Protein AF-A0A5B8JHA6-F1 (afdb_monomer_lite)

Sequence (720 aa):
MKKRKIAIYPLLFTSVALGITVISLHNKIEVKIDKDKQDKISKYDEILKEKDDFVNSLTDENSSNIKSEIKDKFNNLPSKEELKDKTNEEIKNSISEAEKILNEYKDKVQNNSSDLSNDETKSSRSQELKDKIYQIKKDITENSNNNNDPSKKEIIKELEDFITEIEGKEEQLSDEEIDNKIKELDTIVHNTKEKLEQFDQDKQDKINKYDEILKEKDDFVNGLTDENSSNIKSEIEDKFNNLPSKEELKDKTNEEIENSINEAEKILNDYKDKVQNNSSDLSNDETKSSRSQELKDKIYQIKKDITENSNNNNDPTKKEIIKELEDFITEIEGKEEQLSDEEIDNKIKELDTIVHNIKEKLEQFEKEKFNMKKLEFNEYILNIEKEDVFTHELFKDLRLIFLENLEFYKKLSFNTSEQIDSFLNNINSWYEMIKSERNSIVIEDIKKISYERIVPKAYEIRSFMNNLAFAGKIFDIQNEIEQKYNTDLGNLNLLFDYRNVFLRIDENCSTFIEIVKPVINDVLFPSNHYIVTSWFSDTSKQLNSLEWQLYISDFLDKWRSEMDYTQENDVFKNNLIKKLSELNNYINQLIIAEYQRYLEIIPSTYYWKNKIENPTEDEKRIIIEVEEMWNDKPIEVNNSNLNNVTEFLVNLNSKISSIYENRITSLIKEIEEENIDPNKYPKLFEYVNTFNTRNKFIDFDELRLLEFYINKEYSKILKN

Organism: NCBI:txid519450

Secondary structure (DSSP, 8-state):
---------SSSSHHHHHHHHHHHHHHHHHHHHHHHHHHHHHHHHHHHHHHHHHHHH--STTHHHHHHHHHHHHHTSPPHHHHTTS-HHHHHHHHHHHHHHHHHHHHHHHHHTS-S-S---HHHHHHHHHHHHHHHHHHHHHTGGG---HHHHHHHHHHHHHHHHHTT-TTTS-HHHHHHHHHHHHHHHHHHHHHHHHHHHHHHHHHHHHHHHHHHHHHHHHH--SGGGHHHHHHHHHHHTTSPPHHHHTTS-HHHHHHHHHHHHHHHHHHHHHHHHHT--S--S-HHHHHHHHHHHHHHHHHHHHHHTTTT--SHHHHHHHHHHHHHHHHHTT-TTTS-HHHHHHHHHHHHHHHHHHHHHHHHHHHHHHHHHHHHHHHHHHHHHH--SS-SGGGHHHHHHHHHHHHHHHT---SSHHHHHHHHHHHHHHHHHHHHHHHHHHHHHHHHIIIIIIHHHHHHHHHHHT-HHHHHHHHHHHHHHHHHHHH-TT-HHHHHHHHHHHHHHHHHHHHHHHHHHHHHHHHH--HHHHHHHTT---TTSSTT-HHHHHHHHHHHHHHHHH--TTS-HHHHHHHHHHHHHHHHHHHHHHHHHHHHHHHHH--TTHHHHHHS-S--HHHHHHHHHHHHHHHT--SS--TTTHHHHHHHHHHHHHHHHHHHHHHHHHHHHHHHHTT--TTT-HHHHHHHHHHHTS-TT--HHHHHHHHHHHHHHHHHHTT-

Structure (mmCIF, N/CA/C/O backbone):
data_AF-A0A5B8JHA6-F1
#
_entry.id   AF-A0A5B8JHA6-F1
#
loop_
_atom_site.group_PDB
_atom_site.id
_atom_site.type_symbol
_atom_site.label_atom_id
_atom_site.label_alt_id
_atom_site.label_comp_id
_atom_site.label_asym_id
_atom_site.label_entity_id
_atom_site.label_seq_id
_atom_site.pdbx_PDB_ins_code
_atom_site.Cartn_x
_atom_site.Cartn_y
_atom_site.Cartn_z
_atom_site.occupancy
_atom_site.B_iso_or_equiv
_atom_site.auth_seq_id
_atom_site.auth_comp_id
_atom_site.auth_asym_id
_atom_site.auth_atom_id
_atom_site.pdbx_PDB_model_num
ATOM 1 N N . MET A 1 1 ? -54.971 -68.096 37.426 1.00 34.97 1 MET A N 1
ATOM 2 C CA . MET A 1 1 ? -53.807 -67.180 37.505 1.00 34.97 1 MET A CA 1
ATOM 3 C C . MET A 1 1 ? -54.289 -65.737 37.390 1.00 34.97 1 MET A C 1
ATOM 5 O O . MET A 1 1 ? -55.212 -65.475 36.634 1.00 34.97 1 MET A O 1
ATOM 9 N N . LYS A 1 2 ? -53.720 -64.832 38.197 1.00 38.09 2 LYS A N 1
ATOM 10 C CA . LYS A 1 2 ? -54.053 -63.397 38.306 1.00 38.09 2 LYS A CA 1
ATOM 11 C C . LYS A 1 2 ? -53.437 -62.583 37.147 1.00 38.09 2 LYS A C 1
ATOM 13 O O . LYS A 1 2 ? -52.253 -62.781 36.902 1.00 38.09 2 LYS A O 1
ATOM 18 N N . LYS A 1 3 ? -54.156 -61.593 36.586 1.00 26.52 3 LYS A N 1
ATOM 19 C CA . LYS A 1 3 ? -53.848 -60.130 36.618 1.00 26.52 3 LYS A CA 1
ATOM 20 C C . LYS A 1 3 ? -54.455 -59.323 35.440 1.00 26.52 3 LYS A C 1
ATOM 22 O O . LYS A 1 3 ? -54.128 -59.555 34.290 1.00 26.52 3 LYS A O 1
ATOM 27 N N . ARG A 1 4 ? -55.213 -58.290 35.849 1.00 27.33 4 ARG A N 1
ATOM 28 C CA . ARG A 1 4 ? -55.306 -56.888 35.365 1.00 27.33 4 ARG A CA 1
ATOM 29 C C . ARG A 1 4 ? -55.894 -56.564 33.976 1.00 27.33 4 ARG A C 1
ATOM 31 O O . ARG A 1 4 ? -55.239 -56.689 32.954 1.00 27.33 4 ARG A O 1
ATOM 38 N N . LYS A 1 5 ? -57.087 -55.947 34.017 1.00 36.88 5 LYS A N 1
ATOM 39 C CA . LYS A 1 5 ? -57.542 -54.905 33.078 1.00 36.88 5 LYS A CA 1
ATOM 40 C C . LYS A 1 5 ? -56.638 -53.668 33.220 1.00 36.88 5 LYS A C 1
ATOM 42 O O . LYS A 1 5 ? -56.436 -53.218 34.346 1.00 36.88 5 LYS A O 1
ATOM 47 N N . ILE A 1 6 ? -56.168 -53.099 32.111 1.00 27.97 6 ILE A N 1
ATOM 48 C CA . ILE A 1 6 ? -55.738 -51.695 32.019 1.00 27.97 6 ILE A CA 1
ATOM 49 C C . ILE A 1 6 ? -56.441 -51.105 30.797 1.00 27.97 6 ILE A C 1
ATOM 51 O O . ILE A 1 6 ? -56.386 -51.669 29.707 1.00 27.97 6 ILE A O 1
ATOM 55 N N . ALA A 1 7 ? -57.166 -50.015 31.028 1.00 30.52 7 ALA A N 1
ATOM 56 C CA . ALA A 1 7 ? -57.858 -49.237 30.017 1.00 30.52 7 ALA A CA 1
ATOM 57 C C . ALA A 1 7 ? -56.843 -48.449 29.175 1.00 30.52 7 ALA A C 1
ATOM 59 O O . ALA A 1 7 ? -56.014 -47.730 29.727 1.00 30.52 7 ALA A O 1
ATOM 60 N N . ILE A 1 8 ? -56.930 -48.557 27.849 1.00 28.05 8 ILE A N 1
ATOM 61 C CA . ILE A 1 8 ? -56.247 -47.660 26.911 1.00 28.05 8 ILE A CA 1
ATOM 62 C C . ILE A 1 8 ? -57.275 -46.604 26.490 1.00 28.05 8 ILE A C 1
ATOM 64 O O . ILE A 1 8 ? -57.966 -46.746 25.490 1.00 28.05 8 ILE A O 1
ATOM 68 N N . TYR A 1 9 ? -57.414 -45.577 27.322 1.00 33.84 9 TYR A N 1
ATOM 69 C CA . TYR A 1 9 ? -58.073 -44.304 27.012 1.00 33.84 9 TYR A CA 1
ATOM 70 C C . TYR A 1 9 ? -57.209 -43.199 27.644 1.00 33.84 9 TYR A C 1
ATOM 72 O O . TYR A 1 9 ? -57.473 -42.794 28.774 1.00 33.84 9 TYR A O 1
ATOM 80 N N . PRO A 1 10 ? -56.049 -42.870 27.033 1.00 31.94 10 PRO A N 1
ATOM 81 C CA . PRO A 1 10 ? -55.719 -41.446 26.849 1.00 31.94 10 PRO A CA 1
ATOM 82 C C . PRO A 1 10 ? -54.833 -41.113 25.621 1.00 31.94 10 PRO A C 1
ATOM 84 O O . PRO A 1 10 ? -54.269 -40.027 25.562 1.00 31.94 10 PRO A O 1
ATOM 87 N N . LEU A 1 11 ? -54.697 -41.988 24.617 1.00 26.53 11 LEU A N 1
ATOM 88 C CA . LEU A 1 11 ? -53.819 -41.725 23.452 1.00 26.53 11 LEU A CA 1
ATOM 89 C C . LEU A 1 11 ? -54.451 -40.872 22.333 1.00 26.53 11 LEU A C 1
ATOM 91 O O . LEU A 1 11 ? -53.756 -40.475 21.406 1.00 26.53 11 LEU A O 1
ATOM 95 N N . LEU A 1 12 ? -55.748 -40.557 22.423 1.00 28.67 12 LEU A N 1
ATOM 96 C CA . LEU A 1 12 ? -56.465 -39.727 21.439 1.00 28.67 12 LEU A CA 1
ATOM 97 C C . LEU A 1 12 ? -56.713 -38.280 21.900 1.00 28.67 12 LEU A C 1
ATOM 99 O O . LEU A 1 12 ? -57.145 -37.461 21.098 1.00 28.67 12 LEU A O 1
ATOM 103 N N . PHE A 1 13 ? -56.414 -37.938 23.159 1.00 29.16 13 PHE A N 1
ATOM 104 C CA . PHE A 1 13 ? -56.590 -36.571 23.681 1.00 29.16 13 PHE A CA 1
ATOM 105 C C . PHE A 1 13 ? -55.322 -35.708 23.606 1.00 29.16 13 PHE A C 1
ATOM 107 O O . PHE A 1 13 ? -55.404 -34.487 23.711 1.00 29.16 13 PHE A O 1
ATOM 114 N N . THR A 1 14 ? -54.152 -36.304 23.368 1.00 33.03 14 THR A N 1
ATOM 115 C CA . THR A 1 14 ? -52.886 -35.565 23.256 1.00 33.03 14 THR A CA 1
ATOM 116 C C . THR A 1 14 ? -52.651 -34.977 21.863 1.00 33.03 14 THR A C 1
ATOM 118 O O . THR A 1 14 ? -52.023 -33.927 21.760 1.00 33.03 14 THR A O 1
ATOM 121 N N . SER A 1 15 ? -53.199 -35.563 20.792 1.00 30.69 15 SER A N 1
ATOM 122 C CA . SER A 1 15 ? -53.017 -35.050 19.422 1.00 30.69 15 SER A CA 1
ATOM 123 C C . SER A 1 15 ? -53.885 -33.826 19.102 1.00 30.69 15 SER A C 1
ATOM 125 O O . SER A 1 15 ? -53.440 -32.938 18.380 1.00 30.69 15 SER A O 1
ATOM 127 N N . VAL A 1 16 ? -55.087 -33.723 19.681 1.00 29.75 16 VAL A N 1
ATOM 128 C CA . VAL A 1 16 ? -55.963 -32.547 19.508 1.00 29.75 16 VAL A CA 1
ATOM 129 C C . VAL A 1 16 ? -55.483 -31.370 20.365 1.00 29.75 16 VAL A C 1
ATOM 131 O O . VAL A 1 16 ? -55.500 -30.233 19.899 1.00 29.75 16 VAL A O 1
ATOM 134 N N . ALA A 1 17 ? -54.972 -31.631 21.576 1.00 30.23 17 ALA A N 1
ATOM 135 C CA . ALA A 1 17 ? -54.378 -30.598 22.424 1.00 30.23 17 ALA A CA 1
ATOM 136 C C . ALA A 1 17 ? -53.105 -30.009 21.794 1.00 30.23 17 ALA A C 1
ATOM 138 O O . ALA A 1 17 ? -52.988 -28.794 21.716 1.00 30.23 17 ALA A O 1
ATOM 139 N N . LEU A 1 18 ? -52.202 -30.834 21.245 1.00 31.19 18 LEU A N 1
ATOM 140 C CA . LEU A 1 18 ? -51.024 -30.346 20.510 1.00 31.19 18 LEU A CA 1
ATOM 141 C C . LEU A 1 18 ? -51.399 -29.559 19.242 1.00 31.19 18 LEU A C 1
ATOM 143 O O . LEU A 1 18 ? -50.772 -28.542 18.960 1.00 31.19 18 LEU A O 1
ATOM 147 N N . GLY A 1 19 ? -52.449 -29.964 18.519 1.00 27.44 19 GLY A N 1
ATOM 148 C CA . GLY A 1 19 ? -52.938 -29.235 17.343 1.00 27.44 19 GLY A CA 1
ATOM 149 C C . GLY A 1 19 ? -53.482 -27.837 17.667 1.00 27.44 19 GLY A C 1
ATOM 150 O O . GLY A 1 19 ? -53.183 -26.883 16.953 1.00 27.44 19 GLY A O 1
ATOM 151 N N . ILE A 1 20 ? -54.220 -27.681 18.772 1.00 32.84 20 ILE A N 1
ATOM 152 C CA . ILE A 1 20 ? -54.772 -26.381 19.195 1.00 32.84 20 ILE A CA 1
ATOM 153 C C . ILE A 1 20 ? -53.670 -25.463 19.753 1.00 32.84 20 ILE A C 1
ATOM 155 O O . ILE A 1 20 ? -53.686 -24.260 19.487 1.00 32.84 20 ILE A O 1
ATOM 159 N N . THR A 1 21 ? -52.672 -26.002 20.465 1.00 34.19 21 THR A N 1
ATOM 160 C CA . THR A 1 21 ? -51.550 -25.200 20.989 1.00 34.19 21 THR A CA 1
ATOM 161 C C . THR A 1 21 ? -50.602 -24.736 19.883 1.00 34.19 21 THR A C 1
ATOM 163 O O . THR A 1 21 ? -50.125 -23.607 19.943 1.00 34.19 21 THR A O 1
ATOM 166 N N . VAL A 1 22 ? -50.372 -25.552 18.846 1.00 34.34 22 VAL A N 1
ATOM 167 C CA . VAL A 1 22 ? -49.546 -25.162 17.689 1.00 34.34 22 VAL A CA 1
ATOM 168 C C . VAL A 1 22 ? -50.247 -24.095 16.846 1.00 34.34 22 VAL A C 1
ATOM 170 O O . VAL A 1 22 ? -49.601 -23.119 16.491 1.00 34.34 22 VAL A O 1
ATOM 173 N N . ILE A 1 23 ? -51.563 -24.190 16.616 1.00 33.09 23 ILE A N 1
ATOM 174 C CA . ILE A 1 23 ? -52.328 -23.147 15.900 1.00 33.09 23 ILE A CA 1
ATOM 175 C C . ILE A 1 23 ? -52.407 -21.843 16.723 1.00 33.09 23 ILE A C 1
ATOM 177 O O . ILE A 1 23 ? -52.299 -20.754 16.169 1.00 33.09 23 ILE A O 1
ATOM 181 N N . SER A 1 24 ? -52.521 -21.930 18.054 1.00 32.31 24 SER A N 1
ATOM 182 C CA . SER A 1 24 ? -52.508 -20.767 18.962 1.00 32.31 24 SER A CA 1
ATOM 183 C C . SER A 1 24 ? -51.139 -20.073 19.037 1.00 32.31 24 SER A C 1
ATOM 185 O O . SER A 1 24 ? -51.078 -18.842 19.043 1.00 32.31 24 SER A O 1
ATOM 187 N N . LEU A 1 25 ? -50.032 -20.833 19.050 1.00 36.44 25 LEU A N 1
ATOM 188 C CA . LEU A 1 25 ? -48.682 -20.266 18.962 1.00 36.44 25 LEU A CA 1
ATOM 189 C C . LEU A 1 25 ? -48.396 -19.689 17.576 1.00 36.44 25 LEU A C 1
ATOM 191 O O . LEU A 1 25 ? -47.795 -18.623 17.506 1.00 36.44 25 LEU A O 1
ATOM 195 N N . HIS A 1 26 ? -48.839 -20.348 16.501 1.00 32.03 26 HIS A N 1
ATOM 196 C CA . HIS A 1 26 ? -48.667 -19.836 15.142 1.00 32.03 26 HIS A CA 1
ATOM 197 C C . HIS A 1 26 ? -49.403 -18.502 14.982 1.00 32.03 26 HIS A C 1
ATOM 199 O O . HIS A 1 26 ? -48.756 -17.511 14.679 1.00 32.03 26 HIS A O 1
ATOM 205 N N . ASN A 1 27 ? -50.677 -18.419 15.385 1.00 31.52 27 ASN A N 1
ATOM 206 C CA . ASN A 1 27 ? -51.439 -17.166 15.352 1.00 31.52 27 ASN A CA 1
ATOM 207 C C . ASN A 1 27 ? -50.852 -16.076 16.272 1.00 31.52 27 ASN A C 1
ATOM 209 O O . ASN A 1 27 ? -50.907 -14.899 15.935 1.00 31.52 27 ASN A O 1
ATOM 213 N N . LYS A 1 28 ? -50.280 -16.419 17.439 1.00 38.78 28 LYS A N 1
ATOM 214 C CA . LYS A 1 28 ? -49.625 -15.430 18.322 1.00 38.78 28 LYS A CA 1
ATOM 215 C C . LYS A 1 28 ? -48.290 -14.929 17.778 1.00 38.78 28 LYS A C 1
ATOM 217 O O . LYS A 1 28 ? -47.954 -13.776 18.022 1.00 38.78 28 LYS A O 1
ATOM 222 N N . ILE A 1 29 ? -47.524 -15.781 17.099 1.00 40.16 29 ILE A N 1
ATOM 223 C CA . ILE A 1 29 ? -46.256 -15.408 16.461 1.00 40.16 29 ILE A CA 1
ATOM 224 C C . ILE A 1 29 ? -46.541 -14.584 15.201 1.00 40.16 29 ILE A C 1
ATOM 226 O O . ILE A 1 29 ? -45.924 -13.542 15.023 1.00 40.16 29 ILE A O 1
ATOM 230 N N . GLU A 1 30 ? -47.533 -14.979 14.406 1.00 35.56 30 GLU A N 1
ATOM 231 C CA . GLU A 1 30 ? -47.974 -14.286 13.190 1.00 35.56 30 GLU A CA 1
ATOM 232 C C . GLU A 1 30 ? -48.522 -12.883 13.514 1.00 35.56 30 GLU A C 1
ATOM 234 O O . GLU A 1 30 ? -48.037 -11.905 12.961 1.00 35.56 30 GLU A O 1
ATOM 239 N N . VAL A 1 31 ? -49.367 -12.732 14.547 1.00 45.16 31 VAL A N 1
ATOM 240 C CA . VAL A 1 31 ? -49.840 -11.410 15.025 1.00 45.16 31 VAL A CA 1
ATOM 241 C C . VAL A 1 31 ? -48.703 -10.528 15.570 1.00 45.16 31 VAL A C 1
ATOM 243 O O . VAL A 1 31 ? -48.763 -9.303 15.464 1.00 45.16 31 VAL A O 1
ATOM 246 N N . LYS A 1 32 ? -47.657 -11.115 16.170 1.00 49.44 32 LYS A N 1
ATOM 247 C CA . LYS A 1 32 ? -46.513 -10.357 16.713 1.00 49.44 32 LYS A CA 1
ATOM 248 C C . LYS A 1 32 ? -45.541 -9.922 15.609 1.00 49.44 32 LYS A C 1
ATOM 250 O O . LYS A 1 32 ? -44.984 -8.833 15.705 1.00 49.44 32 LYS A O 1
ATOM 255 N N . ILE A 1 33 ? -45.381 -10.744 14.571 1.00 49.88 33 ILE A N 1
ATOM 256 C CA . ILE A 1 33 ? -44.620 -10.422 13.356 1.00 49.88 33 ILE A CA 1
ATOM 257 C C . ILE A 1 33 ? -45.352 -9.347 12.542 1.00 49.88 33 ILE A C 1
ATOM 259 O O . ILE A 1 33 ? -44.715 -8.386 12.118 1.00 49.88 33 ILE A O 1
ATOM 263 N N . ASP A 1 34 ? -46.678 -9.448 12.403 1.00 58.94 34 ASP A N 1
ATOM 264 C CA . ASP A 1 34 ? -47.497 -8.445 11.714 1.00 58.94 34 ASP A CA 1
ATOM 265 C C . ASP A 1 34 ? -47.483 -7.096 12.438 1.00 58.94 34 ASP A C 1
ATOM 267 O O . ASP A 1 34 ? -47.380 -6.056 11.791 1.00 58.94 34 ASP A O 1
ATOM 271 N N . LYS A 1 35 ? -47.503 -7.092 13.779 1.00 69.31 35 LYS A N 1
ATOM 272 C CA . LYS A 1 35 ? -47.407 -5.855 14.565 1.00 69.31 35 LYS A CA 1
ATOM 273 C C . LYS A 1 35 ? -46.042 -5.174 14.428 1.00 69.31 35 LYS A C 1
ATOM 275 O O . LYS A 1 35 ? -46.001 -3.985 14.149 1.00 69.31 35 LYS A O 1
ATOM 280 N N . ASP A 1 36 ? -44.940 -5.917 14.552 1.00 70.81 36 ASP A N 1
ATOM 281 C CA . ASP A 1 36 ? -43.580 -5.375 14.366 1.00 70.81 36 ASP A CA 1
ATOM 282 C C . ASP A 1 36 ? -43.374 -4.827 12.942 1.00 70.81 36 ASP A C 1
ATOM 284 O O . ASP A 1 36 ? -42.784 -3.764 12.739 1.00 70.81 36 ASP A O 1
ATOM 288 N N . LYS A 1 37 ? -43.932 -5.516 11.942 1.00 76.25 37 LYS A N 1
ATOM 289 C CA . LYS A 1 37 ? -43.933 -5.051 10.553 1.00 76.25 37 LYS A CA 1
ATOM 290 C C . LYS A 1 37 ? -44.753 -3.769 10.384 1.00 76.25 37 LYS A C 1
ATOM 292 O O . LYS A 1 37 ? -44.313 -2.838 9.713 1.00 76.25 37 LYS A O 1
ATOM 297 N N . GLN A 1 38 ? -45.920 -3.691 11.018 1.00 76.19 38 GLN A N 1
ATOM 298 C CA . GLN A 1 38 ? -46.800 -2.526 10.961 1.00 76.19 38 GLN A CA 1
ATOM 299 C C . GLN A 1 38 ? -46.229 -1.312 11.713 1.00 76.19 38 GLN A C 1
ATOM 301 O O . GLN A 1 38 ? -46.366 -0.187 11.227 1.00 76.19 38 GLN A O 1
ATOM 306 N N . ASP A 1 39 ? -45.526 -1.524 12.827 1.00 76.81 39 ASP A N 1
ATOM 307 C CA . ASP A 1 39 ? -44.812 -0.479 13.571 1.00 76.81 39 ASP A CA 1
ATOM 308 C C . ASP A 1 39 ? -43.651 0.091 12.728 1.00 76.81 39 ASP A C 1
ATOM 310 O O . ASP A 1 39 ? -43.490 1.307 12.622 1.00 76.81 39 ASP A O 1
ATOM 314 N N . LYS A 1 40 ? -42.902 -0.762 12.014 1.00 80.69 40 LYS A N 1
ATOM 315 C CA . LYS A 1 40 ? -41.843 -0.326 11.081 1.00 80.69 40 LYS A CA 1
ATOM 316 C C . LYS A 1 40 ? -42.391 0.432 9.874 1.00 80.69 40 LYS A C 1
ATOM 318 O O . LYS A 1 40 ? -41.843 1.466 9.504 1.00 80.69 40 LYS A O 1
ATOM 323 N N . ILE A 1 41 ? -43.492 -0.035 9.284 1.00 82.19 41 ILE A N 1
ATOM 324 C CA . ILE A 1 41 ? -44.177 0.695 8.204 1.00 82.19 41 ILE A CA 1
ATOM 325 C C . ILE A 1 41 ? -44.689 2.053 8.713 1.00 82.19 41 ILE A C 1
ATOM 327 O O . ILE A 1 41 ? -44.635 3.035 7.979 1.00 82.19 41 ILE A O 1
ATOM 331 N N . SER A 1 42 ? -45.131 2.139 9.972 1.00 82.88 42 SER A N 1
ATOM 332 C CA . SER A 1 42 ? -45.543 3.409 10.588 1.00 82.88 42 SER A CA 1
ATOM 333 C C . SER A 1 42 ? -44.362 4.367 10.773 1.00 82.88 42 SER A C 1
ATOM 335 O O . SER A 1 42 ? -44.492 5.545 10.457 1.00 82.88 42 SER A O 1
ATOM 337 N N . LYS A 1 43 ? -43.187 3.862 11.174 1.00 83.94 43 LYS A N 1
ATOM 338 C CA . LYS A 1 43 ? -41.953 4.661 11.234 1.00 83.94 43 LYS A CA 1
ATOM 339 C C . LYS A 1 43 ? -41.526 5.173 9.850 1.00 83.94 43 LYS A C 1
ATOM 341 O O . LYS A 1 43 ? -41.125 6.323 9.710 1.00 83.94 43 LYS A O 1
ATOM 346 N N . TYR A 1 44 ? -41.644 4.343 8.812 1.00 85.50 44 TYR A N 1
ATOM 347 C CA . TYR A 1 44 ? -41.375 4.766 7.433 1.00 85.50 44 TYR A CA 1
ATOM 348 C C . TYR A 1 44 ? -42.311 5.904 6.985 1.00 85.50 44 TYR A C 1
ATOM 350 O O . TYR A 1 44 ? -41.874 6.870 6.364 1.00 85.50 44 TYR A O 1
ATOM 358 N N . ASP A 1 45 ? -43.587 5.830 7.363 1.00 82.06 45 ASP A N 1
ATOM 359 C CA . ASP A 1 45 ? -44.574 6.885 7.116 1.00 82.06 45 ASP A CA 1
ATOM 360 C C . ASP A 1 45 ? -44.254 8.204 7.831 1.00 82.06 45 ASP A C 1
ATOM 362 O O . ASP A 1 45 ? -44.510 9.277 7.282 1.00 82.06 45 ASP A O 1
ATOM 366 N N . GLU A 1 46 ? -43.716 8.145 9.050 1.00 86.25 46 GLU A N 1
ATOM 367 C CA . GLU A 1 46 ? -43.274 9.335 9.784 1.00 86.25 46 GLU A CA 1
ATOM 368 C C . GLU A 1 46 ? -42.128 10.042 9.057 1.00 86.25 46 GLU A C 1
ATOM 370 O O . GLU A 1 46 ? -42.183 11.258 8.896 1.00 86.25 46 GLU A O 1
ATOM 375 N N . ILE A 1 47 ? -41.169 9.292 8.508 1.00 81.56 47 ILE A N 1
ATOM 376 C CA . ILE A 1 47 ? -40.062 9.850 7.715 1.00 81.56 47 ILE A CA 1
ATOM 377 C C . ILE A 1 47 ? -40.575 10.487 6.419 1.00 81.56 47 ILE A C 1
ATOM 379 O O . ILE A 1 47 ? -40.098 11.547 6.016 1.00 81.56 47 ILE A O 1
ATOM 383 N N . LEU A 1 48 ? -41.572 9.881 5.762 1.00 83.38 48 LEU A N 1
ATOM 384 C CA . LEU A 1 48 ? -42.195 10.476 4.574 1.00 83.38 48 LEU A CA 1
ATOM 385 C C . LEU A 1 48 ? -42.902 11.798 4.900 1.00 83.38 48 LEU A C 1
ATOM 387 O O . LEU A 1 48 ? -42.774 12.755 4.135 1.00 83.38 48 LEU A O 1
ATOM 391 N N . LYS A 1 49 ? -43.603 11.870 6.040 1.00 85.56 49 LYS A N 1
ATOM 392 C CA . LYS A 1 49 ? -44.207 13.120 6.525 1.00 85.56 49 LYS A CA 1
ATOM 393 C C . LYS A 1 49 ? -43.153 14.163 6.866 1.00 85.56 49 LYS A C 1
ATOM 395 O O . LYS A 1 49 ? -43.275 15.295 6.421 1.00 85.56 49 LYS A O 1
ATOM 400 N N . GLU A 1 50 ? -42.103 13.778 7.583 1.00 83.44 50 GLU A N 1
ATOM 401 C CA . GLU A 1 50 ? -41.003 14.673 7.944 1.00 83.44 50 GLU A CA 1
ATOM 402 C C . GLU A 1 50 ? -40.297 15.227 6.700 1.00 83.44 50 GLU A C 1
ATOM 404 O O . GLU A 1 50 ? -39.972 16.412 6.627 1.00 83.44 50 GLU A O 1
ATOM 409 N N . LYS A 1 51 ? -40.128 14.390 5.672 1.00 84.81 51 LYS A N 1
ATOM 410 C CA . LYS A 1 51 ? -39.646 14.807 4.357 1.00 84.81 51 LYS A CA 1
ATOM 411 C C . LYS A 1 51 ? -40.592 15.810 3.696 1.00 84.81 51 LYS A C 1
ATOM 413 O O . LYS A 1 51 ? -40.116 16.789 3.125 1.00 84.81 51 LYS A O 1
ATOM 418 N N . ASP A 1 52 ? -41.904 15.590 3.733 1.00 82.44 52 ASP A N 1
ATOM 419 C CA . ASP A 1 52 ? -42.869 16.527 3.147 1.00 82.44 52 ASP A CA 1
ATOM 420 C C . ASP A 1 52 ? -42.886 17.861 3.906 1.00 82.44 52 ASP A C 1
ATOM 422 O O . ASP A 1 52 ? -42.883 18.917 3.272 1.00 82.44 52 ASP A O 1
ATOM 426 N N . ASP A 1 53 ? -42.810 17.830 5.236 1.00 80.69 53 ASP A N 1
ATOM 427 C CA . ASP A 1 53 ? -42.721 19.018 6.088 1.00 80.69 53 ASP A CA 1
ATOM 428 C C . ASP A 1 53 ? -41.433 19.809 5.813 1.00 80.69 53 ASP A C 1
ATOM 430 O O . ASP A 1 53 ? -41.491 21.021 5.597 1.00 80.69 53 ASP A O 1
ATOM 434 N N . PHE A 1 54 ? -40.288 19.126 5.704 1.00 79.94 54 PHE A N 1
ATOM 435 C CA . PHE A 1 54 ? -39.007 19.735 5.337 1.00 79.94 54 PHE A CA 1
ATOM 436 C C . PHE A 1 54 ? -39.034 20.348 3.928 1.00 79.94 54 PHE A C 1
ATOM 438 O O . PHE A 1 54 ? -38.621 21.486 3.718 1.00 79.94 54 PHE A O 1
ATOM 445 N N . VAL A 1 55 ? -39.577 19.638 2.935 1.00 80.00 55 VAL A N 1
ATOM 446 C CA . VAL A 1 55 ? -39.720 20.160 1.564 1.00 80.00 55 VAL A CA 1
ATOM 447 C C . VAL A 1 55 ? -40.660 21.371 1.518 1.00 80.00 55 VAL A C 1
ATOM 449 O O . VAL A 1 55 ? -40.440 22.300 0.733 1.00 80.00 55 VAL A O 1
ATOM 452 N N . ASN A 1 56 ? -41.701 21.391 2.352 1.00 78.69 56 ASN A N 1
ATOM 453 C CA . ASN A 1 56 ? -42.635 22.509 2.453 1.00 78.69 56 ASN A CA 1
ATOM 454 C C . ASN A 1 56 ? -42.041 23.715 3.197 1.00 78.69 56 ASN A C 1
ATOM 456 O O . ASN A 1 56 ? -42.387 24.842 2.846 1.00 78.69 56 ASN A O 1
ATOM 460 N N . SER A 1 57 ? -41.123 23.510 4.152 1.00 73.44 57 SER A N 1
ATOM 461 C CA . SER A 1 57 ? -40.458 24.600 4.881 1.00 73.44 57 SER A CA 1
ATOM 462 C C . SER A 1 57 ? -39.427 25.370 4.051 1.00 73.44 57 SER A C 1
ATOM 464 O O . SER A 1 57 ? -39.063 26.484 4.414 1.00 73.44 57 SER A O 1
ATOM 466 N N . LEU A 1 58 ? -38.960 24.821 2.926 1.00 76.69 58 LEU A N 1
ATOM 467 C CA . LEU A 1 58 ? -38.045 25.519 2.019 1.00 76.69 58 LEU A CA 1
ATOM 468 C C . LEU A 1 58 ? -38.824 26.538 1.154 1.00 76.69 58 LEU A C 1
ATOM 470 O O . LEU A 1 58 ? -39.559 26.141 0.252 1.00 76.69 58 LEU A O 1
ATOM 474 N N . THR A 1 59 ? -38.712 27.845 1.408 1.00 60.56 59 THR A N 1
ATOM 475 C CA . THR A 1 59 ? -39.544 28.880 0.742 1.00 60.56 59 THR A CA 1
ATOM 476 C C . THR A 1 59 ? -38.847 29.709 -0.343 1.00 60.56 59 THR A C 1
ATOM 478 O O . THR A 1 59 ? -39.530 30.428 -1.070 1.00 60.56 59 THR A O 1
ATOM 481 N N . ASP A 1 60 ? -37.527 29.597 -0.501 1.00 57.47 60 ASP A N 1
ATOM 482 C CA . ASP A 1 60 ? -36.746 30.498 -1.366 1.00 57.47 60 ASP A CA 1
ATOM 483 C C . ASP A 1 60 ? -36.618 30.001 -2.817 1.00 57.47 60 ASP A C 1
ATOM 485 O O . ASP A 1 60 ? -36.629 28.800 -3.081 1.00 57.47 60 ASP A O 1
ATOM 489 N N . GLU A 1 61 ? -36.451 30.911 -3.782 1.00 49.22 61 GLU A N 1
ATOM 490 C CA . GLU A 1 61 ? -36.452 30.630 -5.236 1.00 49.22 61 GLU A CA 1
ATOM 491 C C . GLU A 1 61 ? -35.351 29.622 -5.667 1.00 49.22 61 GLU A C 1
ATOM 493 O O . GLU A 1 61 ? -35.572 28.786 -6.551 1.00 49.22 61 GLU A O 1
ATOM 498 N N . ASN A 1 62 ? -34.216 29.599 -4.950 1.00 53.06 62 ASN A N 1
ATOM 499 C CA . ASN A 1 62 ? -33.114 28.632 -5.110 1.00 53.06 62 ASN A CA 1
ATOM 500 C C . ASN A 1 62 ? -33.408 27.230 -4.540 1.00 53.06 62 ASN A C 1
ATOM 502 O O . ASN A 1 62 ? -32.718 26.269 -4.878 1.00 53.06 62 ASN A O 1
ATOM 506 N N . SER A 1 63 ? -34.439 27.073 -3.704 1.00 60.56 63 SER A N 1
ATOM 507 C 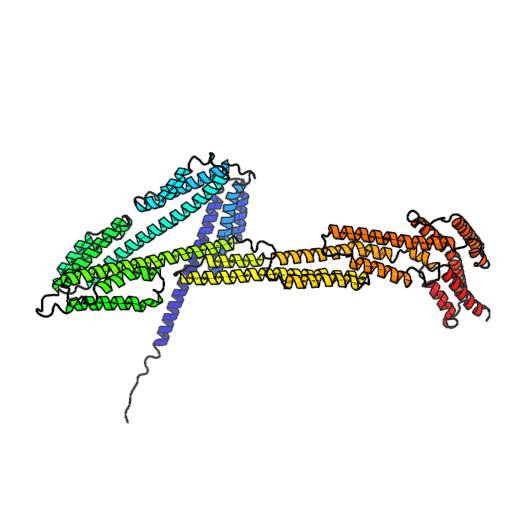CA . SER A 1 63 ? -34.807 25.771 -3.128 1.00 60.56 63 SER A CA 1
ATOM 508 C C . SER A 1 63 ? -35.541 24.855 -4.112 1.00 60.56 63 SER A C 1
ATOM 510 O O . SER A 1 63 ? -35.688 23.663 -3.853 1.00 60.56 63 SER A O 1
ATOM 512 N N . SER A 1 64 ? -35.968 25.378 -5.266 1.00 62.22 64 SER A N 1
ATOM 513 C CA . SER A 1 64 ? -36.698 24.624 -6.293 1.00 62.22 64 SER A CA 1
ATOM 514 C C . SER A 1 64 ? -35.922 23.404 -6.815 1.00 62.22 64 SER A C 1
ATOM 516 O O . SER A 1 64 ? -36.512 22.330 -6.958 1.00 62.22 64 SER A O 1
ATOM 518 N N . ASN A 1 65 ? -34.601 23.525 -6.995 1.00 69.88 65 ASN A N 1
ATOM 519 C CA . ASN A 1 65 ? -33.735 22.412 -7.400 1.00 69.88 65 ASN A CA 1
ATOM 520 C C . ASN A 1 65 ? -33.626 21.341 -6.303 1.00 69.88 65 ASN A C 1
ATOM 522 O O . ASN A 1 65 ? -33.855 20.166 -6.579 1.00 69.88 65 ASN A O 1
ATOM 526 N N . ILE A 1 66 ? -33.397 21.738 -5.047 1.00 74.62 66 ILE A N 1
ATOM 527 C CA . ILE A 1 66 ? -33.305 20.807 -3.907 1.00 74.62 66 ILE A CA 1
ATOM 528 C C . ILE A 1 66 ? -34.630 20.060 -3.701 1.00 74.62 66 ILE A C 1
ATOM 530 O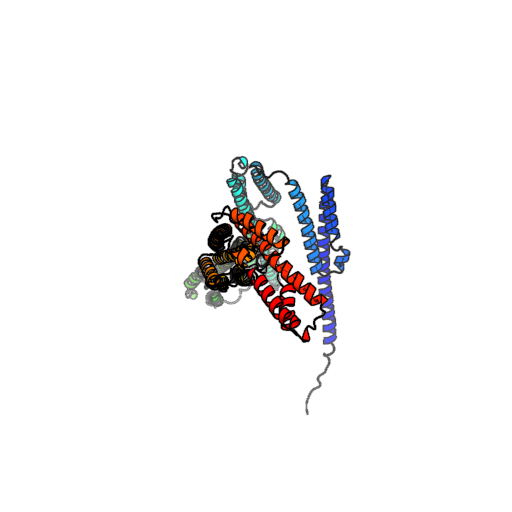 O . ILE A 1 66 ? -34.638 18.844 -3.518 1.00 74.62 66 ILE A O 1
ATOM 534 N N . LYS A 1 67 ? -35.772 20.755 -3.815 1.00 80.19 67 LYS A N 1
ATOM 535 C CA . LYS A 1 67 ? -37.096 20.115 -3.765 1.00 80.19 67 LYS A CA 1
ATOM 536 C C . LYS A 1 67 ? -37.268 19.062 -4.857 1.00 80.19 67 LYS A C 1
ATOM 538 O O . LYS A 1 67 ? -37.853 18.011 -4.593 1.00 80.19 67 LYS A O 1
ATOM 543 N N . SER A 1 68 ? -36.790 19.341 -6.072 1.00 78.56 68 SER A N 1
ATOM 544 C CA . SER A 1 68 ? -36.867 18.390 -7.185 1.00 78.56 68 SER A CA 1
ATOM 545 C C . SER A 1 68 ? -35.981 17.162 -6.955 1.00 78.56 68 SER A C 1
ATOM 547 O O . SER A 1 68 ? -36.454 16.041 -7.116 1.00 78.56 68 SER A O 1
ATOM 549 N N . GLU A 1 69 ? -34.760 17.350 -6.450 1.00 82.00 69 GLU A N 1
ATOM 550 C CA . GLU A 1 69 ? -33.828 16.255 -6.171 1.00 82.00 69 GLU A CA 1
ATOM 551 C C . GLU A 1 69 ? -34.305 15.342 -5.037 1.00 82.00 69 GLU A C 1
ATOM 553 O O . GLU A 1 69 ? -34.266 14.119 -5.179 1.00 82.00 69 GLU A O 1
ATOM 558 N N . ILE A 1 70 ? -34.811 15.914 -3.936 1.00 83.00 70 ILE A N 1
ATOM 559 C CA . ILE A 1 70 ? -35.399 15.133 -2.836 1.00 83.00 70 ILE A CA 1
ATOM 560 C C . ILE A 1 70 ? -36.569 14.302 -3.369 1.00 83.00 70 ILE A C 1
ATOM 562 O O . ILE A 1 70 ? -36.687 13.117 -3.055 1.00 83.00 70 ILE A O 1
ATOM 566 N N . LYS A 1 71 ? -37.431 14.900 -4.202 1.00 82.88 71 LYS A N 1
ATOM 567 C CA . LYS A 1 71 ? -38.573 14.198 -4.794 1.00 82.88 71 LYS A CA 1
ATOM 568 C C . LYS A 1 71 ? -38.124 13.032 -5.679 1.00 82.88 71 LYS A C 1
ATOM 570 O O . LYS A 1 71 ? -38.676 11.945 -5.547 1.00 82.88 71 LYS A O 1
ATOM 575 N N . ASP A 1 72 ? -37.114 13.224 -6.521 1.00 83.56 72 ASP A N 1
ATOM 576 C CA . ASP A 1 72 ? -36.603 12.176 -7.409 1.00 83.56 72 ASP A CA 1
ATOM 577 C C . ASP A 1 72 ? -35.902 11.045 -6.649 1.00 83.56 72 ASP A C 1
ATOM 579 O O . ASP A 1 72 ? -36.076 9.872 -6.982 1.00 83.56 72 ASP A O 1
ATOM 583 N N . LYS A 1 73 ? -35.155 11.363 -5.586 1.00 84.56 73 LYS A N 1
ATOM 584 C CA . LYS A 1 73 ? -34.505 10.358 -4.735 1.00 84.56 73 LYS A CA 1
ATOM 585 C C . LYS A 1 73 ? -35.520 9.518 -3.961 1.00 84.56 73 LYS A C 1
ATOM 587 O O . LYS A 1 73 ? -35.392 8.298 -3.950 1.00 84.56 73 LYS A O 1
ATOM 592 N N . PHE A 1 74 ? -36.557 10.142 -3.400 1.00 87.00 74 PHE A N 1
ATOM 593 C CA . PHE A 1 74 ? -37.630 9.424 -2.705 1.00 87.00 74 PHE A CA 1
ATOM 594 C C . PHE A 1 74 ? -38.555 8.646 -3.653 1.00 87.00 74 PHE A C 1
ATOM 596 O O . PHE A 1 74 ? -39.082 7.615 -3.250 1.00 87.00 74 PHE A O 1
ATOM 603 N N . ASN A 1 75 ? -38.713 9.061 -4.917 1.00 83.25 75 ASN A N 1
ATOM 604 C CA . ASN A 1 75 ? -39.462 8.286 -5.919 1.00 83.25 75 ASN A CA 1
ATOM 605 C C . ASN A 1 75 ? -38.811 6.930 -6.252 1.00 83.25 75 ASN A C 1
ATOM 607 O O . ASN A 1 75 ? -39.494 6.043 -6.759 1.00 83.25 75 ASN A O 1
ATOM 611 N N . ASN A 1 76 ? -37.509 6.768 -5.995 1.00 80.94 76 ASN A N 1
ATOM 612 C CA . ASN A 1 76 ? -36.804 5.498 -6.193 1.00 80.94 76 ASN A CA 1
ATOM 613 C C . ASN A 1 76 ? -36.939 4.543 -4.996 1.00 80.94 76 ASN A C 1
ATOM 615 O O . ASN A 1 76 ? -36.497 3.397 -5.081 1.00 80.94 76 ASN A O 1
ATOM 619 N N . LEU A 1 77 ? -37.533 5.000 -3.890 1.00 85.44 77 LEU A N 1
ATOM 620 C CA . LEU A 1 77 ? -37.821 4.158 -2.738 1.00 85.44 77 LEU A CA 1
ATOM 621 C C . LEU A 1 77 ? -39.184 3.465 -2.900 1.00 85.44 77 LEU A C 1
ATOM 623 O O . LEU A 1 77 ? -40.095 4.025 -3.514 1.00 85.44 77 LEU A O 1
ATOM 627 N N . PRO A 1 78 ? -39.346 2.249 -2.349 1.00 80.50 78 PRO A N 1
ATOM 628 C CA . PRO A 1 78 ? -40.620 1.542 -2.386 1.00 80.50 78 PRO A CA 1
ATOM 629 C C . PRO A 1 78 ? -41.712 2.329 -1.658 1.00 80.50 78 PRO A C 1
ATOM 631 O O . PRO A 1 78 ? -41.509 2.852 -0.563 1.00 80.50 78 PRO A O 1
ATOM 634 N N . SER A 1 79 ? -42.903 2.372 -2.248 1.00 80.69 79 SER A N 1
ATOM 635 C CA . SER A 1 79 ? -44.061 3.008 -1.623 1.00 80.69 79 SER A CA 1
ATOM 636 C C . SER A 1 79 ? -44.506 2.256 -0.364 1.00 80.69 79 SER A C 1
ATOM 638 O O . SER A 1 79 ? -44.274 1.054 -0.213 1.00 80.69 79 SER A O 1
ATOM 640 N N . LYS A 1 80 ? -45.237 2.942 0.524 1.00 79.12 80 LYS A N 1
ATOM 641 C CA . LYS A 1 80 ? -45.849 2.323 1.712 1.00 79.12 80 LYS A CA 1
ATOM 642 C C . LYS A 1 80 ? -46.640 1.055 1.371 1.00 79.12 80 LYS A C 1
ATOM 644 O O . LYS A 1 80 ? -46.597 0.074 2.109 1.00 79.12 80 LYS A O 1
ATOM 649 N N . GLU A 1 81 ? -47.369 1.084 0.259 1.00 77.44 81 GLU A N 1
ATOM 650 C CA . GLU A 1 81 ? -48.212 -0.030 -0.165 1.00 77.44 81 GLU A CA 1
ATOM 651 C C . GLU A 1 81 ? -47.368 -1.219 -0.646 1.00 77.44 81 GLU A C 1
ATOM 653 O O . GLU A 1 81 ? -47.686 -2.356 -0.318 1.00 77.44 81 GLU A O 1
ATOM 658 N N . GLU A 1 82 ? -46.237 -0.963 -1.310 1.00 80.56 82 GLU A N 1
ATOM 659 C CA . GLU A 1 82 ? -45.269 -1.995 -1.710 1.00 80.56 82 GLU A CA 1
ATOM 660 C C . GLU A 1 82 ? -44.515 -2.590 -0.511 1.00 80.56 82 GLU A C 1
ATOM 662 O O . GLU A 1 82 ? -44.174 -3.771 -0.519 1.00 80.56 82 GLU A O 1
ATOM 667 N N . LEU A 1 83 ? -44.281 -1.809 0.551 1.00 80.88 83 LEU A N 1
ATOM 668 C CA . LEU A 1 83 ? -43.625 -2.286 1.775 1.00 80.88 83 LEU A CA 1
ATOM 669 C C . LEU A 1 83 ? -44.472 -3.294 2.563 1.00 80.88 83 LEU A C 1
ATOM 671 O O . LEU A 1 83 ? -43.913 -4.104 3.305 1.00 80.88 83 LEU A O 1
ATOM 675 N N . LYS A 1 84 ? -45.800 -3.314 2.374 1.00 78.56 84 LYS A N 1
ATOM 676 C CA . LYS A 1 84 ? -46.679 -4.321 2.996 1.00 78.56 84 LYS A CA 1
ATOM 677 C C . LYS A 1 84 ? -46.342 -5.742 2.545 1.00 78.56 84 LYS A C 1
ATOM 679 O O . LYS A 1 84 ? -46.483 -6.666 3.345 1.00 78.56 84 LYS A O 1
ATOM 684 N N . ASP A 1 85 ? -45.799 -5.901 1.342 1.00 75.75 85 ASP A N 1
ATOM 685 C CA . ASP A 1 85 ? -45.437 -7.199 0.763 1.00 75.75 85 ASP A CA 1
ATOM 686 C C . ASP A 1 85 ? -43.942 -7.545 0.926 1.00 75.75 85 ASP A C 1
ATOM 688 O O . ASP A 1 85 ? -43.523 -8.647 0.573 1.00 75.75 85 ASP A O 1
ATOM 692 N N . LYS A 1 86 ? -43.131 -6.649 1.513 1.00 78.56 86 LYS A N 1
ATOM 693 C CA . LYS A 1 86 ? -41.686 -6.854 1.745 1.00 78.56 86 LYS A CA 1
ATOM 694 C C . LYS A 1 86 ? -41.362 -7.478 3.106 1.00 78.56 86 LYS A C 1
ATOM 696 O O . LYS A 1 86 ? -42.188 -7.501 4.020 1.00 78.56 86 LYS A O 1
ATOM 701 N N . THR A 1 87 ? -40.156 -8.020 3.253 1.00 78.69 87 THR A N 1
ATOM 702 C CA . THR A 1 87 ? -39.654 -8.575 4.523 1.00 78.69 87 THR A CA 1
ATOM 703 C C . THR A 1 87 ? -39.286 -7.470 5.525 1.00 78.69 87 THR A C 1
ATOM 705 O O . THR A 1 87 ? -39.028 -6.329 5.150 1.00 78.69 87 THR A O 1
ATOM 708 N N . ASN A 1 88 ? -39.221 -7.797 6.822 1.00 71.94 88 ASN A N 1
ATOM 709 C CA . ASN A 1 88 ? -38.837 -6.835 7.869 1.00 71.94 88 ASN A CA 1
ATOM 710 C C . ASN A 1 88 ? -37.428 -6.248 7.678 1.00 71.94 88 ASN A C 1
ATOM 712 O O . ASN A 1 88 ? -37.202 -5.091 8.031 1.00 71.94 88 ASN A O 1
ATOM 716 N N . GLU A 1 89 ? -36.500 -7.029 7.122 1.00 75.25 89 GLU A N 1
ATOM 717 C CA . GLU A 1 89 ? -35.142 -6.585 6.788 1.00 75.25 89 GLU A CA 1
ATOM 718 C C . GLU A 1 89 ? -35.180 -5.534 5.666 1.00 75.25 89 GLU A C 1
ATOM 720 O O . GLU A 1 89 ? -34.584 -4.467 5.773 1.00 75.25 89 GLU A O 1
ATOM 725 N N . GLU A 1 90 ? -35.967 -5.787 4.617 1.00 77.56 90 GLU A N 1
ATOM 726 C CA . GLU A 1 90 ? -36.126 -4.871 3.483 1.00 77.56 90 GLU A CA 1
ATOM 727 C C . GLU A 1 90 ? -36.838 -3.571 3.877 1.00 77.56 90 GLU A C 1
ATOM 729 O O . GLU A 1 90 ? -36.480 -2.499 3.384 1.00 77.56 90 GLU A O 1
ATOM 734 N N . ILE A 1 91 ? -37.811 -3.641 4.793 1.00 78.81 91 ILE A N 1
ATOM 735 C CA . ILE A 1 91 ? -38.460 -2.452 5.366 1.00 78.81 91 ILE A CA 1
ATOM 736 C C . ILE A 1 91 ? -37.444 -1.647 6.186 1.00 78.81 91 ILE A C 1
ATOM 738 O O . ILE A 1 91 ? -37.370 -0.431 6.033 1.00 78.81 91 ILE A O 1
ATOM 742 N N . LYS A 1 92 ? -36.617 -2.305 7.010 1.00 75.44 92 LYS A N 1
ATOM 743 C CA . LYS A 1 92 ? -35.574 -1.642 7.811 1.00 75.44 92 LYS A CA 1
ATOM 744 C C . LYS A 1 92 ? -34.517 -0.962 6.935 1.00 75.44 92 LYS A C 1
ATOM 746 O O . LYS A 1 92 ? -34.126 0.164 7.231 1.00 75.44 92 LYS A O 1
ATOM 751 N N . ASN A 1 93 ? -34.110 -1.604 5.843 1.00 81.31 93 ASN A N 1
ATOM 752 C CA . ASN A 1 93 ? -33.187 -1.013 4.874 1.00 81.31 93 ASN A CA 1
ATOM 753 C C . ASN A 1 93 ? -33.816 0.197 4.175 1.00 81.31 93 ASN A C 1
ATOM 755 O O . ASN A 1 93 ? -33.173 1.235 4.065 1.00 81.31 93 ASN A O 1
ATOM 759 N N . SER A 1 94 ? -35.095 0.101 3.799 1.00 82.75 94 SER A N 1
ATOM 760 C CA . SER A 1 94 ? -35.831 1.221 3.195 1.00 82.75 94 SER A CA 1
ATOM 761 C C . SER A 1 94 ? -35.949 2.412 4.157 1.00 82.75 94 SER A C 1
ATOM 763 O O . SER A 1 94 ? -35.777 3.550 3.733 1.00 82.75 94 SER A O 1
ATOM 765 N N . ILE A 1 95 ? -36.184 2.164 5.454 1.00 79.19 95 ILE A N 1
ATOM 766 C CA . ILE A 1 95 ? -36.168 3.188 6.516 1.00 79.19 95 ILE A CA 1
ATOM 767 C C . ILE A 1 95 ? -34.793 3.847 6.615 1.00 79.19 95 ILE A C 1
ATOM 769 O O . ILE A 1 95 ? -34.707 5.068 6.570 1.00 79.19 95 ILE A O 1
ATOM 773 N N . SER A 1 96 ? -33.724 3.053 6.706 1.00 80.12 96 SER A N 1
ATOM 774 C CA . SER A 1 96 ? -32.364 3.584 6.838 1.00 80.12 96 SER A CA 1
ATOM 775 C C . SER A 1 96 ? -31.949 4.415 5.622 1.00 80.12 96 SER A C 1
ATOM 777 O O . SER A 1 96 ? -31.310 5.454 5.773 1.00 80.12 96 SER A O 1
ATOM 779 N N . GLU A 1 97 ? -32.338 3.996 4.418 1.00 83.56 97 GLU A N 1
ATOM 780 C CA . GLU A 1 97 ? -32.054 4.735 3.190 1.00 83.56 97 GLU A CA 1
ATOM 781 C C . GLU A 1 97 ? -32.877 6.028 3.098 1.00 83.56 97 GLU A C 1
ATOM 783 O O . GLU A 1 97 ? -32.330 7.071 2.743 1.00 83.56 97 GLU A O 1
ATOM 788 N N . ALA A 1 98 ? -34.152 6.005 3.505 1.00 78.88 98 ALA A N 1
ATOM 789 C CA . ALA A 1 98 ? -34.983 7.205 3.604 1.00 78.88 98 ALA A CA 1
ATOM 790 C C . ALA A 1 98 ? -34.439 8.218 4.629 1.00 78.88 98 ALA A C 1
ATOM 792 O O . ALA A 1 98 ? -34.345 9.404 4.313 1.00 78.88 98 ALA A O 1
ATOM 793 N N . GLU A 1 99 ? -34.036 7.762 5.823 1.00 82.06 99 GLU A N 1
ATOM 794 C CA . GLU A 1 99 ? -33.405 8.596 6.861 1.00 82.06 99 GLU A CA 1
ATOM 795 C C . GLU A 1 99 ? -32.089 9.195 6.353 1.00 82.06 99 GLU A C 1
ATOM 797 O O . GLU A 1 99 ? -31.845 10.390 6.515 1.00 82.06 99 GLU A O 1
ATOM 802 N N . LYS A 1 100 ? -31.261 8.392 5.673 1.00 84.62 100 LYS A N 1
ATOM 803 C CA . LYS A 1 100 ? -29.997 8.851 5.089 1.00 84.62 100 LYS A CA 1
ATOM 804 C C . LYS A 1 100 ? -30.216 9.938 4.041 1.00 84.62 100 LYS A C 1
ATOM 806 O O . LYS A 1 100 ? -29.541 10.959 4.099 1.00 84.62 100 LYS A O 1
ATOM 811 N N . ILE A 1 101 ? -31.149 9.738 3.106 1.00 79.50 101 ILE A N 1
ATOM 812 C CA . ILE A 1 101 ? -31.462 10.740 2.078 1.00 79.50 101 ILE A CA 1
ATOM 813 C C . ILE A 1 101 ? -31.999 12.013 2.746 1.00 79.50 101 ILE A C 1
ATOM 815 O O . ILE A 1 101 ? -31.550 13.106 2.417 1.00 79.50 101 ILE A O 1
ATOM 819 N N . LEU A 1 102 ? -32.928 11.902 3.701 1.00 81.56 102 LEU A N 1
ATOM 820 C CA . LEU A 1 102 ? -33.488 13.075 4.376 1.00 81.56 102 LEU A CA 1
ATOM 821 C C . LEU A 1 102 ? -32.417 13.870 5.138 1.00 81.56 102 LEU A C 1
ATOM 823 O O . LEU A 1 102 ? -32.361 15.090 4.999 1.00 81.56 102 LEU A O 1
ATOM 827 N N . ASN A 1 103 ? -31.545 13.190 5.885 1.00 79.12 103 ASN A N 1
ATOM 828 C CA . ASN A 1 103 ? -30.466 13.830 6.637 1.00 79.12 103 ASN A CA 1
ATOM 829 C C . ASN A 1 103 ? -29.409 14.441 5.713 1.00 79.12 103 ASN A C 1
ATOM 831 O O . ASN A 1 103 ? -29.049 15.593 5.909 1.00 79.12 103 ASN A O 1
ATOM 835 N N . GLU A 1 104 ? -29.007 13.751 4.639 1.00 83.06 104 GLU A N 1
ATOM 836 C CA . GLU A 1 104 ? -28.072 14.300 3.645 1.00 83.06 104 GLU A CA 1
ATOM 837 C C . GLU A 1 104 ? -28.575 15.635 3.078 1.00 83.06 104 GLU A C 1
ATOM 839 O O . GLU A 1 104 ? -27.798 16.569 2.883 1.00 83.06 104 GLU A O 1
ATOM 844 N N . TYR A 1 105 ? -29.877 15.749 2.810 1.00 76.38 105 TYR A N 1
ATOM 845 C CA . TYR A 1 105 ? -30.446 16.975 2.258 1.00 76.38 105 TYR A CA 1
ATOM 846 C C . TYR A 1 105 ? -30.743 18.050 3.313 1.00 76.38 105 TYR A C 1
ATOM 848 O O . TYR A 1 105 ? -30.655 19.233 2.981 1.00 76.38 105 TYR A O 1
ATOM 856 N N . LYS A 1 106 ? -31.016 17.682 4.571 1.00 76.75 106 LYS A N 1
ATOM 857 C CA . LYS A 1 106 ? -31.005 18.629 5.701 1.00 76.75 106 LYS A CA 1
ATOM 858 C C . LYS A 1 106 ? -29.616 19.238 5.879 1.00 76.75 106 LYS A C 1
ATOM 860 O O . LYS A 1 106 ? -29.491 20.461 5.885 1.00 76.75 106 LYS A O 1
ATOM 865 N N . ASP A 1 107 ? -28.587 18.397 5.865 1.00 69.50 107 ASP A N 1
ATOM 866 C CA . ASP A 1 107 ? -27.191 18.812 5.965 1.00 69.50 107 ASP A CA 1
ATOM 867 C C . ASP A 1 107 ? -26.776 19.652 4.756 1.00 69.50 107 ASP A C 1
ATOM 869 O O . ASP A 1 107 ? -26.139 20.681 4.920 1.00 69.50 107 ASP A O 1
ATOM 873 N N . LYS A 1 108 ? -27.183 19.301 3.527 1.00 71.31 108 LYS A N 1
ATOM 874 C CA . LYS A 1 108 ? -26.910 20.136 2.340 1.00 71.31 108 LYS A CA 1
ATOM 875 C C . LYS A 1 108 ? -27.582 21.501 2.397 1.00 71.31 108 LYS A C 1
ATOM 877 O O . LYS A 1 108 ? -27.002 22.462 1.909 1.00 71.31 108 LYS A O 1
ATOM 882 N N . VAL A 1 109 ? -28.787 21.619 2.953 1.00 67.00 109 VAL A N 1
ATOM 883 C CA . VAL A 1 109 ? -29.436 22.930 3.136 1.00 67.00 109 VAL A CA 1
ATOM 884 C C . VAL A 1 109 ? -28.714 23.737 4.220 1.00 67.00 109 VAL A C 1
ATOM 886 O O . VAL A 1 109 ? -28.499 24.934 4.039 1.00 67.00 109 VAL A O 1
ATOM 889 N N . GLN A 1 110 ? -28.263 23.077 5.287 1.00 59.75 110 GLN A N 1
ATOM 890 C CA . GLN A 1 110 ? -27.459 23.682 6.350 1.00 59.75 110 GLN A CA 1
ATOM 891 C C . GLN A 1 110 ? -26.052 24.086 5.861 1.00 59.75 110 GLN A C 1
ATOM 893 O O . GLN A 1 110 ? -25.554 25.143 6.235 1.00 59.75 110 GLN A O 1
ATOM 898 N N . ASN A 1 111 ? -25.468 23.328 4.928 1.00 46.16 111 ASN A N 1
ATOM 899 C CA . ASN A 1 111 ? -24.137 23.558 4.359 1.00 46.16 111 ASN A CA 1
ATOM 900 C C . ASN A 1 111 ? -24.148 24.482 3.122 1.00 46.16 111 ASN A C 1
ATOM 902 O O . ASN A 1 111 ? -23.179 25.192 2.873 1.00 46.16 111 ASN A O 1
ATOM 906 N N . ASN A 1 112 ? -25.246 24.582 2.367 1.00 42.19 112 ASN A N 1
ATOM 907 C CA . ASN A 1 112 ? -25.387 25.602 1.314 1.00 42.19 112 ASN A CA 1
ATOM 908 C C . ASN A 1 112 ? -25.643 27.007 1.891 1.00 42.19 112 ASN A C 1
ATOM 910 O O . ASN A 1 112 ? -25.500 27.997 1.178 1.00 42.19 112 ASN A O 1
ATOM 914 N N . SER A 1 113 ? -25.967 27.112 3.184 1.00 41.22 113 SER A N 1
ATOM 915 C CA . SER A 1 113 ? -25.854 28.366 3.941 1.00 41.22 113 SER A CA 1
ATOM 916 C C . SER A 1 113 ? -24.393 28.744 4.243 1.00 41.22 113 SER A C 1
ATOM 918 O O . SER A 1 113 ? -24.141 29.883 4.630 1.00 41.22 113 SER A O 1
ATOM 920 N N . SER A 1 114 ? -23.445 27.811 4.092 1.00 32.91 114 SER A N 1
ATOM 921 C CA . SER A 1 114 ? -22.024 27.978 4.440 1.00 32.91 114 SER A CA 1
ATOM 922 C C . SER A 1 114 ? -21.091 28.131 3.235 1.00 32.91 114 SER A C 1
ATOM 924 O O . SER A 1 114 ? -19.875 28.142 3.391 1.00 32.91 114 SER A O 1
ATOM 926 N N . ASP A 1 115 ? -21.638 28.330 2.034 1.00 34.06 115 ASP A N 1
ATOM 927 C CA . ASP A 1 115 ? -20.841 28.502 0.816 1.00 34.06 115 ASP A CA 1
ATOM 928 C C . ASP A 1 115 ? -20.474 29.980 0.572 1.00 34.06 115 ASP A C 1
ATOM 930 O O . ASP A 1 115 ? -20.726 30.548 -0.488 1.00 34.06 115 ASP A O 1
ATOM 934 N N . LEU A 1 116 ? -19.875 30.629 1.579 1.00 33.38 116 LEU A N 1
ATOM 935 C CA . LEU A 1 116 ? -19.076 31.843 1.394 1.00 33.38 116 LEU A CA 1
ATOM 936 C C . LEU A 1 116 ? -17.902 31.894 2.389 1.00 33.38 116 LEU A C 1
ATOM 938 O O . LEU A 1 116 ? -18.067 32.131 3.580 1.00 33.38 116 LEU A O 1
ATOM 942 N N . SER A 1 117 ? -16.707 31.834 1.801 1.00 30.08 117 SER A N 1
ATOM 943 C CA . SER A 1 117 ? -15.395 32.272 2.297 1.00 30.08 117 SER A CA 1
ATOM 944 C C . SER A 1 117 ? -14.617 31.363 3.256 1.00 30.08 117 SER A C 1
ATOM 946 O O . SER A 1 117 ? -14.894 31.215 4.438 1.00 30.08 117 SER A O 1
ATOM 948 N N . ASN A 1 118 ? -13.528 30.855 2.684 1.00 35.19 118 ASN A N 1
ATOM 949 C CA . ASN A 1 118 ? -12.359 30.252 3.299 1.00 35.19 118 ASN A CA 1
ATOM 950 C C . ASN A 1 118 ? -11.535 31.329 4.052 1.00 35.19 118 ASN A C 1
ATOM 952 O O . ASN A 1 118 ? -10.431 31.664 3.634 1.00 35.19 118 ASN A O 1
ATOM 956 N N . ASP A 1 119 ? -12.132 31.918 5.091 1.00 39.69 119 ASP A N 1
ATOM 957 C CA . ASP A 1 119 ? -11.518 32.823 6.075 1.00 39.69 119 ASP A CA 1
ATOM 958 C C . ASP A 1 119 ? -12.394 32.790 7.349 1.00 39.69 119 ASP A C 1
ATOM 960 O O . ASP A 1 119 ? -13.225 33.671 7.589 1.00 39.69 119 ASP A O 1
ATOM 964 N N . GLU A 1 120 ? -12.254 31.752 8.183 1.00 43.94 120 GLU A N 1
ATOM 965 C CA . GLU A 1 120 ? -12.859 31.763 9.523 1.00 43.94 120 GLU A CA 1
ATOM 966 C C . GLU A 1 120 ? -12.139 32.803 10.381 1.00 43.94 120 GLU A C 1
ATOM 968 O O . GLU A 1 120 ? -11.136 32.550 11.045 1.00 43.94 120 GLU A O 1
ATOM 973 N N . THR A 1 121 ? -12.643 34.031 10.339 1.00 54.72 121 THR A N 1
ATOM 974 C CA . THR A 1 121 ? -12.235 35.072 11.279 1.00 54.72 121 THR A CA 1
ATOM 975 C C . THR A 1 121 ? -12.614 34.649 12.700 1.00 54.72 121 THR A C 1
ATOM 977 O O . THR A 1 121 ? -13.681 34.066 12.902 1.00 54.72 121 THR A O 1
ATOM 980 N N . LYS A 1 122 ? -11.799 35.023 13.696 1.00 55.88 122 LYS A N 1
ATOM 981 C CA . LYS A 1 122 ? -12.072 34.904 15.145 1.00 55.88 122 LYS A CA 1
ATOM 982 C C . LYS A 1 122 ? -13.537 35.178 15.538 1.00 55.88 122 LYS A C 1
ATOM 984 O O . LYS A 1 122 ? -14.080 34.536 16.427 1.00 55.88 122 LYS A O 1
ATOM 989 N N . SER A 1 123 ? -14.211 36.087 14.825 1.00 59.78 123 SER A N 1
ATOM 990 C CA . SER A 1 123 ? -15.629 36.417 15.024 1.00 59.78 123 SER A CA 1
ATOM 991 C C . SER A 1 123 ? -16.593 35.238 14.834 1.00 59.78 123 SER A C 1
ATOM 993 O O . SER A 1 123 ? -17.626 35.216 15.494 1.00 59.78 123 SER A O 1
ATOM 995 N N . SER A 1 124 ? -16.293 34.292 13.940 1.00 63.44 124 SER A N 1
ATOM 996 C CA . SER A 1 124 ? -17.134 33.114 13.667 1.00 63.44 124 SER A CA 1
ATOM 997 C C . SER A 1 124 ? -17.035 32.071 14.783 1.00 63.44 124 SER A C 1
ATOM 999 O O . SER A 1 124 ? -18.055 31.605 15.281 1.00 63.44 124 SER A O 1
ATOM 1001 N N . ARG A 1 125 ? -15.824 31.805 15.280 1.00 66.88 125 ARG A N 1
ATOM 1002 C CA . ARG A 1 125 ? -15.584 30.871 16.393 1.00 66.88 125 ARG A CA 1
ATOM 1003 C C . ARG A 1 125 ? -16.019 31.424 17.745 1.00 66.88 125 ARG A C 1
ATOM 1005 O O . ARG A 1 125 ? -16.598 30.706 18.554 1.00 66.88 125 ARG A O 1
ATOM 1012 N N . SER A 1 126 ? -15.830 32.726 17.981 1.00 72.25 126 SER A N 1
ATOM 1013 C CA . SER A 1 126 ? -16.435 33.390 19.144 1.00 72.25 126 SER A CA 1
ATOM 1014 C C . SER A 1 126 ? -17.966 33.301 19.105 1.00 72.25 126 SER A C 1
ATOM 1016 O O . SER A 1 126 ? -18.589 33.230 20.163 1.00 72.25 126 SER A O 1
ATOM 1018 N N . GLN A 1 127 ? -18.581 33.304 17.914 1.00 77.44 127 GLN A N 1
ATOM 1019 C CA . GLN A 1 127 ? -20.027 33.134 17.775 1.00 77.44 127 GLN A CA 1
ATOM 1020 C C . GLN A 1 127 ? -20.459 31.688 18.045 1.00 77.44 127 GLN A C 1
ATOM 1022 O O . GLN A 1 127 ? -21.432 31.496 18.762 1.00 77.44 127 GLN A O 1
ATOM 1027 N N . GLU A 1 128 ? -19.704 30.687 17.585 1.00 79.12 128 GLU A N 1
ATOM 1028 C CA . GLU A 1 128 ? -19.957 29.277 17.913 1.00 79.12 128 GLU A CA 1
ATOM 1029 C C . GLU A 1 128 ? -19.962 29.034 19.431 1.00 79.12 128 GLU A C 1
ATOM 1031 O O . GLU A 1 128 ? -20.886 28.417 19.965 1.00 79.12 128 GLU A O 1
ATOM 1036 N N . LEU A 1 129 ? -18.974 29.577 20.152 1.00 79.31 129 LEU A N 1
ATOM 1037 C CA . LEU A 1 129 ? -18.926 29.475 21.611 1.00 79.31 129 LEU A CA 1
ATOM 1038 C C . LEU A 1 129 ? -20.137 30.162 22.272 1.00 79.31 129 LEU A C 1
ATOM 1040 O O . LEU A 1 129 ? -20.736 29.591 23.186 1.00 79.31 129 LEU A O 1
ATOM 1044 N N . LYS A 1 130 ? -20.546 31.345 21.785 1.00 82.44 130 LYS A N 1
ATOM 1045 C CA . LYS A 1 130 ? -21.751 32.055 22.262 1.00 82.44 130 LYS A CA 1
ATOM 1046 C C . LYS A 1 130 ? -23.028 31.250 22.009 1.00 82.44 130 LYS A C 1
ATOM 1048 O O . LYS A 1 130 ? -23.877 31.168 22.896 1.00 82.44 130 LYS A O 1
ATOM 1053 N N . ASP A 1 131 ? -23.155 30.640 20.836 1.00 81.00 131 ASP A N 1
ATOM 1054 C CA . ASP A 1 131 ? -24.324 29.847 20.456 1.00 81.00 131 ASP A CA 1
ATOM 1055 C C . ASP A 1 131 ? -24.413 28.562 21.292 1.00 81.00 131 ASP A C 1
ATOM 1057 O O . ASP A 1 131 ? -25.491 28.223 21.784 1.00 81.00 131 ASP A O 1
ATOM 1061 N N . LYS A 1 132 ? -23.279 27.896 21.556 1.00 81.94 132 LYS A N 1
ATOM 1062 C CA . LYS A 1 132 ? -23.214 26.747 22.474 1.00 81.94 132 LYS A CA 1
ATOM 1063 C C . LYS A 1 132 ? -23.613 27.131 23.897 1.00 81.94 132 LYS A C 1
ATOM 1065 O O . LYS A 1 132 ? -24.455 26.459 24.491 1.00 81.94 132 LYS A O 1
ATOM 1070 N N . ILE A 1 133 ? -23.068 28.226 24.434 1.00 85.12 133 ILE A N 1
ATOM 1071 C CA . ILE A 1 133 ? -23.446 28.739 25.762 1.00 85.12 133 ILE A CA 1
ATOM 1072 C C . ILE A 1 133 ? -24.949 29.036 25.815 1.00 85.12 133 ILE A C 1
ATOM 1074 O O . ILE A 1 133 ? -25.622 28.652 26.774 1.00 85.12 133 ILE A O 1
ATOM 1078 N N . TYR A 1 134 ? -25.493 29.686 24.783 1.00 82.88 134 TYR A N 1
ATOM 1079 C CA . TYR A 1 134 ? -26.917 30.000 24.698 1.00 82.88 134 TYR A CA 1
ATOM 1080 C C . TYR A 1 134 ? -27.784 28.737 24.692 1.00 82.88 134 TYR A C 1
ATOM 1082 O O . TYR A 1 134 ? -28.758 28.660 25.443 1.00 82.88 134 TYR A O 1
ATOM 1090 N N . GLN A 1 135 ? -27.410 27.735 23.894 1.00 82.12 135 GLN A N 1
ATOM 1091 C CA . GLN A 1 135 ? -28.131 26.470 23.806 1.00 82.12 135 GLN A CA 1
ATOM 1092 C C . GLN A 1 135 ? -28.113 25.718 25.142 1.00 82.12 135 GLN A C 1
ATOM 1094 O O . GLN A 1 135 ? -29.168 25.329 25.636 1.00 82.12 135 GLN A O 1
ATOM 1099 N N . ILE A 1 136 ? -26.950 25.613 25.790 1.00 80.56 136 ILE A N 1
ATOM 1100 C CA . ILE A 1 136 ? -26.818 24.958 27.098 1.00 80.56 136 ILE A CA 1
ATOM 1101 C C . ILE A 1 136 ? -27.656 25.681 28.156 1.00 80.56 136 ILE A C 1
ATOM 1103 O O . ILE A 1 136 ? -28.380 25.048 28.922 1.00 80.56 136 ILE A O 1
ATOM 1107 N N . LYS A 1 137 ? -27.624 27.019 28.182 1.00 78.38 137 LYS A N 1
ATOM 1108 C CA . LYS A 1 137 ? -28.463 27.802 29.097 1.00 78.38 137 LYS A CA 1
ATOM 1109 C C . LYS A 1 137 ? -29.942 27.573 28.852 1.00 78.38 137 LYS A C 1
ATOM 1111 O O . LYS A 1 137 ? -30.698 27.472 29.818 1.00 78.38 137 LYS A O 1
ATOM 1116 N N . LYS A 1 138 ? -30.366 27.497 27.593 1.00 77.06 138 LYS A N 1
ATOM 1117 C CA . LYS A 1 138 ? -31.753 27.197 27.246 1.00 77.06 138 LYS A CA 1
ATOM 1118 C C . LYS A 1 138 ? -32.150 25.810 27.755 1.00 77.06 138 LYS A C 1
ATOM 1120 O O . LYS A 1 138 ? -33.158 25.706 28.447 1.00 77.06 138 LYS A O 1
ATOM 1125 N N . ASP A 1 139 ? -31.316 24.802 27.527 1.00 70.44 139 ASP A N 1
ATOM 1126 C CA . ASP A 1 139 ? -31.570 23.417 27.940 1.00 70.44 139 ASP A CA 1
ATOM 1127 C C . ASP A 1 139 ? -31.587 23.249 29.476 1.00 70.44 139 ASP A C 1
ATOM 1129 O O . ASP A 1 139 ? -32.372 22.467 30.021 1.00 70.44 139 ASP A O 1
ATOM 1133 N N . ILE A 1 140 ? -30.784 24.034 30.204 1.00 67.94 140 ILE A N 1
ATOM 1134 C CA . ILE A 1 140 ? -30.790 24.086 31.678 1.00 67.94 140 ILE A CA 1
ATOM 1135 C C . ILE A 1 140 ? -32.008 24.867 32.207 1.00 67.94 140 ILE A C 1
ATOM 1137 O O . ILE A 1 140 ? -32.637 24.455 33.186 1.00 67.94 140 ILE A O 1
ATOM 1141 N N . THR A 1 141 ? -32.381 25.980 31.562 1.00 57.03 141 THR A N 1
ATOM 1142 C CA . THR A 1 141 ? -33.481 26.859 32.006 1.00 57.03 141 THR A CA 1
ATOM 1143 C C . THR A 1 141 ? -34.857 26.264 31.698 1.00 57.03 141 THR A C 1
ATOM 1145 O O . THR A 1 141 ? -35.755 26.363 32.534 1.00 57.03 141 THR A O 1
ATOM 1148 N N . GLU A 1 142 ? -35.043 25.600 30.553 1.00 53.25 142 GLU A N 1
ATOM 1149 C CA . GLU A 1 142 ? -36.306 24.933 30.197 1.00 53.25 142 GLU A CA 1
ATOM 1150 C C . GLU A 1 142 ? -36.571 23.692 31.073 1.00 53.25 142 GLU A C 1
ATOM 1152 O O . GLU A 1 142 ? -37.728 23.386 31.360 1.00 53.25 142 GLU A O 1
ATOM 1157 N N . ASN A 1 143 ? -35.526 23.068 31.632 1.00 52.50 143 ASN A N 1
ATOM 1158 C CA . ASN A 1 143 ? -35.645 22.029 32.665 1.00 52.50 143 ASN A CA 1
ATOM 1159 C C . ASN A 1 143 ? -35.819 22.576 34.099 1.00 52.50 143 ASN A C 1
ATOM 1161 O O . ASN A 1 143 ? -36.091 21.814 35.031 1.00 52.50 143 ASN A O 1
ATOM 1165 N N . SER A 1 144 ? -35.702 23.892 34.314 1.00 42.56 144 SER A N 1
ATOM 1166 C CA . SER A 1 144 ? -35.652 24.473 35.665 1.00 42.56 144 SER A CA 1
ATOM 1167 C C . SER A 1 144 ? -36.974 24.444 36.439 1.00 42.56 144 SER A C 1
ATOM 1169 O O . SER A 1 144 ? -36.953 24.538 37.667 1.00 42.56 144 SER A O 1
ATOM 1171 N N . ASN A 1 145 ? -38.109 24.199 35.774 1.00 42.28 145 ASN A N 1
ATOM 1172 C CA . ASN A 1 145 ? -39.381 23.962 36.467 1.00 42.28 145 ASN A CA 1
ATOM 1173 C C . ASN A 1 145 ? -39.387 22.647 37.285 1.00 42.28 145 ASN A C 1
ATOM 1175 O O . ASN A 1 145 ? -40.274 22.476 38.115 1.00 42.28 145 ASN A O 1
ATOM 1179 N N . ASN A 1 146 ? -38.374 21.780 37.118 1.00 45.62 146 ASN A N 1
ATOM 1180 C CA . ASN A 1 146 ? -38.145 20.547 37.889 1.00 45.62 146 ASN A CA 1
ATOM 1181 C C . ASN A 1 146 ? -36.855 20.562 38.751 1.00 45.62 146 ASN A C 1
ATOM 1183 O O . ASN A 1 146 ? -36.525 19.553 39.372 1.00 45.62 146 ASN A O 1
ATOM 1187 N N . ASN A 1 147 ? -36.124 21.686 38.837 1.00 50.62 147 ASN A N 1
ATOM 1188 C CA . ASN A 1 147 ? -34.803 21.768 39.495 1.00 50.62 147 ASN A CA 1
ATOM 1189 C C . ASN A 1 147 ? -34.827 22.359 40.917 1.00 50.62 147 ASN A C 1
ATOM 1191 O O . ASN A 1 147 ? -33.856 22.977 41.353 1.00 50.62 147 ASN A O 1
ATOM 1195 N N . ASN A 1 148 ? -35.910 22.195 41.678 1.00 56.78 148 ASN A N 1
ATOM 1196 C CA . ASN A 1 148 ? -35.931 22.660 43.074 1.00 56.78 148 ASN A CA 1
ATOM 1197 C C . ASN A 1 148 ? -35.156 21.757 44.050 1.00 56.78 148 ASN A C 1
ATOM 1199 O O . ASN A 1 148 ? -34.991 22.147 45.204 1.00 56.78 148 ASN A O 1
ATOM 1203 N N . ASP A 1 149 ? -34.634 20.612 43.595 1.00 67.88 149 ASP A N 1
ATOM 1204 C CA . ASP A 1 149 ? -33.783 19.743 44.410 1.00 67.88 149 ASP A CA 1
ATOM 1205 C C . ASP A 1 149 ? -32.364 20.350 44.569 1.00 67.88 149 ASP A C 1
ATOM 1207 O O . ASP A 1 149 ? -31.681 20.580 43.560 1.00 67.88 149 ASP A O 1
ATOM 1211 N N . PRO A 1 150 ? -31.904 20.637 45.806 1.00 74.00 150 PRO A N 1
ATOM 1212 C CA . PRO A 1 150 ? -30.584 21.216 46.067 1.00 74.00 150 PRO A CA 1
ATOM 1213 C C . PRO A 1 150 ? -29.424 20.415 45.466 1.00 74.00 150 PRO A C 1
ATOM 1215 O O . PRO A 1 150 ? -28.448 21.011 45.012 1.00 74.00 150 PRO A O 1
ATOM 1218 N N . SER A 1 151 ? -29.538 19.087 45.406 1.00 75.50 151 SER A N 1
ATOM 1219 C CA . SER A 1 151 ? -28.484 18.214 44.886 1.00 75.50 151 SER A CA 1
ATOM 1220 C C . SER A 1 151 ? -28.380 18.273 43.360 1.00 75.50 151 SER A C 1
ATOM 1222 O O . SER A 1 151 ? -27.273 18.277 42.825 1.00 75.50 151 SER A O 1
ATOM 1224 N N . LYS A 1 152 ? -29.504 18.420 42.635 1.00 77.94 152 LYS A N 1
ATOM 1225 C CA . LYS A 1 152 ? -29.467 18.683 41.181 1.00 77.94 152 LYS A CA 1
ATOM 1226 C C . LYS A 1 152 ? -28.801 20.021 40.867 1.00 77.94 152 LYS A C 1
ATOM 1228 O O . LYS A 1 152 ? -28.038 20.112 39.908 1.00 77.94 152 LYS A O 1
ATOM 1233 N N . LYS A 1 153 ? -29.048 21.047 41.690 1.00 77.94 153 LYS A N 1
ATOM 1234 C CA . LYS A 1 153 ? -28.372 22.348 41.551 1.00 77.94 153 LYS A CA 1
ATOM 1235 C C . LYS A 1 153 ? -26.866 22.227 41.751 1.00 77.94 153 LYS A C 1
ATOM 1237 O O . LYS A 1 153 ? -26.112 22.842 41.011 1.00 77.94 153 LYS A O 1
ATOM 1242 N N . GLU A 1 154 ? -26.424 21.418 42.708 1.00 80.00 154 GLU A N 1
ATOM 1243 C CA . GLU A 1 154 ? -24.997 21.185 42.942 1.00 80.00 154 GLU A CA 1
ATOM 1244 C C . GLU A 1 154 ? -24.314 20.467 41.766 1.00 80.00 154 GLU A C 1
ATOM 1246 O O . GLU A 1 154 ? -23.206 20.842 41.391 1.00 80.00 154 GLU A O 1
ATOM 1251 N N . ILE A 1 155 ? -24.998 19.517 41.116 1.00 81.50 155 ILE A N 1
ATOM 1252 C CA . ILE A 1 155 ? -24.505 18.836 39.904 1.00 81.50 155 ILE A CA 1
ATOM 1253 C C . ILE A 1 155 ? -24.327 19.812 38.7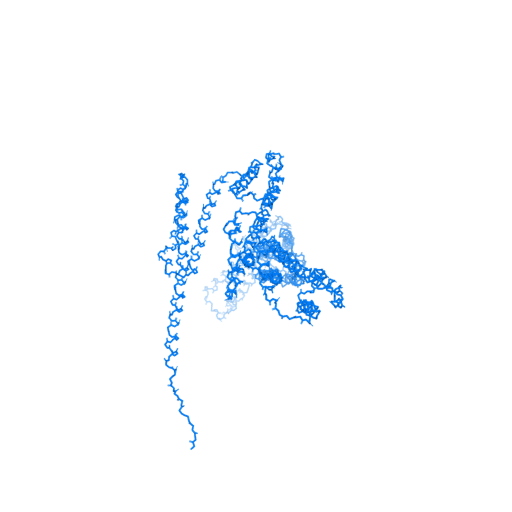28 1.00 81.50 155 ILE A C 1
ATOM 1255 O O . ILE A 1 155 ? -23.350 19.720 37.984 1.00 81.50 155 ILE A O 1
ATOM 1259 N N . ILE A 1 156 ? -25.268 20.742 38.554 1.00 83.50 156 ILE A N 1
ATOM 1260 C CA . ILE A 1 156 ? -25.268 21.713 37.447 1.00 83.50 156 ILE A CA 1
ATOM 1261 C C . ILE A 1 156 ? -24.306 22.883 37.717 1.00 83.50 156 ILE A C 1
ATOM 1263 O O . ILE A 1 156 ? -23.826 23.517 36.779 1.00 83.50 156 ILE A O 1
ATOM 1267 N N . LYS A 1 157 ? -23.961 23.135 38.984 1.00 83.25 157 LYS A N 1
ATOM 1268 C CA . LYS A 1 157 ? -23.128 24.264 39.407 1.00 83.25 157 LYS A CA 1
ATOM 1269 C C . LYS A 1 157 ? -21.776 24.334 38.697 1.00 83.25 157 LYS A C 1
ATOM 1271 O O . LYS A 1 157 ? -21.350 25.416 38.326 1.00 83.25 157 LYS A O 1
ATOM 1276 N N . GLU A 1 158 ? -21.117 23.197 38.478 1.00 81.75 158 GLU A N 1
ATOM 1277 C CA . GLU A 1 158 ? -19.827 23.138 37.769 1.00 81.75 158 GLU A CA 1
ATOM 1278 C C . GLU A 1 158 ? -19.936 23.698 36.337 1.00 81.75 158 GLU A C 1
ATOM 1280 O O . GLU A 1 158 ? -19.083 24.465 35.891 1.00 81.75 158 GLU A O 1
ATOM 1285 N N . LEU A 1 159 ? -21.035 23.381 35.647 1.00 85.50 159 LEU A N 1
ATOM 1286 C CA . LEU A 1 159 ? -21.342 23.885 34.311 1.00 85.50 159 LEU A CA 1
ATOM 1287 C C . LEU A 1 159 ? -21.748 25.366 34.338 1.00 85.50 159 LEU A C 1
ATOM 1289 O O . LEU A 1 159 ? -21.320 26.132 33.476 1.00 85.50 159 LEU A O 1
ATOM 1293 N N . GLU A 1 160 ? -22.528 25.792 35.334 1.00 85.56 160 GLU A N 1
ATOM 1294 C CA . GLU A 1 160 ? -22.895 27.203 35.527 1.00 85.56 160 GLU A CA 1
ATOM 1295 C C . GLU A 1 160 ? -21.683 28.090 35.838 1.00 85.56 160 GLU A C 1
ATOM 1297 O O . GLU A 1 160 ? -21.552 29.171 35.257 1.00 85.56 160 GLU A O 1
ATOM 1302 N N . ASP A 1 161 ? -20.789 27.633 36.716 1.00 84.50 161 ASP A N 1
ATOM 1303 C CA . ASP A 1 161 ? -19.564 28.337 37.096 1.00 84.50 161 ASP A CA 1
ATOM 1304 C C . ASP A 1 161 ? -18.641 28.479 35.876 1.00 84.50 161 ASP A C 1
ATOM 1306 O O . ASP A 1 161 ? -18.145 29.576 35.603 1.00 84.50 161 ASP A O 1
ATOM 1310 N N . PHE A 1 162 ? -18.484 27.411 35.083 1.00 87.31 162 PHE A N 1
ATOM 1311 C CA . PHE A 1 162 ? -17.680 27.441 33.860 1.00 87.31 162 PHE A CA 1
ATOM 1312 C C . PHE A 1 162 ? -18.270 28.367 32.792 1.00 87.31 162 PHE A C 1
ATOM 1314 O O . PHE A 1 162 ? -17.555 29.193 32.227 1.00 87.31 162 PHE A O 1
ATOM 1321 N N . ILE A 1 163 ? -19.582 28.289 32.543 1.00 86.50 163 ILE A N 1
ATOM 1322 C CA . ILE A 1 163 ? -20.270 29.192 31.612 1.00 86.50 163 ILE A CA 1
ATOM 1323 C C . ILE A 1 163 ? -20.107 30.646 32.062 1.00 86.50 163 ILE A C 1
ATOM 1325 O O . ILE A 1 163 ? -19.774 31.504 31.250 1.00 86.50 163 ILE A O 1
ATOM 1329 N N . THR A 1 164 ? -20.276 30.927 33.354 1.00 85.31 164 THR A N 1
ATOM 1330 C CA . THR A 1 164 ? -20.103 32.275 33.917 1.00 85.31 164 THR A CA 1
ATOM 1331 C C . THR A 1 164 ? -18.660 32.773 33.784 1.00 85.31 164 THR A C 1
ATOM 1333 O O . THR A 1 164 ? -18.425 33.973 33.631 1.00 85.31 164 THR A O 1
ATOM 1336 N N . GLU A 1 165 ? -17.672 31.876 33.832 1.00 84.19 165 GLU A N 1
ATOM 1337 C CA . GLU A 1 165 ? -16.263 32.225 33.646 1.00 84.19 165 GLU A CA 1
ATOM 1338 C C . GLU A 1 165 ? -15.977 32.738 32.229 1.00 84.19 165 GLU A C 1
ATOM 1340 O O . GLU A 1 165 ? -15.212 33.701 32.079 1.00 84.19 165 GLU A O 1
ATOM 1345 N N . ILE A 1 166 ? -16.575 32.110 31.214 1.00 84.12 166 ILE A N 1
ATOM 1346 C CA . ILE A 1 166 ? -16.280 32.354 29.794 1.00 84.12 166 ILE A CA 1
ATOM 1347 C C . ILE A 1 166 ? -17.244 33.344 29.127 1.00 84.12 166 ILE A C 1
ATOM 1349 O O . ILE A 1 166 ? -16.868 34.005 28.156 1.00 84.12 166 ILE A O 1
ATOM 1353 N N . GLU A 1 167 ? -18.456 33.484 29.660 1.00 82.56 167 GLU A N 1
ATOM 1354 C CA . GLU A 1 167 ? -19.505 34.324 29.090 1.00 82.56 167 GLU A CA 1
ATOM 1355 C C . GLU A 1 167 ? -19.119 35.810 29.100 1.00 82.56 167 GLU A C 1
ATOM 1357 O O . GLU A 1 167 ? -18.709 36.384 30.113 1.00 82.56 167 GLU A O 1
ATOM 1362 N N . GLY A 1 168 ? -19.251 36.456 27.941 1.00 75.25 168 GLY A N 1
ATOM 1363 C CA . GLY A 1 168 ? -18.888 37.858 27.737 1.00 75.25 168 GLY A CA 1
ATOM 1364 C C . GLY A 1 168 ? -17.382 38.111 27.604 1.00 75.25 168 GLY A C 1
ATOM 1365 O O . GLY A 1 168 ? -16.970 39.267 27.462 1.00 75.25 168 GLY A O 1
ATOM 1366 N N . LYS A 1 169 ? -16.550 37.060 27.640 1.00 79.88 169 LYS A N 1
ATOM 1367 C CA . LYS A 1 169 ? -15.099 37.131 27.396 1.00 79.88 169 LYS A CA 1
ATOM 1368 C C . LYS A 1 169 ? -14.689 36.513 26.058 1.00 79.88 169 LYS A C 1
ATOM 1370 O O . LYS A 1 169 ? -13.506 36.530 25.733 1.00 79.88 169 LYS A O 1
ATOM 1375 N N . GLU A 1 170 ? -15.629 36.032 25.248 1.00 77.38 170 GLU A N 1
ATOM 1376 C CA . GLU A 1 170 ? -15.366 35.257 24.025 1.00 77.38 170 GLU A CA 1
ATOM 1377 C C . GLU A 1 170 ? -14.571 36.057 22.983 1.00 77.38 170 GLU A C 1
ATOM 1379 O O . GLU A 1 170 ? -13.762 35.504 22.245 1.00 77.38 170 GLU A O 1
ATOM 1384 N N . GLU A 1 171 ? -14.756 37.378 22.946 1.00 70.69 171 GLU A N 1
ATOM 1385 C CA . GLU A 1 171 ? -14.015 38.283 22.055 1.00 70.69 171 GLU A CA 1
ATOM 1386 C C . GLU A 1 171 ? -12.589 38.589 22.562 1.00 70.69 171 GLU A C 1
ATOM 1388 O O . GLU A 1 171 ? -11.724 39.022 21.792 1.00 70.69 171 GLU A O 1
ATOM 1393 N N . GLN A 1 172 ? -12.319 38.344 23.850 1.00 75.44 172 GLN A N 1
ATOM 1394 C CA . GLN A 1 172 ? -11.027 38.583 24.507 1.00 75.44 172 GLN A CA 1
ATOM 1395 C C . GLN A 1 172 ? -10.089 37.369 24.432 1.00 75.44 172 GLN A C 1
ATOM 1397 O O . GLN A 1 172 ? -8.878 37.549 24.541 1.00 75.44 172 GLN A O 1
ATOM 1402 N N . LEU A 1 173 ? -10.627 36.170 24.199 1.00 77.69 173 LEU A N 1
ATOM 1403 C CA . LEU A 1 173 ? -9.872 34.921 24.054 1.00 77.69 173 LEU A CA 1
ATOM 1404 C C . LEU A 1 173 ? -9.165 34.846 22.693 1.00 77.69 173 LEU A C 1
ATOM 1406 O O . LEU A 1 173 ? -9.669 35.352 21.691 1.00 77.69 173 LEU A O 1
ATOM 1410 N N . SER A 1 174 ? -7.976 34.258 22.637 1.00 78.50 174 SER A N 1
ATOM 1411 C CA . SER A 1 174 ? -7.317 33.883 21.378 1.00 78.50 174 SER A CA 1
ATOM 1412 C C . SER A 1 174 ? -8.027 32.703 20.701 1.00 78.50 174 SER A C 1
ATOM 1414 O O . SER A 1 174 ? -8.799 31.998 21.343 1.00 78.50 174 SER A O 1
ATOM 1416 N N . ASP A 1 175 ? -7.766 32.466 19.413 1.00 69.25 175 ASP A N 1
ATOM 1417 C CA . ASP A 1 175 ? -8.421 31.377 18.665 1.00 69.25 175 ASP A CA 1
ATOM 1418 C C . ASP A 1 175 ? -8.118 29.992 19.269 1.00 69.25 175 ASP A C 1
ATOM 1420 O O . ASP A 1 175 ? -9.008 29.157 19.388 1.00 69.25 175 ASP A O 1
ATOM 1424 N N . GLU A 1 176 ? -6.887 29.776 19.746 1.00 73.25 176 GLU A N 1
ATOM 1425 C CA . GLU A 1 176 ? -6.494 28.544 20.446 1.00 73.25 176 GLU A CA 1
ATOM 1426 C C . GLU A 1 176 ? -7.212 28.397 21.799 1.00 73.25 176 GLU A C 1
ATOM 1428 O O . GLU A 1 176 ? -7.615 27.299 22.185 1.00 73.25 176 GLU A O 1
ATOM 1433 N N . GLU A 1 177 ? -7.425 29.503 22.518 1.00 79.06 177 GLU A N 1
ATOM 1434 C CA . GLU A 1 177 ? -8.202 29.497 23.760 1.00 79.06 177 GLU A CA 1
ATOM 1435 C C . GLU A 1 177 ? -9.689 29.237 23.499 1.00 79.06 177 GLU A C 1
ATOM 1437 O O . GLU A 1 177 ? -10.309 28.522 24.281 1.00 79.06 177 GLU A O 1
ATOM 1442 N N . ILE A 1 178 ? -10.259 29.751 22.403 1.00 77.38 178 ILE A N 1
ATOM 1443 C CA . ILE A 1 178 ? -11.648 29.472 22.007 1.00 77.38 178 ILE A CA 1
ATOM 1444 C C . ILE A 1 178 ? -11.819 27.979 21.709 1.00 77.38 178 ILE A C 1
ATOM 1446 O O . ILE A 1 178 ? -12.705 27.348 22.285 1.00 77.38 178 ILE A O 1
ATOM 1450 N N . ASP A 1 179 ? -10.936 27.390 20.899 1.00 72.56 179 ASP A N 1
ATOM 1451 C CA . ASP A 1 179 ? -10.996 25.964 20.553 1.00 72.56 179 ASP A CA 1
ATOM 1452 C C . ASP A 1 179 ? -10.854 25.067 21.802 1.00 72.56 179 ASP A C 1
ATOM 1454 O O . ASP A 1 179 ? -11.530 24.041 21.930 1.00 72.56 179 ASP A O 1
ATOM 1458 N N . ASN A 1 180 ? -10.003 25.457 22.758 1.00 79.81 180 ASN A N 1
ATOM 1459 C CA . ASN A 1 180 ? -9.856 24.743 24.028 1.00 79.81 180 ASN A CA 1
ATOM 1460 C C . ASN A 1 180 ? -11.090 24.904 24.927 1.00 79.81 180 ASN A C 1
ATOM 1462 O O . ASN A 1 180 ? -11.565 23.914 25.484 1.00 79.81 180 ASN A O 1
ATOM 1466 N N . LYS A 1 181 ? -11.664 26.110 25.019 1.00 83.75 181 LYS A N 1
ATOM 1467 C CA . LYS A 1 181 ? -12.882 26.357 25.803 1.00 83.75 181 LYS A CA 1
ATOM 1468 C C . LYS A 1 181 ? -14.105 25.644 25.240 1.00 83.75 181 LYS A C 1
ATOM 1470 O O . LYS A 1 181 ? -14.916 25.174 26.030 1.00 83.75 181 LYS A O 1
ATOM 1475 N N . ILE A 1 182 ? -14.210 25.478 23.920 1.00 79.56 182 ILE A N 1
ATOM 1476 C CA . ILE A 1 182 ? -15.264 24.659 23.303 1.00 79.56 182 ILE A CA 1
ATOM 1477 C C . ILE A 1 182 ? -15.135 23.190 23.740 1.00 79.56 182 ILE A C 1
ATOM 1479 O O . ILE A 1 182 ? -16.123 22.587 24.154 1.00 79.56 182 ILE A O 1
ATOM 1483 N N . LYS A 1 183 ? -13.922 22.621 23.721 1.00 79.00 183 LYS A N 1
ATOM 1484 C CA . LYS A 1 183 ? -13.685 21.229 24.152 1.00 79.00 183 LYS A CA 1
ATOM 1485 C C . LYS A 1 183 ? -13.924 21.018 25.649 1.00 79.00 183 LYS A C 1
ATOM 1487 O O . LYS A 1 183 ? -14.494 20.000 26.044 1.00 79.00 183 LYS A O 1
ATOM 1492 N N . GLU A 1 184 ? -13.484 21.964 26.479 1.00 82.81 184 GLU A N 1
ATOM 1493 C CA . GLU A 1 184 ? -13.748 21.953 27.923 1.00 82.81 184 GLU A CA 1
ATOM 1494 C C . GLU A 1 184 ? -15.258 22.015 28.195 1.00 82.81 184 GLU A C 1
ATOM 1496 O O . GLU A 1 184 ? -15.769 21.203 28.966 1.00 82.81 184 GLU A O 1
ATOM 1501 N N . LEU A 1 185 ? -15.983 22.900 27.500 1.00 84.50 185 LEU A N 1
ATOM 1502 C CA . LEU A 1 185 ? -17.436 23.028 27.616 1.00 84.50 185 LEU A CA 1
ATOM 1503 C C . LEU A 1 185 ? -18.152 21.723 27.249 1.00 84.50 185 LEU A C 1
ATOM 1505 O O . LEU A 1 185 ? -18.988 21.258 28.018 1.00 84.50 185 LEU A O 1
ATOM 1509 N N . ASP A 1 186 ? -17.794 21.102 26.122 1.00 78.81 186 ASP A N 1
ATOM 1510 C CA . ASP A 1 186 ? -18.393 19.833 25.685 1.00 78.81 186 ASP A CA 1
ATOM 1511 C C . ASP A 1 186 ? -18.161 18.711 26.717 1.00 78.81 186 ASP A C 1
ATOM 1513 O O . ASP A 1 186 ? -19.061 17.918 27.002 1.00 78.81 186 ASP A O 1
ATOM 1517 N N . THR A 1 187 ? -16.975 18.680 27.333 1.00 78.81 187 THR A N 1
ATOM 1518 C CA . THR A 1 187 ? -16.628 17.701 28.374 1.00 78.81 187 THR A CA 1
ATOM 1519 C C . THR A 1 187 ? -17.457 17.911 29.641 1.00 78.81 187 THR A C 1
ATOM 1521 O O . THR A 1 187 ? -18.014 16.957 30.186 1.00 78.81 187 THR A O 1
ATOM 1524 N N . ILE A 1 188 ? -17.577 19.158 30.108 1.00 80.81 188 ILE A N 1
ATOM 1525 C CA . ILE A 1 188 ? -18.348 19.483 31.316 1.00 80.81 188 ILE A CA 1
ATOM 1526 C C . ILE A 1 188 ? -19.835 19.199 31.084 1.00 80.81 188 ILE A C 1
ATOM 1528 O O . ILE A 1 188 ? -20.465 18.570 31.929 1.00 80.81 188 ILE A O 1
ATOM 1532 N N . VAL A 1 189 ? -20.386 19.568 29.922 1.00 82.12 189 VAL A N 1
ATOM 1533 C CA . VAL A 1 189 ? -21.780 19.263 29.552 1.00 82.12 189 VAL A CA 1
ATOM 1534 C C . VAL A 1 189 ? -22.045 17.761 29.588 1.00 82.12 189 VAL A C 1
ATOM 1536 O O . VAL A 1 189 ? -23.053 17.330 30.152 1.00 82.12 189 VAL A O 1
ATOM 1539 N N . HIS A 1 190 ? -21.143 16.960 29.017 1.00 77.75 190 HIS A N 1
ATOM 1540 C CA . HIS A 1 190 ? -21.266 15.507 29.033 1.00 77.75 190 HIS A CA 1
ATOM 1541 C C . HIS A 1 190 ? -21.274 14.955 30.466 1.00 77.75 190 HIS A C 1
ATOM 1543 O O . HIS A 1 190 ? -22.216 14.256 30.844 1.00 77.75 190 HIS A O 1
ATOM 1549 N N . ASN A 1 191 ? -20.304 15.356 31.293 1.00 75.75 191 ASN A N 1
ATOM 1550 C CA . ASN A 1 191 ? -20.205 14.926 32.690 1.00 75.75 191 ASN A CA 1
ATOM 1551 C C . ASN A 1 191 ? -21.427 15.346 33.522 1.00 75.75 191 ASN A C 1
ATOM 1553 O O . ASN A 1 191 ? -21.931 14.569 34.334 1.00 75.75 191 ASN A O 1
ATOM 1557 N N . THR A 1 192 ? -21.926 16.572 33.339 1.00 79.56 192 THR A N 1
ATOM 1558 C CA . THR A 1 192 ? -23.131 17.059 34.022 1.00 79.56 192 THR A CA 1
ATOM 1559 C C . THR A 1 192 ? -24.354 16.237 33.623 1.00 79.56 192 THR A C 1
ATOM 1561 O O . THR A 1 192 ? -25.155 15.888 34.490 1.00 79.56 192 THR A O 1
ATOM 1564 N N . LYS A 1 193 ? -24.490 15.877 32.340 1.00 78.75 193 LYS A N 1
ATOM 1565 C CA . LYS A 1 193 ? -25.592 15.035 31.863 1.00 78.75 193 LYS A CA 1
ATOM 1566 C C . LYS A 1 193 ? -25.551 13.638 32.485 1.00 78.75 193 LYS A C 1
ATOM 1568 O O . LYS A 1 193 ? -26.573 13.187 32.991 1.00 78.75 193 LYS A O 1
ATOM 1573 N N . GLU A 1 194 ? -24.384 12.995 32.520 1.00 75.31 194 GLU A N 1
ATOM 1574 C CA . GLU A 1 194 ? -24.227 11.682 33.162 1.00 75.31 194 GLU A CA 1
ATOM 1575 C C . GLU A 1 194 ? -24.563 11.727 34.660 1.00 75.31 194 GLU A C 1
ATOM 1577 O O . GLU A 1 194 ? -25.291 10.872 35.163 1.00 75.31 194 GLU A O 1
ATOM 1582 N N . LYS A 1 195 ? -24.097 12.759 35.379 1.00 76.38 195 LYS A N 1
ATOM 1583 C CA . LYS A 1 195 ? -24.417 12.950 36.804 1.00 76.38 195 LYS A CA 1
ATOM 1584 C C . LYS A 1 195 ? -25.921 13.165 37.038 1.00 76.38 195 LYS A C 1
ATOM 1586 O O . LYS A 1 195 ? -26.453 12.660 38.025 1.00 76.38 195 LYS A O 1
ATOM 1591 N N . LEU A 1 196 ? -26.612 13.895 36.156 1.00 81.12 196 LEU A N 1
ATOM 1592 C CA . LEU A 1 196 ? -28.065 14.097 36.240 1.00 81.12 196 LEU A CA 1
ATOM 1593 C C . LEU A 1 196 ? -28.848 12.808 35.955 1.00 81.12 196 LEU A C 1
ATOM 1595 O O . LEU A 1 196 ? -29.784 12.503 36.690 1.00 81.12 196 LEU A O 1
ATOM 1599 N N . GLU A 1 197 ? -28.448 12.036 34.942 1.00 78.81 197 GLU A N 1
ATOM 1600 C CA . GLU A 1 197 ? -29.044 10.725 34.654 1.00 78.81 197 GLU A CA 1
ATOM 1601 C C . GLU A 1 197 ? -28.856 9.761 35.836 1.00 78.81 197 GLU A C 1
ATOM 1603 O O . GLU A 1 197 ? -29.805 9.089 36.243 1.00 78.81 197 GLU A O 1
ATOM 1608 N N . GLN A 1 198 ? -27.665 9.745 36.447 1.00 78.00 198 GLN A N 1
ATOM 1609 C CA . GLN A 1 198 ? -27.402 8.936 37.638 1.00 78.00 198 GLN A CA 1
ATOM 1610 C C . GLN A 1 198 ? -28.258 9.376 38.831 1.00 78.00 198 GLN A C 1
ATOM 1612 O O . GLN A 1 198 ? -28.816 8.527 39.523 1.00 78.00 198 GLN A O 1
ATOM 1617 N N . PHE A 1 199 ? -28.408 10.686 39.048 1.00 83.19 199 PHE A N 1
ATOM 1618 C CA . PHE A 1 199 ? -29.274 11.221 40.098 1.00 83.19 199 PHE A CA 1
ATOM 1619 C C . PHE A 1 199 ? -30.734 10.778 39.920 1.00 83.19 199 PHE A C 1
ATOM 1621 O O . PHE A 1 199 ? -31.380 10.380 40.891 1.00 83.19 199 PHE A O 1
ATOM 1628 N N . ASP A 1 200 ? -31.261 10.846 38.694 1.00 81.06 200 ASP A N 1
ATOM 1629 C CA . ASP A 1 200 ? -32.640 10.443 38.399 1.00 81.06 200 ASP A CA 1
ATOM 1630 C C . ASP A 1 200 ? -32.843 8.934 38.583 1.00 81.06 200 ASP A C 1
ATOM 1632 O O . ASP A 1 200 ? -33.872 8.512 39.119 1.00 81.06 200 ASP A O 1
ATOM 1636 N N . GLN A 1 201 ? -31.842 8.126 38.223 1.00 81.69 201 GLN A N 1
ATOM 1637 C CA . GLN A 1 201 ? -31.855 6.688 38.475 1.00 81.69 201 GLN A CA 1
ATOM 1638 C C . GLN A 1 201 ? -31.849 6.375 39.978 1.00 81.69 201 GLN A C 1
ATOM 1640 O O . GLN A 1 201 ? -32.698 5.618 40.443 1.00 81.69 201 GLN A O 1
ATOM 1645 N N . ASP A 1 202 ? -30.959 7.003 40.752 1.00 81.25 202 ASP A N 1
ATOM 1646 C CA . ASP A 1 202 ? -30.867 6.786 42.200 1.00 81.25 202 ASP A CA 1
ATOM 1647 C C . ASP A 1 202 ? -32.171 7.201 42.909 1.00 81.25 202 ASP A C 1
ATOM 1649 O O . ASP A 1 202 ? -32.650 6.512 43.815 1.00 81.25 202 ASP A O 1
ATOM 1653 N N . LYS A 1 203 ? -32.801 8.300 42.468 1.00 83.75 203 LYS A N 1
ATOM 1654 C CA . LYS A 1 203 ? -34.120 8.725 42.960 1.00 83.75 203 LYS A CA 1
ATOM 1655 C C . LYS A 1 203 ? -35.190 7.672 42.673 1.00 83.75 203 LYS A C 1
ATOM 1657 O O . LYS A 1 203 ? -35.999 7.348 43.547 1.00 83.75 203 LYS A O 1
ATOM 1662 N N . GLN A 1 204 ? -35.200 7.124 41.460 1.00 83.38 204 GLN A N 1
ATOM 1663 C CA . GLN A 1 204 ? -36.152 6.089 41.072 1.00 83.38 204 GLN A CA 1
ATOM 1664 C C . GLN A 1 204 ? -35.946 4.790 41.863 1.00 83.38 204 GLN A C 1
ATOM 1666 O O . GLN A 1 204 ? -36.929 4.162 42.260 1.00 83.38 204 GLN A O 1
ATOM 1671 N N . ASP A 1 205 ? -34.700 4.413 42.145 1.00 83.25 205 ASP A N 1
ATOM 1672 C CA . ASP A 1 205 ? -34.370 3.228 42.938 1.00 83.25 205 ASP A CA 1
ATOM 1673 C C . ASP A 1 205 ? -34.850 3.371 44.390 1.00 83.25 205 ASP A C 1
ATOM 1675 O O . ASP A 1 205 ? -35.457 2.445 44.931 1.00 83.25 205 ASP A O 1
ATOM 1679 N N . LYS A 1 206 ? -34.721 4.559 44.996 1.00 84.50 206 LYS A N 1
ATOM 1680 C CA . LYS A 1 206 ? -35.307 4.841 46.320 1.00 84.50 206 LYS A CA 1
ATOM 1681 C C . LYS A 1 206 ? -36.833 4.743 46.315 1.00 84.50 206 LYS A C 1
ATOM 1683 O O . LYS A 1 206 ? -37.419 4.142 47.214 1.00 84.50 206 LYS A O 1
ATOM 1688 N N . ILE A 1 207 ? -37.496 5.271 45.284 1.00 87.19 207 ILE A N 1
ATOM 1689 C CA . ILE A 1 207 ? -38.953 5.121 45.124 1.00 87.19 207 ILE A CA 1
ATOM 1690 C C . ILE A 1 207 ? -39.339 3.639 44.990 1.00 87.19 207 ILE A C 1
ATOM 1692 O O . ILE A 1 207 ? -40.364 3.217 45.528 1.00 87.19 207 ILE A O 1
ATOM 1696 N N . ASN A 1 208 ? -38.528 2.835 44.298 1.00 85.81 208 ASN A N 1
ATOM 1697 C CA . ASN A 1 208 ? -38.753 1.395 44.185 1.00 85.81 208 ASN A CA 1
ATOM 1698 C C . ASN A 1 208 ? -38.565 0.684 45.536 1.00 85.81 208 ASN A C 1
ATOM 1700 O O . ASN A 1 208 ? -39.410 -0.133 45.890 1.00 85.81 208 ASN A O 1
ATOM 1704 N N . LYS A 1 209 ? -37.546 1.046 46.330 1.00 85.69 209 LYS A N 1
ATOM 1705 C CA . LYS A 1 209 ? -37.359 0.534 47.702 1.00 85.69 209 LYS A CA 1
ATOM 1706 C C . LYS A 1 209 ? -38.567 0.849 48.591 1.00 85.69 209 LYS A C 1
ATOM 1708 O O . LYS A 1 209 ? -39.063 -0.023 49.299 1.00 85.69 209 LYS A O 1
ATOM 1713 N N . TYR A 1 210 ? -39.106 2.066 48.502 1.00 88.12 210 TYR A N 1
ATOM 1714 C CA . TYR A 1 210 ? -40.343 2.429 49.202 1.00 88.12 210 TYR A CA 1
ATOM 1715 C C . TYR A 1 210 ? -41.537 1.548 48.782 1.00 88.12 210 TYR A C 1
ATOM 1717 O O . TYR A 1 210 ? -42.315 1.099 49.622 1.00 88.12 210 TYR A O 1
ATOM 1725 N N . ASP A 1 211 ? -41.664 1.247 47.486 1.00 85.50 211 ASP A N 1
ATOM 1726 C CA . ASP A 1 211 ? -42.702 0.359 46.939 1.00 85.50 211 ASP A CA 1
ATOM 1727 C C . ASP A 1 211 ? -42.564 -1.092 47.435 1.00 85.50 211 ASP A C 1
ATOM 1729 O O . ASP A 1 211 ? -43.562 -1.784 47.638 1.00 85.50 211 ASP A O 1
ATOM 1733 N N . GLU A 1 212 ? -41.337 -1.567 47.649 1.00 86.38 212 GLU A N 1
ATOM 1734 C CA . GLU A 1 212 ? -41.076 -2.878 48.250 1.00 86.38 212 GLU A CA 1
ATOM 1735 C C . GLU A 1 212 ? -41.521 -2.933 49.713 1.00 86.38 212 GLU A C 1
ATOM 1737 O O . GLU A 1 212 ? -42.186 -3.894 50.096 1.00 86.38 212 GLU A O 1
ATOM 1742 N N . ILE A 1 213 ? -41.269 -1.882 50.498 1.00 87.81 213 ILE A N 1
ATOM 1743 C CA . ILE A 1 213 ? -41.729 -1.794 51.895 1.00 87.81 213 ILE A CA 1
ATOM 1744 C C . ILE A 1 213 ? -43.260 -1.785 51.972 1.00 87.81 213 ILE A C 1
ATOM 1746 O O . ILE A 1 213 ? -43.841 -2.427 52.848 1.00 87.81 213 ILE A O 1
ATOM 1750 N N . LEU A 1 214 ? -43.939 -1.105 51.041 1.00 86.12 214 LEU A N 1
ATOM 1751 C CA . LEU A 1 214 ? -45.402 -1.141 50.957 1.00 86.12 214 LEU A CA 1
ATOM 1752 C C . LEU A 1 214 ? -45.925 -2.556 50.669 1.00 86.12 214 LEU A C 1
ATOM 1754 O O . LEU A 1 214 ? -46.875 -2.996 51.320 1.00 86.12 214 LEU A O 1
ATOM 1758 N N . LYS A 1 215 ? -45.288 -3.289 49.746 1.00 86.62 215 LYS A N 1
ATOM 1759 C CA . LYS A 1 215 ? -45.631 -4.696 49.472 1.00 86.62 215 LYS A CA 1
ATOM 1760 C C . LYS A 1 215 ? -45.377 -5.581 50.685 1.00 86.62 215 LYS A C 1
ATOM 1762 O O . LYS A 1 215 ? -46.231 -6.386 51.032 1.00 86.62 215 LYS A O 1
ATOM 1767 N N . GLU A 1 216 ? -44.244 -5.400 51.356 1.00 85.81 216 GLU A N 1
ATOM 1768 C CA . GLU A 1 216 ? -43.909 -6.152 52.563 1.00 85.81 216 GLU A CA 1
ATOM 1769 C C . GLU A 1 216 ? -44.913 -5.882 53.693 1.00 85.81 216 GLU A C 1
ATOM 1771 O O . GLU A 1 216 ? -45.337 -6.805 54.392 1.00 85.81 216 GLU A O 1
ATOM 1776 N N . LYS A 1 217 ? -45.361 -4.629 53.841 1.00 87.94 217 LYS A N 1
ATOM 1777 C CA . LYS A 1 217 ? -46.455 -4.261 54.743 1.00 87.94 217 LYS A CA 1
ATOM 1778 C C . LYS A 1 217 ? -47.753 -4.977 54.373 1.00 87.94 217 LYS A C 1
ATOM 1780 O O . LYS A 1 217 ? -48.426 -5.490 55.267 1.00 87.94 217 LYS A O 1
ATOM 1785 N N . ASP A 1 218 ? -48.121 -5.022 53.095 1.00 82.94 218 ASP A N 1
ATOM 1786 C CA . ASP A 1 218 ? -49.346 -5.693 52.656 1.00 82.94 218 ASP A CA 1
ATOM 1787 C C . ASP A 1 218 ? -49.273 -7.205 52.894 1.00 82.94 218 ASP A C 1
ATOM 1789 O O . ASP A 1 218 ? -50.230 -7.792 53.401 1.00 82.94 218 ASP A O 1
ATOM 1793 N N . ASP A 1 219 ? -48.129 -7.831 52.623 1.00 83.00 219 ASP A N 1
ATOM 1794 C CA . ASP A 1 219 ? -47.885 -9.245 52.911 1.00 83.00 219 ASP A CA 1
ATOM 1795 C C . ASP A 1 219 ? -47.956 -9.536 54.418 1.00 83.00 219 ASP A C 1
ATOM 1797 O O . ASP A 1 219 ? -48.617 -10.492 54.839 1.00 83.00 219 ASP A O 1
ATOM 1801 N N . PHE A 1 220 ? -47.356 -8.677 55.249 1.00 82.94 220 PHE A N 1
ATOM 1802 C CA . PHE A 1 220 ? -47.423 -8.779 56.708 1.00 82.94 220 PHE A CA 1
ATOM 1803 C C . PHE A 1 220 ? -48.864 -8.667 57.224 1.00 82.94 220 PHE A C 1
ATOM 1805 O O . PHE A 1 220 ? -49.316 -9.520 57.990 1.00 82.94 220 PHE A O 1
ATOM 1812 N N . VAL A 1 221 ? -49.622 -7.663 56.767 1.00 83.44 221 VAL A N 1
ATOM 1813 C CA . VAL A 1 221 ? -51.042 -7.494 57.116 1.00 83.44 221 VAL A CA 1
ATOM 1814 C C . VAL A 1 221 ? -51.861 -8.698 56.663 1.00 83.44 221 VAL A C 1
ATOM 1816 O O . VAL A 1 221 ? -52.665 -9.223 57.434 1.00 83.44 221 VAL A O 1
ATOM 1819 N N . ASN A 1 222 ? -51.661 -9.183 55.441 1.00 80.56 222 ASN A N 1
ATOM 1820 C CA . ASN A 1 222 ? -52.387 -10.341 54.922 1.00 80.56 222 ASN A CA 1
ATOM 1821 C C . ASN A 1 222 ? -52.087 -11.628 55.708 1.00 80.56 222 ASN A C 1
ATOM 1823 O O . ASN A 1 222 ? -52.975 -12.472 55.843 1.00 80.56 222 ASN A O 1
ATOM 1827 N N . GLY A 1 223 ? -50.884 -11.756 56.279 1.00 74.00 223 GLY A N 1
ATOM 1828 C CA . GLY A 1 223 ? -50.479 -12.881 57.127 1.00 74.00 223 GLY A CA 1
ATOM 1829 C C . GLY A 1 223 ? -51.163 -12.945 58.501 1.00 74.00 223 GLY A C 1
ATOM 1830 O O . GLY A 1 223 ? -51.238 -14.019 59.099 1.00 74.00 223 GLY A O 1
ATOM 1831 N N . LEU A 1 224 ? -51.715 -11.835 59.000 1.00 77.94 224 LEU A N 1
ATOM 1832 C CA . LEU A 1 224 ? -52.427 -11.791 60.282 1.00 77.94 224 LEU A CA 1
ATOM 1833 C C . LEU A 1 224 ? -53.849 -12.364 60.118 1.00 77.94 224 LEU A C 1
ATOM 1835 O O . LEU A 1 224 ? -54.715 -11.733 59.515 1.00 77.94 224 LEU A O 1
ATOM 1839 N N . THR A 1 225 ? -54.108 -13.577 60.615 1.00 68.25 225 THR A N 1
ATOM 1840 C CA . THR A 1 225 ? -55.371 -14.313 60.361 1.00 68.25 225 THR A CA 1
ATOM 1841 C C . THR A 1 225 ? -56.281 -14.487 61.584 1.00 68.25 225 THR A C 1
ATOM 1843 O O . THR A 1 225 ? -57.438 -14.871 61.422 1.00 68.25 225 THR A O 1
ATOM 1846 N N . ASP A 1 226 ? -55.816 -14.139 62.787 1.00 64.12 226 ASP A N 1
ATOM 1847 C CA . ASP A 1 226 ? -56.564 -14.344 64.035 1.00 64.12 226 ASP A CA 1
ATOM 1848 C C . ASP A 1 226 ? -57.541 -13.196 64.352 1.00 64.12 226 ASP A C 1
ATOM 1850 O O . ASP A 1 226 ? -57.241 -12.023 64.129 1.00 64.12 226 ASP A O 1
ATOM 1854 N N . GLU A 1 227 ? -58.691 -13.507 64.962 1.00 55.31 227 GLU A N 1
ATOM 1855 C CA . GLU A 1 227 ? -59.772 -12.553 65.298 1.00 55.31 227 GLU A CA 1
ATOM 1856 C C . GLU A 1 227 ? -59.303 -11.388 66.210 1.00 55.31 227 GLU A C 1
ATOM 1858 O O . GLU A 1 227 ? -59.828 -10.278 66.131 1.00 55.31 227 GLU A O 1
ATOM 1863 N N . ASN A 1 228 ? -58.239 -11.599 67.001 1.00 54.38 228 ASN A N 1
ATOM 1864 C CA . ASN A 1 228 ? -57.601 -10.586 67.858 1.00 54.38 228 ASN A CA 1
ATOM 1865 C C . ASN A 1 228 ? -56.627 -9.642 67.118 1.00 54.38 228 ASN A C 1
ATOM 1867 O O . ASN A 1 228 ? -56.220 -8.624 67.676 1.00 54.38 228 ASN A O 1
ATOM 1871 N N . SER A 1 229 ? -56.252 -9.943 65.870 1.00 65.38 229 SER A N 1
ATOM 1872 C CA . SER A 1 229 ? -55.290 -9.153 65.079 1.00 65.38 229 SER A CA 1
ATOM 1873 C C . SER A 1 229 ? -55.941 -8.043 64.236 1.00 65.38 229 SER A C 1
ATOM 1875 O O . SER A 1 229 ? -55.247 -7.202 63.667 1.00 65.38 229 SER A O 1
ATOM 1877 N N . SER A 1 230 ? -57.279 -7.976 64.236 1.00 66.88 230 SER A N 1
ATOM 1878 C CA . SER A 1 230 ? -58.088 -6.931 63.588 1.00 66.88 230 SER A CA 1
ATOM 1879 C C . SER A 1 230 ? -57.652 -5.508 63.969 1.00 66.88 230 SER A C 1
ATOM 1881 O O . SER A 1 230 ? -57.530 -4.645 63.103 1.00 66.88 230 SER A O 1
ATOM 1883 N N . ASN A 1 231 ? -57.364 -5.259 65.252 1.00 72.00 231 ASN A N 1
ATOM 1884 C CA . ASN A 1 231 ? -56.938 -3.932 65.714 1.00 72.00 231 ASN A CA 1
ATOM 1885 C C . ASN A 1 231 ? -55.540 -3.556 65.195 1.00 72.00 231 ASN A C 1
ATOM 1887 O O . ASN A 1 231 ? -55.313 -2.405 64.845 1.00 72.00 231 ASN A O 1
ATOM 1891 N N . ILE A 1 232 ? -54.625 -4.526 65.087 1.00 77.25 232 ILE A N 1
ATOM 1892 C CA . ILE A 1 232 ? -53.265 -4.303 64.572 1.00 77.25 232 ILE A CA 1
ATOM 1893 C C . ILE A 1 232 ? -53.298 -3.992 63.073 1.00 77.25 232 ILE A C 1
ATOM 1895 O O . ILE A 1 232 ? -52.599 -3.084 62.630 1.00 77.25 232 ILE A O 1
ATOM 1899 N N . LYS A 1 233 ? -54.147 -4.694 62.307 1.00 81.31 233 LYS A N 1
ATOM 1900 C CA . LYS A 1 233 ? -54.374 -4.392 60.885 1.00 81.31 233 LYS A CA 1
ATOM 1901 C C . LYS A 1 233 ? -54.842 -2.955 60.683 1.00 81.31 233 LYS A C 1
ATOM 1903 O O . LYS A 1 233 ? -54.225 -2.223 59.920 1.00 81.31 233 LYS A O 1
ATOM 1908 N N . SER A 1 234 ? -55.881 -2.552 61.418 1.00 79.94 234 SER A N 1
ATOM 1909 C CA . SER A 1 234 ? -56.426 -1.195 61.324 1.00 79.94 234 SER A CA 1
ATOM 1910 C C . SER A 1 234 ? -55.394 -0.138 61.727 1.00 79.94 234 SER A C 1
ATOM 1912 O O . SER A 1 234 ? -55.262 0.870 61.046 1.00 79.94 234 SER A O 1
ATOM 1914 N N . GLU A 1 235 ? -54.625 -0.365 62.797 1.00 82.19 235 GLU A N 1
ATOM 1915 C CA . GLU A 1 235 ? -53.604 0.588 63.245 1.00 82.19 235 GLU A CA 1
ATOM 1916 C C . GLU A 1 235 ? -52.445 0.749 62.247 1.00 82.19 235 GLU A C 1
ATOM 1918 O O . GLU A 1 235 ? -51.968 1.868 62.045 1.00 82.19 235 GLU A O 1
ATOM 1923 N N . ILE A 1 236 ? -51.967 -0.342 61.636 1.00 86.31 236 ILE A N 1
ATOM 1924 C CA . ILE A 1 236 ? -50.868 -0.263 60.663 1.00 86.31 236 ILE A CA 1
ATOM 1925 C C . ILE A 1 236 ? -51.335 0.416 59.372 1.00 86.31 236 ILE A C 1
ATOM 1927 O O . ILE A 1 236 ? -50.599 1.223 58.809 1.00 86.31 236 ILE A O 1
ATOM 1931 N N . GLU A 1 237 ? -52.567 0.138 58.930 1.00 84.69 237 GLU A N 1
ATOM 1932 C CA . GLU A 1 237 ? -53.181 0.798 57.777 1.00 84.69 237 GLU A CA 1
ATOM 1933 C C . GLU A 1 237 ? -53.356 2.295 58.040 1.00 84.69 237 GLU A C 1
ATOM 1935 O O . GLU A 1 237 ? -52.950 3.102 57.209 1.00 84.69 237 GLU A O 1
ATOM 1940 N N . ASP A 1 238 ? -53.844 2.684 59.221 1.00 85.06 238 ASP A N 1
ATOM 1941 C CA . ASP A 1 238 ? -53.975 4.092 59.606 1.00 85.06 238 ASP A CA 1
ATOM 1942 C C . ASP A 1 238 ? -52.623 4.819 59.648 1.00 85.06 238 ASP A C 1
ATOM 1944 O O . ASP A 1 238 ? -52.531 5.975 59.232 1.00 85.06 238 ASP A O 1
ATOM 1948 N N . LYS A 1 239 ? -51.548 4.169 60.113 1.00 86.69 239 LYS A N 1
ATOM 1949 C CA . LYS A 1 239 ? -50.212 4.783 60.111 1.00 86.69 239 LYS A CA 1
ATOM 1950 C C . LYS A 1 239 ? -49.624 4.923 58.708 1.00 86.69 239 LYS A C 1
ATOM 1952 O O . LYS A 1 239 ? -49.097 5.987 58.398 1.00 86.69 239 LYS A O 1
ATOM 1957 N N . PHE A 1 240 ? -49.745 3.902 57.860 1.00 88.94 240 PHE A N 1
ATOM 1958 C CA . PHE A 1 240 ? -49.270 3.967 56.473 1.00 88.94 240 PHE A CA 1
ATOM 1959 C C . PHE A 1 240 ? -50.100 4.930 55.610 1.00 88.94 240 PHE A C 1
ATOM 1961 O O . PHE A 1 240 ? -49.544 5.567 54.725 1.00 88.94 240 PHE A O 1
ATOM 1968 N N . ASN A 1 241 ? -51.389 5.125 55.912 1.00 85.69 241 ASN A N 1
ATOM 1969 C CA . ASN A 1 241 ? -52.231 6.135 55.257 1.00 85.69 241 ASN A CA 1
ATOM 1970 C C . ASN A 1 241 ? -51.779 7.583 55.526 1.00 85.69 241 ASN A C 1
ATOM 1972 O O . ASN A 1 241 ? -52.187 8.487 54.801 1.00 85.69 241 ASN A O 1
ATOM 1976 N N . ASN A 1 242 ? -50.964 7.819 56.562 1.00 84.62 242 ASN A N 1
ATOM 1977 C CA . ASN A 1 242 ? -50.377 9.131 56.850 1.00 84.62 242 ASN A CA 1
ATOM 1978 C C . ASN A 1 242 ? -49.011 9.344 56.173 1.00 84.62 242 ASN A C 1
ATOM 1980 O O . ASN A 1 242 ? -48.465 10.445 56.253 1.00 84.62 242 ASN A O 1
ATOM 1984 N N . LEU A 1 243 ? -48.454 8.315 55.526 1.00 88.38 243 LEU A N 1
ATOM 1985 C CA . LEU A 1 243 ? -47.228 8.430 54.744 1.00 88.38 243 LEU A CA 1
ATOM 1986 C C . LEU A 1 243 ? -47.541 8.879 53.306 1.00 88.38 243 LEU A C 1
ATOM 1988 O O . LEU A 1 243 ? -48.630 8.610 52.797 1.00 88.38 243 LEU A O 1
ATOM 1992 N N . PRO A 1 244 ? -46.598 9.562 52.633 1.00 84.06 244 PRO A N 1
ATOM 1993 C CA . PRO A 1 244 ? -46.765 9.954 51.238 1.00 84.06 244 PRO A CA 1
ATOM 1994 C C . PRO A 1 244 ? -46.921 8.738 50.320 1.00 84.06 244 PRO A C 1
ATOM 1996 O O . PRO A 1 244 ? -46.196 7.751 50.422 1.00 84.06 244 PRO A O 1
ATOM 1999 N N . SER A 1 245 ? -47.838 8.838 49.367 1.00 83.75 245 SER A N 1
ATOM 2000 C CA . SER A 1 245 ? -48.010 7.840 48.316 1.00 83.75 245 SER A CA 1
ATOM 2001 C C . SER A 1 245 ? -46.829 7.830 47.338 1.00 83.75 245 SER A C 1
ATOM 2003 O O . SER A 1 245 ? -46.113 8.818 47.172 1.00 83.75 245 SER A O 1
ATOM 2005 N N . LYS A 1 246 ? -46.664 6.720 46.607 1.00 81.44 246 LYS A N 1
ATOM 2006 C CA . LYS A 1 246 ? -45.630 6.570 45.567 1.00 81.44 246 LYS A CA 1
ATOM 2007 C C . LYS A 1 246 ? -45.639 7.702 44.535 1.00 81.44 246 LYS A C 1
ATOM 2009 O O . LYS A 1 246 ? -44.581 8.113 44.069 1.00 81.44 246 LYS A O 1
ATOM 2014 N N . GLU A 1 247 ? -46.824 8.186 44.167 1.00 81.31 247 GLU A N 1
ATOM 2015 C CA . GLU A 1 247 ? -46.948 9.271 43.194 1.00 81.31 247 GLU A CA 1
ATOM 2016 C C . GLU A 1 247 ? -46.504 10.608 43.794 1.00 81.31 247 GLU A C 1
ATOM 2018 O O . GLU A 1 247 ? -45.798 11.361 43.135 1.00 81.31 247 GLU A O 1
ATOM 2023 N N . GLU A 1 248 ? -46.817 10.859 45.068 1.00 83.38 248 GLU A N 1
ATOM 2024 C CA . GLU A 1 248 ? -46.375 12.061 45.786 1.00 83.38 248 GLU A CA 1
ATOM 2025 C C . GLU A 1 248 ? -44.858 12.079 46.020 1.00 83.38 248 GLU A C 1
ATOM 2027 O O . GLU A 1 248 ? -44.269 13.154 46.089 1.00 83.38 248 GLU A O 1
ATOM 2032 N N . LEU A 1 249 ? -44.201 10.915 46.105 1.00 83.44 249 LEU A N 1
ATOM 2033 C CA . LEU A 1 249 ? -42.742 10.822 46.247 1.00 83.44 249 LEU A CA 1
ATOM 2034 C C . LEU A 1 249 ? -41.970 11.274 44.999 1.00 83.44 249 LEU A C 1
ATOM 2036 O O . LEU A 1 249 ? -40.819 11.689 45.127 1.00 83.44 249 LEU A O 1
ATOM 2040 N N . LYS A 1 250 ? -42.578 11.248 43.803 1.00 80.69 250 LYS A N 1
ATOM 2041 C CA . LYS A 1 250 ? -41.918 11.715 42.567 1.00 80.69 250 LYS A CA 1
ATOM 2042 C C . LYS A 1 250 ? -41.531 13.192 42.641 1.00 80.69 250 LYS A C 1
ATOM 2044 O O . LYS A 1 250 ? -40.484 13.576 42.112 1.00 80.69 250 LYS A O 1
ATOM 2049 N N . ASP A 1 251 ? -42.322 13.974 43.369 1.00 78.94 251 ASP A N 1
ATOM 2050 C CA . ASP A 1 251 ? -42.159 15.420 43.520 1.00 78.94 251 ASP A CA 1
ATOM 2051 C C . ASP A 1 251 ? -41.375 15.815 44.788 1.00 78.94 251 ASP A C 1
ATOM 2053 O O . ASP A 1 251 ? -41.127 16.999 45.013 1.00 78.94 251 ASP A O 1
ATOM 2057 N N . LYS A 1 252 ? -40.950 14.842 45.607 1.00 81.88 252 LYS A N 1
ATOM 2058 C CA . LYS A 1 252 ? -40.139 15.065 46.818 1.00 81.88 252 LYS A CA 1
ATOM 2059 C C . LYS A 1 252 ? -38.637 15.010 46.543 1.00 81.88 252 LYS A C 1
ATOM 2061 O O . LYS A 1 252 ? -38.205 14.475 45.517 1.00 81.88 252 LYS A O 1
ATOM 2066 N N . THR A 1 253 ? -37.832 15.561 47.449 1.00 82.75 253 THR A N 1
ATOM 2067 C CA . THR A 1 253 ? -36.363 15.461 47.371 1.00 82.75 253 THR A CA 1
ATOM 2068 C C . THR A 1 253 ? -35.877 14.064 47.755 1.00 82.75 253 THR A C 1
ATOM 2070 O O . THR A 1 253 ? -36.581 13.305 48.424 1.00 82.75 253 THR A O 1
ATOM 2073 N N . ASN A 1 254 ? -34.645 13.716 47.374 1.00 80.12 254 ASN A N 1
ATOM 2074 C CA . ASN A 1 254 ? -34.048 12.429 47.757 1.00 80.12 254 ASN A CA 1
ATOM 2075 C C . ASN A 1 254 ? -33.994 12.213 49.280 1.00 80.12 254 ASN A C 1
ATOM 2077 O O . ASN A 1 254 ? -34.211 11.094 49.738 1.00 80.12 254 ASN A O 1
ATOM 2081 N N . GLU A 1 255 ? -33.745 13.267 50.060 1.00 81.75 255 GLU A N 1
ATOM 2082 C CA . GLU A 1 255 ? -33.723 13.206 51.528 1.00 81.75 255 GLU A CA 1
ATOM 2083 C C . GLU A 1 255 ? -35.125 12.969 52.111 1.00 81.75 255 GLU A C 1
ATOM 2085 O O . GLU A 1 255 ? -35.307 12.178 53.035 1.00 81.75 255 GLU A O 1
ATOM 2090 N N . GLU A 1 256 ? -36.151 13.605 51.547 1.00 82.50 256 GLU A N 1
ATOM 2091 C CA . GLU A 1 256 ? -37.539 13.393 51.963 1.00 82.50 256 GLU A CA 1
ATOM 2092 C C . GLU A 1 256 ? -38.045 11.982 51.624 1.00 82.50 256 GLU A C 1
ATOM 2094 O O . GLU A 1 256 ? -38.826 11.407 52.390 1.00 82.50 256 GLU A O 1
ATOM 2099 N N . ILE A 1 257 ? -37.598 11.414 50.499 1.00 85.94 257 ILE A N 1
ATOM 2100 C CA . ILE A 1 257 ? -37.880 10.021 50.125 1.00 85.94 257 ILE A CA 1
ATOM 2101 C C . ILE A 1 257 ? -37.192 9.068 51.112 1.00 85.94 257 ILE A C 1
ATOM 2103 O O . ILE A 1 257 ? -37.851 8.174 51.635 1.00 85.94 257 ILE A O 1
ATOM 2107 N N . GLU A 1 258 ? -35.915 9.293 51.434 1.00 85.88 258 GLU A N 1
ATOM 2108 C CA . GLU A 1 258 ? -35.160 8.509 52.428 1.00 85.88 258 GLU A CA 1
ATOM 2109 C C . GLU A 1 258 ? -35.837 8.527 53.805 1.00 85.88 258 GLU A C 1
ATOM 2111 O O . GLU A 1 258 ? -36.030 7.492 54.437 1.00 85.88 258 GLU A O 1
ATOM 2116 N N . ASN A 1 259 ? -36.275 9.703 54.257 1.00 87.19 259 ASN A N 1
ATOM 2117 C CA . ASN A 1 259 ? -36.995 9.841 55.520 1.00 87.19 259 ASN A CA 1
ATOM 2118 C C . ASN A 1 259 ? -38.326 9.079 55.503 1.00 87.19 259 ASN A C 1
ATOM 2120 O O . ASN A 1 259 ? -38.679 8.447 56.496 1.00 87.19 259 ASN A O 1
ATOM 2124 N N . SER A 1 260 ? -39.032 9.090 54.369 1.00 87.81 260 SER A N 1
ATOM 2125 C CA . SER A 1 260 ? -40.281 8.338 54.200 1.00 87.81 260 SER A CA 1
ATOM 2126 C C . SER A 1 260 ? -40.037 6.824 54.228 1.00 87.81 260 SER A C 1
ATOM 2128 O O . SER A 1 260 ? -40.821 6.099 54.836 1.00 87.81 260 SER A O 1
ATOM 2130 N N . ILE A 1 261 ? -38.942 6.351 53.622 1.00 88.62 261 ILE A N 1
ATOM 2131 C CA . ILE A 1 261 ? -38.476 4.955 53.697 1.00 88.62 261 ILE A CA 1
ATOM 2132 C C . ILE A 1 261 ? -38.199 4.574 55.151 1.00 88.62 261 ILE A C 1
ATOM 2134 O O . ILE A 1 261 ? -38.795 3.627 55.654 1.00 88.62 261 ILE A O 1
ATOM 2138 N N . ASN A 1 262 ? -37.378 5.356 55.851 1.00 87.12 262 ASN A N 1
ATOM 2139 C CA . ASN A 1 262 ? -37.009 5.088 57.241 1.00 87.12 262 ASN A CA 1
ATOM 2140 C C . ASN A 1 262 ? -38.230 5.083 58.175 1.00 87.12 262 ASN A C 1
ATOM 2142 O O . ASN A 1 262 ? -38.326 4.258 59.084 1.00 87.12 262 ASN A O 1
ATOM 2146 N N . GLU A 1 263 ? -39.185 5.993 57.964 1.00 88.12 263 GLU A N 1
ATOM 2147 C CA . GLU A 1 263 ? -40.423 6.036 58.743 1.00 88.12 263 GLU A CA 1
ATOM 2148 C C . GLU A 1 263 ? -41.326 4.829 58.443 1.00 88.12 263 GLU A C 1
ATOM 2150 O O . GLU A 1 263 ? -41.857 4.222 59.376 1.00 88.12 263 GLU A O 1
ATOM 2155 N N . ALA A 1 264 ? -41.442 4.425 57.173 1.00 86.44 264 ALA A N 1
ATOM 2156 C CA . ALA A 1 264 ? -42.184 3.233 56.763 1.00 86.44 264 ALA A CA 1
ATOM 2157 C C . ALA A 1 264 ? -41.578 1.942 57.335 1.00 86.44 264 ALA A C 1
ATOM 2159 O O . ALA A 1 264 ? -42.304 1.133 57.917 1.00 86.44 264 ALA A O 1
ATOM 2160 N N . GLU A 1 265 ? -40.256 1.769 57.232 1.00 87.81 265 GLU A N 1
ATOM 2161 C CA . GLU A 1 265 ? -39.527 0.630 57.803 1.00 87.81 265 GLU A CA 1
ATOM 2162 C C . GLU A 1 265 ? -39.701 0.579 59.320 1.00 87.81 265 GLU A C 1
ATOM 2164 O O . GLU A 1 265 ? -40.008 -0.474 59.879 1.00 87.81 265 GLU A O 1
ATOM 2169 N N . LYS A 1 266 ? -39.577 1.725 59.997 1.00 87.38 266 LYS A N 1
ATOM 2170 C CA . LYS A 1 266 ? -39.776 1.813 61.444 1.00 87.38 266 LYS A CA 1
ATOM 2171 C C . LYS A 1 266 ? -41.196 1.431 61.850 1.00 87.38 266 LYS A C 1
ATOM 2173 O O . LYS A 1 266 ? -41.359 0.654 62.784 1.00 87.38 266 LYS A O 1
ATOM 2178 N N . ILE A 1 267 ? -42.221 1.944 61.162 1.00 85.44 267 ILE A N 1
ATOM 2179 C CA . ILE A 1 267 ? -43.615 1.577 61.446 1.00 85.44 267 ILE A CA 1
ATOM 2180 C C . ILE A 1 267 ? -43.802 0.071 61.245 1.00 85.44 267 ILE A C 1
ATOM 2182 O O . ILE A 1 267 ? -44.349 -0.592 62.124 1.00 85.44 267 ILE A O 1
ATOM 2186 N N . LEU A 1 268 ? -43.343 -0.481 60.122 1.00 85.75 268 LEU A N 1
ATOM 2187 C CA . LEU A 1 268 ? -43.491 -1.905 59.835 1.00 85.75 268 LEU A CA 1
ATOM 2188 C C . LEU A 1 268 ? -42.785 -2.774 60.888 1.00 85.75 268 LEU A C 1
ATOM 2190 O O . LEU A 1 268 ? -43.384 -3.725 61.393 1.00 85.75 268 LEU A O 1
ATOM 2194 N N . ASN A 1 269 ? -41.560 -2.415 61.273 1.00 83.62 269 ASN A N 1
ATOM 2195 C CA . ASN A 1 269 ? -40.781 -3.128 62.285 1.00 83.62 269 ASN A CA 1
ATOM 2196 C C . ASN A 1 269 ? -41.402 -3.020 63.686 1.00 83.62 269 ASN A C 1
ATOM 2198 O O . ASN A 1 269 ? -41.573 -4.045 64.340 1.00 83.62 269 ASN A O 1
ATOM 2202 N N . ASP A 1 270 ? -41.860 -1.835 64.108 1.00 83.19 270 ASP A N 1
ATOM 2203 C CA . ASP A 1 270 ? -42.549 -1.644 65.396 1.00 83.19 270 ASP A CA 1
ATOM 2204 C C . ASP A 1 270 ? -43.768 -2.580 65.532 1.00 83.19 270 ASP A C 1
ATOM 2206 O O . ASP A 1 270 ? -44.080 -3.076 66.618 1.00 83.19 270 ASP A O 1
ATOM 2210 N N . TYR A 1 271 ? -44.497 -2.816 64.435 1.00 79.94 271 TYR A N 1
ATOM 2211 C CA . TYR A 1 271 ? -45.672 -3.687 64.438 1.00 79.94 271 TYR A CA 1
ATOM 2212 C C . TYR A 1 271 ? -45.343 -5.171 64.269 1.00 79.94 271 TYR A C 1
ATOM 2214 O O . TYR A 1 271 ? -46.023 -5.993 64.890 1.00 79.94 271 TYR A O 1
ATOM 2222 N N . LYS A 1 272 ? -44.295 -5.523 63.515 1.00 79.50 272 LYS A N 1
ATOM 2223 C CA . LYS A 1 272 ? -43.721 -6.879 63.532 1.00 79.50 272 LYS A CA 1
ATOM 2224 C C . LYS A 1 272 ? -43.323 -7.267 64.958 1.00 79.50 272 LYS A C 1
ATOM 2226 O O . LYS A 1 272 ? -43.784 -8.294 65.457 1.00 79.50 272 LYS A O 1
ATOM 2231 N N . ASP A 1 273 ? -42.625 -6.378 65.661 1.00 75.19 273 ASP A N 1
ATOM 2232 C CA . ASP A 1 273 ? -42.211 -6.574 67.052 1.00 75.19 273 ASP A CA 1
ATOM 2233 C C . ASP A 1 273 ? -43.409 -6.656 68.011 1.00 75.19 273 ASP A C 1
ATOM 2235 O O . ASP A 1 273 ? -43.443 -7.507 68.899 1.00 75.19 273 ASP A O 1
ATOM 2239 N N . LYS A 1 274 ? -44.446 -5.821 67.841 1.00 72.69 274 LYS A N 1
ATOM 2240 C CA . LYS A 1 274 ? -45.681 -5.910 68.651 1.00 72.69 274 LYS A CA 1
ATOM 2241 C C . LYS A 1 274 ? -46.429 -7.231 68.467 1.00 72.69 274 LYS A C 1
ATOM 2243 O O . LYS A 1 274 ? -46.977 -7.752 69.438 1.00 72.69 274 LYS A O 1
ATOM 2248 N N . VAL A 1 275 ? -46.495 -7.764 67.246 1.00 70.44 275 VAL A N 1
ATOM 2249 C CA . VAL A 1 275 ? -47.126 -9.068 66.974 1.00 70.44 275 VAL A CA 1
ATOM 2250 C C . VAL A 1 275 ? -46.301 -10.195 67.595 1.00 70.44 275 VAL A C 1
ATOM 2252 O O . VAL A 1 275 ? -46.863 -11.091 68.223 1.00 70.44 275 VAL A O 1
ATOM 2255 N N . GLN A 1 276 ? -44.975 -10.105 67.505 1.00 63.19 276 GLN A N 1
ATOM 2256 C CA . GLN A 1 276 ? -44.053 -11.078 68.083 1.00 63.19 276 GLN A CA 1
ATOM 2257 C C . GLN A 1 276 ? -44.086 -11.070 69.624 1.00 63.19 276 GLN A C 1
ATOM 2259 O O . GLN A 1 276 ? -44.089 -12.133 70.241 1.00 63.19 276 GLN A O 1
ATOM 2264 N N . ASN A 1 277 ? -44.250 -9.898 70.246 1.00 50.44 277 ASN A N 1
ATOM 2265 C CA . ASN A 1 277 ? -44.360 -9.738 71.703 1.00 50.44 277 ASN A CA 1
ATOM 2266 C C . ASN A 1 277 ? -45.759 -10.051 72.277 1.00 50.44 277 ASN A C 1
ATOM 2268 O O . ASN A 1 277 ? -45.880 -10.346 73.462 1.00 50.44 277 ASN A O 1
ATOM 2272 N N . ASN A 1 278 ? -46.824 -10.041 71.464 1.00 44.88 278 ASN A N 1
ATOM 2273 C CA . ASN A 1 278 ? -48.150 -10.541 71.873 1.00 44.88 278 ASN A CA 1
ATOM 2274 C C . ASN A 1 278 ? -48.271 -12.075 71.769 1.00 44.88 278 ASN A C 1
ATOM 2276 O O . ASN A 1 278 ? -49.217 -12.654 72.301 1.00 44.88 278 ASN A O 1
ATOM 2280 N N . SER A 1 279 ? -47.322 -12.741 71.101 1.00 40.59 279 SER A N 1
ATOM 2281 C CA . SER A 1 279 ? -47.227 -14.205 71.019 1.00 40.59 279 SER A CA 1
ATOM 2282 C C . SER A 1 279 ? -46.500 -14.833 72.218 1.00 40.59 279 SER A C 1
ATOM 2284 O O . SER A 1 279 ? -46.445 -16.061 72.321 1.00 40.59 279 SER A O 1
ATOM 2286 N N . SER A 1 280 ? -45.928 -14.035 73.122 1.00 36.25 280 SER A N 1
ATOM 2287 C CA . SER A 1 280 ? -45.138 -14.525 74.252 1.00 36.25 280 SER A CA 1
ATOM 2288 C C . SER A 1 280 ? -45.882 -14.349 75.570 1.00 36.25 280 SER A C 1
ATOM 2290 O O . SER A 1 280 ? -45.537 -13.501 76.387 1.00 36.25 280 SER A O 1
ATOM 2292 N N . ASP A 1 281 ? -46.890 -15.188 75.791 1.00 35.72 281 ASP A N 1
ATOM 2293 C CA . ASP A 1 281 ? -47.383 -15.451 77.140 1.00 35.72 281 ASP A CA 1
ATOM 2294 C C . ASP A 1 281 ? -47.691 -16.947 77.257 1.00 35.72 281 ASP A C 1
ATOM 2296 O O . ASP A 1 281 ? -48.816 -17.383 77.033 1.00 35.72 281 ASP A O 1
ATOM 2300 N N . LEU A 1 282 ? -46.632 -17.741 77.478 1.00 35.88 282 LEU A N 1
ATOM 2301 C CA . LEU A 1 282 ? -46.611 -19.038 78.176 1.00 35.88 282 LEU A CA 1
ATOM 2302 C C . LEU A 1 282 ? -45.215 -19.679 78.054 1.00 35.88 282 LEU A C 1
ATOM 2304 O O . LEU A 1 282 ? -44.956 -20.431 77.124 1.00 35.88 282 LEU A O 1
ATOM 2308 N N . SER A 1 283 ? -44.339 -19.413 79.026 1.00 32.09 283 SER A N 1
ATOM 2309 C CA . SER A 1 283 ? -43.688 -20.442 79.860 1.00 32.09 283 SER A CA 1
ATOM 2310 C C . SER A 1 283 ? -42.476 -19.852 80.583 1.00 32.09 283 SER A C 1
ATOM 2312 O O . SER A 1 283 ? -41.468 -19.510 79.971 1.00 32.09 283 SER A O 1
ATOM 2314 N N . ASN A 1 284 ? -42.593 -19.764 81.906 1.00 43.47 284 ASN A N 1
ATOM 2315 C CA . ASN A 1 284 ? -41.479 -19.550 82.820 1.00 43.47 284 ASN A CA 1
ATOM 2316 C C . ASN A 1 284 ? -40.540 -20.776 82.791 1.00 43.47 284 ASN A C 1
ATOM 2318 O O . ASN A 1 284 ? -41.043 -21.899 82.768 1.00 43.47 284 ASN A O 1
ATOM 2322 N N . ASP A 1 285 ? -39.229 -20.507 82.880 1.00 35.50 285 ASP A N 1
ATOM 2323 C CA . ASP A 1 285 ? -38.099 -21.393 83.257 1.00 35.50 285 ASP A CA 1
ATOM 2324 C C . ASP A 1 285 ? -37.030 -21.860 82.226 1.00 35.50 285 ASP A C 1
ATOM 2326 O O . ASP A 1 285 ? -36.172 -22.650 82.612 1.00 35.50 285 ASP A O 1
ATOM 2330 N N . GLU A 1 286 ? -36.907 -21.314 81.000 1.00 38.50 286 GLU A N 1
ATOM 2331 C CA . GLU A 1 286 ? -35.761 -21.666 80.100 1.00 38.50 286 GLU A CA 1
ATOM 2332 C C . GLU A 1 286 ? -35.053 -20.498 79.353 1.00 38.50 286 GLU A C 1
ATOM 2334 O O . GLU A 1 286 ? -34.268 -20.713 78.428 1.00 38.50 286 GLU A O 1
ATOM 2339 N N . THR A 1 287 ? -35.247 -19.236 79.739 1.00 44.62 287 THR A N 1
ATOM 2340 C CA . THR A 1 287 ? -34.957 -18.081 78.855 1.00 44.62 287 THR A CA 1
ATOM 2341 C C . THR A 1 287 ? -33.508 -17.591 78.733 1.00 44.62 287 THR A C 1
ATOM 2343 O O . THR A 1 287 ? -33.240 -16.790 77.846 1.00 44.62 287 THR A O 1
ATOM 2346 N N . LYS A 1 288 ? -32.532 -18.100 79.496 1.00 46.00 288 LYS A N 1
ATOM 2347 C CA . LYS A 1 288 ? -31.112 -17.740 79.256 1.00 46.00 288 LYS A CA 1
ATOM 2348 C C . LYS A 1 288 ? -30.451 -18.525 78.116 1.00 46.00 288 LYS A C 1
ATOM 2350 O O . LYS A 1 288 ? -29.434 -18.091 77.584 1.00 46.00 288 LYS A O 1
ATOM 2355 N N . SER A 1 289 ? -31.006 -19.682 77.738 1.00 52.28 289 SER A N 1
ATOM 2356 C CA . SER A 1 289 ? -30.386 -20.567 76.743 1.00 52.28 289 SER A CA 1
ATOM 2357 C C . SER A 1 289 ? -30.785 -20.246 75.300 1.00 52.28 289 SER A C 1
ATOM 2359 O O . SER A 1 289 ? -30.034 -20.602 74.398 1.00 52.28 289 SER A O 1
ATOM 2361 N N . SER A 1 290 ? -31.932 -19.602 75.051 1.00 62.19 290 SER A N 1
ATOM 2362 C CA . SER A 1 290 ? -32.441 -19.385 73.685 1.00 62.19 290 SER A CA 1
ATOM 2363 C C . SER A 1 290 ? -31.857 -18.142 73.005 1.00 62.19 290 SER A C 1
ATOM 2365 O O . SER A 1 290 ? -31.480 -18.218 71.842 1.00 62.19 290 SER A O 1
ATOM 2367 N N . ARG A 1 291 ? -31.701 -17.024 73.728 1.00 66.12 291 ARG A N 1
ATOM 2368 C CA . ARG A 1 291 ? -31.138 -15.762 73.201 1.00 66.12 291 ARG A CA 1
ATOM 2369 C C . ARG A 1 291 ? -29.643 -15.855 72.893 1.00 66.12 291 ARG A C 1
ATOM 2371 O O . ARG A 1 291 ? -29.180 -15.396 71.855 1.00 66.12 291 ARG A O 1
ATOM 2378 N N . SER A 1 292 ? -28.886 -16.507 73.774 1.00 68.56 292 SER A N 1
ATOM 2379 C CA . SER A 1 292 ? -27.461 -16.775 73.542 1.00 68.56 292 SER A CA 1
ATOM 2380 C C . SER A 1 292 ? -27.258 -17.722 72.348 1.00 68.56 292 SER A C 1
ATOM 2382 O O . SER A 1 292 ? -26.324 -17.553 71.564 1.00 68.56 292 SER A O 1
ATOM 2384 N N . GLN A 1 293 ? -28.177 -18.679 72.159 1.00 75.56 293 GLN A N 1
ATOM 2385 C CA . GLN A 1 293 ? -28.178 -19.562 70.993 1.00 75.56 293 GLN A CA 1
ATOM 2386 C C . GLN A 1 293 ? -28.521 -18.810 69.699 1.00 75.56 293 GLN A C 1
ATOM 2388 O O . GLN A 1 293 ? -27.878 -19.050 68.685 1.00 75.56 293 GLN A O 1
ATOM 2393 N N . GLU A 1 294 ? -29.450 -17.856 69.739 1.00 80.75 294 GLU A N 1
ATOM 2394 C CA . GLU A 1 294 ? -29.810 -17.010 68.593 1.00 80.75 294 GLU A CA 1
ATOM 2395 C C . GLU A 1 294 ? -28.613 -16.193 68.073 1.00 80.75 294 GLU A C 1
ATOM 2397 O O . GLU A 1 294 ? -28.344 -16.184 66.871 1.00 80.75 294 GLU A O 1
ATOM 2402 N N . LEU A 1 295 ? -27.827 -15.581 68.969 1.00 80.12 295 LEU A N 1
ATOM 2403 C CA . LEU A 1 295 ? -26.599 -14.873 68.589 1.00 80.12 295 LEU A CA 1
ATOM 2404 C C . LEU A 1 295 ? -25.543 -15.829 68.000 1.00 80.12 295 LEU A C 1
ATOM 2406 O O . LEU A 1 295 ? -24.933 -15.508 66.978 1.00 80.12 295 LEU A O 1
ATOM 2410 N N . LYS A 1 296 ? -25.363 -17.021 68.593 1.00 80.81 296 LYS A N 1
ATOM 2411 C CA . LYS A 1 296 ? -24.449 -18.060 68.076 1.00 80.81 296 LYS A CA 1
ATOM 2412 C C . LYS A 1 296 ? -24.855 -18.545 66.683 1.00 80.81 296 LYS A C 1
ATOM 2414 O O . LYS A 1 296 ? -23.998 -18.664 65.807 1.00 80.81 296 LYS A O 1
ATOM 2419 N N . ASP A 1 297 ? -26.143 -18.789 66.459 1.00 81.25 297 ASP A N 1
ATOM 2420 C CA . ASP A 1 297 ? -26.672 -19.244 65.172 1.00 81.25 297 ASP A CA 1
ATOM 2421 C C . ASP A 1 297 ? -26.510 -18.158 64.095 1.00 81.25 297 ASP A C 1
ATOM 2423 O O . ASP A 1 297 ? -26.141 -18.458 62.958 1.00 81.25 297 ASP A O 1
ATOM 2427 N N . LYS A 1 298 ? -26.688 -16.881 64.460 1.00 83.38 298 LYS A N 1
ATOM 2428 C CA . LYS A 1 298 ? -26.507 -15.737 63.554 1.00 83.38 298 LYS A CA 1
ATOM 2429 C C . LYS A 1 298 ? -25.043 -15.530 63.160 1.00 83.38 298 LYS A C 1
ATOM 2431 O O . LYS A 1 298 ? -24.743 -15.396 61.973 1.00 83.38 298 LYS A O 1
ATOM 2436 N N . ILE A 1 299 ? -24.123 -15.599 64.127 1.00 84.56 299 ILE A N 1
ATOM 2437 C CA . ILE A 1 299 ? -22.670 -15.585 63.877 1.00 84.56 299 ILE A CA 1
ATOM 2438 C C . ILE A 1 299 ? -22.271 -16.746 62.959 1.00 84.56 299 ILE A C 1
ATOM 2440 O O . ILE A 1 299 ? -21.520 -16.551 62.000 1.00 84.56 299 ILE A O 1
ATOM 2444 N N . TYR A 1 300 ? -22.785 -17.949 63.228 1.00 82.81 300 TYR A N 1
ATOM 2445 C CA . TYR A 1 300 ? -22.504 -19.129 62.417 1.00 82.81 300 TYR A CA 1
ATOM 2446 C C . TYR A 1 300 ? -22.983 -18.952 60.973 1.00 82.81 300 TYR A C 1
ATOM 2448 O O . TYR A 1 300 ? -22.228 -19.232 60.039 1.00 82.81 300 TYR A O 1
ATOM 2456 N N . GLN A 1 301 ? -24.204 -18.447 60.785 1.00 82.38 301 GLN A N 1
ATOM 2457 C CA . GLN A 1 301 ? -24.772 -18.232 59.460 1.00 82.38 301 GLN A CA 1
ATOM 2458 C C . GLN A 1 301 ? -23.985 -17.182 58.667 1.00 82.38 301 GLN A C 1
ATOM 2460 O O . GLN A 1 301 ? -23.657 -17.416 57.509 1.00 82.38 301 GLN A O 1
ATOM 2465 N N . ILE A 1 302 ? -23.571 -16.087 59.302 1.00 83.00 302 ILE A N 1
ATOM 2466 C CA . ILE A 1 302 ? -22.772 -15.047 58.641 1.00 83.00 302 ILE A CA 1
ATOM 2467 C C . ILE A 1 302 ? -21.370 -15.545 58.289 1.00 83.00 302 ILE A C 1
ATOM 2469 O O . ILE A 1 302 ? -20.903 -15.324 57.173 1.00 83.00 302 ILE A O 1
ATOM 2473 N N . LYS A 1 303 ? -20.700 -16.282 59.186 1.00 80.44 303 LYS A N 1
ATOM 2474 C CA . LYS A 1 303 ? -19.414 -16.923 58.859 1.00 80.44 303 LYS A CA 1
ATOM 2475 C C . LYS A 1 303 ? -19.551 -17.874 57.678 1.00 80.44 303 LYS A C 1
ATOM 2477 O O . LYS A 1 303 ? -18.674 -17.913 56.812 1.00 80.44 303 LYS A O 1
ATOM 2482 N N . LYS A 1 304 ? -20.642 -18.638 57.634 1.00 82.19 304 LYS A N 1
ATOM 2483 C CA . LYS A 1 304 ? -20.939 -19.533 56.520 1.00 82.19 304 LYS A CA 1
ATOM 2484 C C . LYS A 1 304 ? -21.133 -18.749 55.220 1.00 82.19 304 LYS A C 1
ATOM 2486 O O . LYS A 1 304 ? -20.471 -19.084 54.243 1.00 82.19 304 LYS A O 1
ATOM 2491 N N . ASP A 1 305 ? -21.917 -17.674 55.233 1.00 78.31 305 ASP A N 1
ATOM 2492 C CA . ASP A 1 305 ? -22.172 -16.823 54.063 1.00 78.31 305 ASP A CA 1
ATOM 2493 C C . ASP A 1 305 ? -20.888 -16.138 53.543 1.00 78.31 305 ASP A C 1
ATOM 2495 O O . ASP A 1 305 ? -20.679 -16.037 52.331 1.00 78.31 305 ASP A O 1
ATOM 2499 N N . ILE A 1 306 ? -19.976 -15.732 54.438 1.00 74.25 306 ILE A N 1
ATOM 2500 C CA . ILE A 1 306 ? -18.650 -15.189 54.080 1.00 74.25 306 ILE A CA 1
ATOM 2501 C C . ILE A 1 306 ? -17.757 -16.274 53.453 1.00 74.25 306 ILE A C 1
ATOM 2503 O O . ILE A 1 306 ? -17.076 -16.026 52.454 1.00 74.25 306 ILE A O 1
ATOM 2507 N N . THR A 1 307 ? -17.760 -17.485 54.022 1.00 70.19 307 THR A N 1
ATOM 2508 C CA . THR A 1 307 ? -16.890 -18.591 53.586 1.00 70.19 307 THR A CA 1
ATOM 2509 C C . THR A 1 307 ? -17.365 -19.206 52.264 1.00 70.19 307 THR A C 1
ATOM 2511 O O . THR A 1 307 ? -16.544 -19.489 51.386 1.00 70.19 307 THR A O 1
ATOM 2514 N N . GLU A 1 308 ? -18.680 -19.377 52.083 1.00 68.19 308 GLU A N 1
ATOM 2515 C CA . GLU A 1 308 ? -19.290 -19.892 50.846 1.00 68.19 308 GLU A CA 1
ATOM 2516 C C . GLU A 1 308 ? -19.125 -18.910 49.671 1.00 68.19 308 GLU A C 1
ATOM 2518 O O . GLU A 1 308 ? -18.984 -19.351 48.531 1.00 68.19 308 GLU A O 1
ATOM 2523 N N . ASN A 1 309 ? -18.993 -17.603 49.937 1.00 60.59 309 ASN A N 1
ATOM 2524 C CA . ASN A 1 309 ? -18.636 -16.585 48.937 1.00 60.59 309 ASN A CA 1
ATOM 2525 C C . ASN A 1 309 ? -17.120 -16.349 48.760 1.00 60.59 309 ASN A C 1
ATOM 2527 O O . ASN A 1 309 ? -16.720 -15.448 48.019 1.00 60.59 309 ASN A O 1
ATOM 2531 N N . SER A 1 310 ? -16.240 -17.142 49.386 1.00 47.12 310 SER A N 1
ATOM 2532 C CA . SER A 1 310 ? -14.793 -16.847 49.424 1.00 47.12 310 SER A CA 1
ATOM 2533 C C . SER A 1 310 ? -14.087 -16.826 48.059 1.00 47.12 310 SER A C 1
ATOM 2535 O O . SER A 1 310 ? -13.105 -16.099 47.903 1.00 47.12 310 SER A O 1
ATOM 2537 N N . ASN A 1 311 ? -14.612 -17.516 47.038 1.00 49.69 311 ASN A N 1
ATOM 2538 C CA . ASN A 1 311 ? -14.091 -17.411 45.668 1.00 49.69 311 ASN A CA 1
ATOM 2539 C C . ASN A 1 311 ? -14.304 -16.010 45.051 1.00 49.69 311 ASN A C 1
ATOM 2541 O O . ASN A 1 311 ? -13.486 -15.592 44.235 1.00 49.69 311 ASN A O 1
ATOM 2545 N N . ASN A 1 312 ? -15.330 -15.262 45.483 1.00 51.44 312 ASN A N 1
ATOM 2546 C CA . ASN A 1 312 ? -15.616 -13.879 45.064 1.00 51.44 312 ASN A CA 1
ATOM 2547 C C . ASN A 1 312 ? -14.930 -12.810 45.940 1.00 51.44 312 ASN A C 1
ATOM 2549 O O . ASN A 1 312 ? -14.875 -11.642 45.544 1.00 51.44 312 ASN A O 1
ATOM 2553 N N . ASN A 1 313 ? -14.383 -13.199 47.099 1.00 53.94 313 ASN A N 1
ATOM 2554 C CA . ASN A 1 313 ? -13.785 -12.306 48.104 1.00 53.94 313 ASN A CA 1
ATOM 2555 C C . ASN A 1 313 ? -12.247 -12.310 48.087 1.00 53.94 313 ASN A C 1
ATOM 2557 O O . ASN A 1 313 ? -11.615 -11.911 49.060 1.00 53.94 313 ASN A O 1
ATOM 2561 N N . ASN A 1 314 ? -11.607 -12.770 47.008 1.00 61.41 314 ASN A N 1
ATOM 2562 C CA . ASN A 1 314 ? -10.142 -12.728 46.893 1.00 61.41 314 ASN A CA 1
ATOM 2563 C C . ASN A 1 314 ? -9.577 -11.332 46.582 1.00 61.41 314 ASN A C 1
ATOM 2565 O O . ASN A 1 314 ? -8.373 -11.127 46.741 1.00 61.41 314 ASN A O 1
ATOM 2569 N N . ASP A 1 315 ? -10.433 -10.388 46.189 1.00 72.06 315 ASP A N 1
ATOM 2570 C CA . ASP A 1 315 ? -10.082 -8.987 45.962 1.00 72.06 315 ASP A CA 1
ATOM 2571 C C . ASP A 1 315 ? -9.652 -8.310 47.289 1.00 72.06 315 ASP A C 1
ATOM 2573 O O . ASP A 1 315 ? -10.391 -8.402 48.278 1.00 72.06 315 ASP A O 1
ATOM 2577 N N . PRO A 1 316 ? -8.471 -7.659 47.359 1.00 77.44 316 PRO A N 1
ATOM 2578 C CA . PRO A 1 316 ? -7.967 -7.030 48.583 1.00 77.44 316 PRO A CA 1
ATOM 2579 C C . PRO A 1 316 ? -8.938 -6.010 49.183 1.00 77.44 316 PRO A C 1
ATOM 2581 O O . PRO A 1 316 ? -9.082 -5.952 50.403 1.00 77.44 316 PRO A O 1
ATOM 2584 N N . THR A 1 317 ? -9.634 -5.251 48.337 1.00 77.31 317 THR A N 1
ATOM 2585 C CA . THR A 1 317 ? -10.556 -4.196 48.766 1.00 77.31 317 THR A CA 1
ATOM 2586 C C . THR A 1 317 ? -11.834 -4.795 49.348 1.00 77.31 317 THR A C 1
ATOM 2588 O O . THR A 1 317 ? -12.304 -4.352 50.392 1.00 77.31 317 THR A O 1
ATOM 2591 N N . LYS A 1 318 ? -12.349 -5.885 48.759 1.00 81.00 318 LYS A N 1
ATOM 2592 C CA . LYS A 1 318 ? -13.477 -6.635 49.341 1.00 81.00 318 LYS A CA 1
ATOM 2593 C C . LYS A 1 318 ? -13.127 -7.262 50.689 1.00 81.00 318 LYS A C 1
ATOM 2595 O O . LYS A 1 318 ? -13.957 -7.247 51.595 1.00 81.00 318 LYS A O 1
ATOM 2600 N N . LYS A 1 319 ? -11.904 -7.787 50.848 1.00 81.31 319 LYS A N 1
ATOM 2601 C CA . LYS A 1 319 ? -11.428 -8.302 52.147 1.00 81.31 319 LYS A CA 1
ATOM 2602 C C . LYS A 1 319 ? -11.404 -7.213 53.209 1.00 81.31 319 LYS A C 1
ATOM 2604 O O . LYS A 1 319 ? -11.785 -7.466 54.344 1.00 81.31 319 LYS A O 1
ATOM 2609 N N . GLU A 1 320 ? -10.980 -6.010 52.843 1.00 80.88 320 GLU A N 1
ATOM 2610 C CA . GLU A 1 320 ? -10.941 -4.875 53.761 1.00 80.88 320 GLU A CA 1
ATOM 2611 C C . GLU A 1 320 ? -12.347 -4.399 54.162 1.00 80.88 320 GLU A C 1
ATOM 2613 O O . GLU A 1 320 ? -12.567 -4.105 55.333 1.00 80.88 320 GLU A O 1
ATOM 2618 N N . ILE A 1 321 ? -13.320 -4.436 53.241 1.00 81.44 321 ILE A N 1
ATOM 2619 C CA . ILE A 1 321 ? -14.739 -4.157 53.532 1.00 81.44 321 ILE A CA 1
ATOM 2620 C C . ILE A 1 321 ? -15.326 -5.182 54.521 1.00 81.44 321 ILE A C 1
ATOM 2622 O O . ILE A 1 321 ? -16.053 -4.806 55.435 1.00 81.44 321 ILE A O 1
ATOM 2626 N N . ILE A 1 322 ? -15.001 -6.471 54.369 1.00 85.31 322 ILE A N 1
ATOM 2627 C CA . ILE A 1 322 ? -15.538 -7.557 55.215 1.00 85.31 322 ILE A CA 1
ATOM 2628 C C . ILE A 1 322 ? -14.867 -7.607 56.600 1.00 85.31 322 ILE A C 1
ATOM 2630 O O . ILE A 1 322 ? -15.465 -8.085 57.565 1.00 85.31 322 ILE A O 1
ATOM 2634 N N . LYS A 1 323 ? -13.652 -7.066 56.726 1.00 83.94 323 LYS A N 1
ATOM 2635 C CA . LYS A 1 323 ? -12.855 -7.098 57.958 1.00 83.94 323 LYS A CA 1
ATOM 2636 C C . LYS A 1 323 ? -13.570 -6.492 59.171 1.00 83.94 323 LYS A C 1
ATOM 2638 O O . LYS A 1 323 ? -13.448 -7.022 60.266 1.00 83.94 323 LYS A O 1
ATOM 2643 N N . GLU A 1 324 ? -14.351 -5.429 58.974 1.00 82.06 324 GLU A N 1
ATOM 2644 C CA . GLU A 1 324 ? -15.146 -4.782 60.032 1.00 82.06 324 GLU A CA 1
ATOM 2645 C C . GLU A 1 324 ? -16.122 -5.772 60.708 1.00 82.06 324 GLU A C 1
ATOM 2647 O O . GLU A 1 324 ? -16.273 -5.776 61.929 1.00 82.06 324 GLU A O 1
ATOM 2652 N N . LEU A 1 325 ? -16.719 -6.679 59.928 1.00 85.31 325 LEU A N 1
ATOM 2653 C CA . LEU A 1 325 ? -17.607 -7.736 60.418 1.00 85.31 325 LEU A CA 1
ATOM 2654 C C . LEU A 1 325 ? -16.849 -8.912 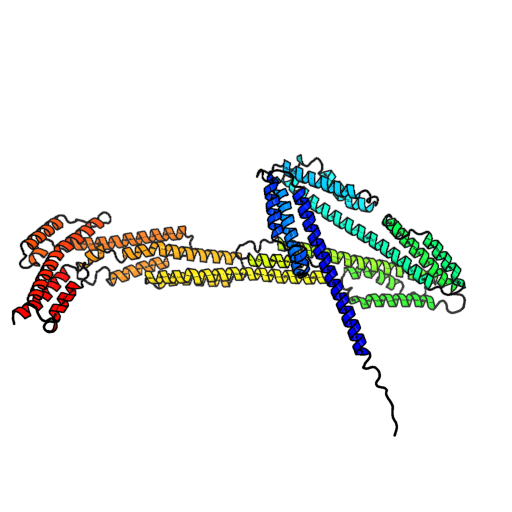61.024 1.00 85.31 325 LEU A C 1
ATOM 2656 O O . LEU A 1 325 ? -17.293 -9.455 62.032 1.00 85.31 325 LEU A O 1
ATOM 2660 N N . GLU A 1 326 ? -15.706 -9.297 60.456 1.00 84.94 326 GLU A N 1
ATOM 2661 C CA . GLU A 1 326 ? -14.844 -10.329 61.047 1.00 84.94 326 GLU A CA 1
ATOM 2662 C C . GLU A 1 326 ? -14.305 -9.901 62.422 1.00 84.94 326 GLU A C 1
ATOM 2664 O O . GLU A 1 326 ? -14.324 -10.699 63.364 1.00 84.94 326 GLU A O 1
ATOM 2669 N N . ASP A 1 327 ? -13.888 -8.639 62.561 1.00 84.62 327 ASP A N 1
ATOM 2670 C CA . ASP A 1 327 ? -13.407 -8.052 63.814 1.00 84.62 327 ASP A CA 1
ATOM 2671 C C . ASP A 1 327 ? -14.537 -8.002 64.860 1.00 84.62 327 ASP A C 1
ATOM 2673 O O . ASP A 1 327 ? -14.343 -8.434 66.000 1.00 84.62 327 ASP A O 1
ATOM 2677 N N . PHE A 1 328 ? -15.743 -7.573 64.462 1.00 84.94 328 PHE A N 1
ATOM 2678 C CA . PHE A 1 328 ? -16.909 -7.525 65.350 1.00 84.94 328 PHE A CA 1
ATOM 2679 C C . PHE A 1 328 ? -17.367 -8.917 65.803 1.00 84.94 328 PHE A C 1
ATOM 2681 O O . PHE A 1 328 ? -17.618 -9.131 66.989 1.00 84.94 328 PHE A O 1
ATOM 2688 N N . ILE A 1 329 ? -17.417 -9.893 64.889 1.00 85.88 329 ILE A N 1
ATOM 2689 C CA . ILE A 1 329 ? -17.733 -11.290 65.217 1.00 85.88 329 ILE A CA 1
ATOM 2690 C C . ILE A 1 329 ? -16.702 -11.856 66.200 1.00 85.88 329 ILE A C 1
ATOM 2692 O O . ILE A 1 329 ? -17.076 -12.489 67.184 1.00 85.88 329 ILE A O 1
ATOM 2696 N N . THR A 1 330 ? -15.412 -11.592 65.981 1.00 85.50 330 THR A N 1
ATOM 2697 C CA . THR A 1 330 ? -14.334 -12.062 66.866 1.00 85.50 330 THR A CA 1
ATOM 2698 C C . THR A 1 330 ? -14.422 -11.444 68.269 1.00 85.50 330 THR A C 1
ATOM 2700 O O . THR A 1 330 ? -14.036 -12.076 69.253 1.00 85.50 330 THR A O 1
ATOM 2703 N N . GLU A 1 331 ? -14.937 -10.217 68.393 1.00 83.69 331 GLU A N 1
ATOM 2704 C CA . GLU A 1 331 ? -15.111 -9.541 69.683 1.00 83.69 331 GLU A CA 1
ATOM 2705 C C . GLU A 1 331 ? -16.171 -10.217 70.569 1.00 83.69 331 GLU A C 1
ATOM 2707 O O . GLU A 1 331 ? -15.989 -10.288 71.793 1.00 83.69 331 GLU A O 1
ATOM 2712 N N . ILE A 1 332 ? -17.260 -10.699 69.967 1.00 81.69 332 ILE A N 1
ATOM 2713 C CA . ILE A 1 332 ? -18.440 -11.235 70.665 1.00 81.69 332 ILE A CA 1
ATOM 2714 C C . ILE A 1 332 ? -18.445 -12.765 70.776 1.00 81.69 332 ILE A C 1
ATOM 2716 O O . ILE A 1 332 ? -19.061 -13.308 71.696 1.00 81.69 332 ILE A O 1
ATOM 2720 N N . GLU A 1 333 ? -17.740 -13.456 69.879 1.00 81.62 333 GLU A N 1
ATOM 2721 C CA . GLU A 1 333 ? -17.687 -14.915 69.828 1.00 81.62 333 GLU A CA 1
ATOM 2722 C C . GLU A 1 333 ? -17.056 -15.505 71.105 1.00 81.62 333 GLU A C 1
ATOM 2724 O O . GLU A 1 333 ? -15.980 -15.102 71.555 1.00 81.62 333 GLU A O 1
ATOM 2729 N N . GLY A 1 334 ? -17.742 -16.466 71.725 1.00 76.19 334 GLY A N 1
ATOM 2730 C CA . GLY A 1 334 ? -17.351 -17.098 72.989 1.00 76.19 334 GLY A CA 1
ATOM 2731 C C . GLY A 1 334 ? -17.683 -16.296 74.255 1.00 76.19 334 GLY A C 1
ATOM 2732 O O . GLY A 1 334 ? -17.419 -16.777 75.362 1.00 76.19 334 GLY A O 1
ATOM 2733 N N . LYS A 1 335 ? -18.254 -15.090 74.127 1.00 80.19 335 LYS A N 1
ATOM 2734 C CA . LYS A 1 335 ? -18.735 -14.267 75.256 1.00 80.19 335 LYS A CA 1
ATOM 2735 C C . LYS A 1 335 ? -20.259 -14.273 75.387 1.00 80.19 335 LYS A C 1
ATOM 2737 O O . LYS A 1 335 ? -20.787 -13.658 76.309 1.00 80.19 335 LYS A O 1
ATOM 2742 N N . GLU A 1 336 ? -20.971 -14.995 74.524 1.00 76.50 336 GLU A N 1
ATOM 2743 C CA . GLU A 1 336 ? -22.430 -14.927 74.378 1.00 76.50 336 GLU A CA 1
ATOM 2744 C C . GLU A 1 336 ? -23.176 -15.385 75.637 1.00 76.50 336 GLU A C 1
ATOM 2746 O O . GLU A 1 336 ? -24.282 -14.926 75.904 1.00 76.50 336 GLU A O 1
ATOM 2751 N N . GLU A 1 337 ? -22.588 -16.289 76.425 1.00 70.25 337 GLU A N 1
ATOM 2752 C CA . GLU A 1 337 ? -23.167 -16.794 77.683 1.00 70.25 337 GLU A CA 1
ATOM 2753 C C . GLU A 1 337 ? -22.933 -15.848 78.878 1.00 70.25 337 GLU A C 1
ATOM 2755 O O . GLU A 1 337 ? -23.517 -16.037 79.948 1.00 70.25 337 GLU A O 1
ATOM 2760 N N . GLN A 1 338 ? -22.063 -14.843 78.716 1.00 75.31 338 GLN A N 1
ATOM 2761 C CA . GLN A 1 338 ? -21.702 -13.863 79.750 1.00 75.31 338 GLN A CA 1
ATOM 2762 C C . GLN A 1 338 ? -22.479 -12.546 79.622 1.00 75.31 338 GLN A C 1
ATOM 2764 O O . GLN A 1 338 ? -22.461 -11.746 80.557 1.00 75.31 338 GLN A O 1
ATOM 2769 N N . LEU A 1 339 ? -23.150 -12.336 78.489 1.00 77.50 339 LEU A N 1
ATOM 2770 C CA . LEU A 1 339 ? -23.952 -11.154 78.195 1.00 77.50 339 LEU A CA 1
ATOM 2771 C C . LEU A 1 339 ? -25.354 -11.285 78.807 1.00 77.50 339 LEU A C 1
ATOM 2773 O O . LEU A 1 339 ? -25.925 -12.374 78.899 1.00 77.50 339 LEU A O 1
ATOM 2777 N N . SER A 1 340 ? -25.909 -10.164 79.251 1.00 77.56 340 SER A N 1
ATOM 2778 C CA . SER A 1 340 ? -27.326 -10.046 79.598 1.00 77.56 340 SER A CA 1
ATOM 2779 C C . SER A 1 340 ? -28.204 -10.074 78.343 1.00 77.56 340 SER A C 1
ATOM 2781 O O . SER A 1 340 ? -27.742 -9.758 77.250 1.00 77.56 340 SER A O 1
ATOM 2783 N N . ASP A 1 341 ? -29.487 -10.411 78.490 1.00 72.19 341 ASP A N 1
ATOM 2784 C CA . ASP A 1 341 ? -30.415 -10.485 77.350 1.00 72.19 341 ASP A CA 1
ATOM 2785 C C . ASP A 1 341 ? -30.538 -9.141 76.599 1.00 72.19 341 ASP A C 1
ATOM 2787 O O . ASP A 1 341 ? -30.700 -9.129 75.381 1.00 72.19 341 ASP A O 1
ATOM 2791 N N . GLU A 1 342 ? -30.387 -8.015 77.309 1.00 77.12 342 GLU A N 1
ATOM 2792 C CA . GLU A 1 342 ? -30.364 -6.657 76.743 1.00 77.12 342 GLU A CA 1
ATOM 2793 C C . GLU A 1 342 ? -29.059 -6.369 75.974 1.00 77.12 342 GLU A C 1
ATOM 2795 O O . GLU A 1 342 ? -29.077 -5.747 74.913 1.00 77.12 342 GLU A O 1
ATOM 2800 N N . GLU A 1 343 ? -27.916 -6.867 76.458 1.00 79.62 343 GLU A N 1
ATOM 2801 C CA . GLU A 1 343 ? -26.643 -6.792 75.730 1.00 79.62 343 GLU A CA 1
ATOM 2802 C C . GLU A 1 343 ? -26.646 -7.689 74.486 1.00 79.62 343 GLU A C 1
ATOM 2804 O O . GLU A 1 343 ? -26.112 -7.287 73.454 1.00 79.62 343 GLU A O 1
ATOM 2809 N N . ILE A 1 344 ? -27.277 -8.868 74.552 1.00 78.81 344 ILE A N 1
ATOM 2810 C CA . ILE A 1 344 ? -27.457 -9.756 73.395 1.00 78.81 344 ILE A CA 1
ATOM 2811 C C . ILE A 1 344 ? -28.310 -9.063 72.326 1.00 78.81 344 ILE A C 1
ATOM 2813 O O . ILE A 1 344 ? -27.903 -9.036 71.166 1.00 78.81 344 ILE A O 1
ATOM 2817 N N . ASP A 1 345 ? -29.430 -8.438 72.700 1.00 76.25 345 ASP A N 1
ATOM 2818 C CA . ASP A 1 345 ? -30.273 -7.688 71.757 1.00 76.25 345 ASP A CA 1
ATOM 2819 C C . ASP A 1 345 ? -29.530 -6.536 71.082 1.00 76.25 345 ASP A C 1
ATOM 2821 O O . ASP A 1 345 ? -29.635 -6.343 69.868 1.00 76.25 345 ASP A O 1
ATOM 2825 N N . ASN A 1 346 ? -28.739 -5.787 71.852 1.00 82.06 346 ASN A N 1
ATOM 2826 C CA . ASN A 1 346 ? -27.922 -4.710 71.306 1.00 82.06 346 ASN A CA 1
ATOM 2827 C C . ASN A 1 346 ? -26.848 -5.248 70.350 1.00 82.06 346 ASN A C 1
ATOM 2829 O O . ASN A 1 346 ? -26.656 -4.683 69.274 1.00 82.06 346 ASN A O 1
ATOM 2833 N N . LYS A 1 347 ? -26.201 -6.374 70.683 1.00 84.12 347 LYS A N 1
ATOM 2834 C CA . LYS A 1 347 ? -25.214 -7.009 69.800 1.00 84.12 347 LYS A CA 1
ATOM 2835 C C . LYS A 1 347 ? -25.828 -7.568 68.527 1.00 84.12 347 LYS A C 1
ATOM 2837 O O . LYS A 1 347 ? -25.219 -7.409 67.477 1.00 84.12 347 LYS A O 1
ATOM 2842 N N . ILE A 1 348 ? -27.026 -8.146 68.578 1.00 82.50 348 ILE A N 1
ATOM 2843 C CA . ILE A 1 348 ? -27.745 -8.595 67.378 1.00 82.50 348 ILE A CA 1
ATOM 2844 C C . ILE A 1 348 ? -28.057 -7.401 66.458 1.00 82.50 348 ILE A C 1
ATOM 2846 O O . ILE A 1 348 ? -27.801 -7.492 65.259 1.00 82.50 348 ILE A O 1
ATOM 2850 N N . LYS A 1 349 ? -28.530 -6.271 67.007 1.00 83.69 349 LYS A N 1
ATOM 2851 C CA . LYS A 1 349 ? -28.797 -5.041 66.234 1.00 83.69 349 LYS A CA 1
ATOM 2852 C C . LYS A 1 349 ? -27.537 -4.426 65.622 1.00 83.69 349 LYS A C 1
ATOM 2854 O O . LYS A 1 349 ? -27.561 -4.012 64.463 1.00 83.69 349 LYS A O 1
ATOM 2859 N N . GLU A 1 350 ? -26.441 -4.362 66.378 1.00 85.88 350 GLU A N 1
ATOM 2860 C CA . GLU A 1 350 ? -25.140 -3.906 65.864 1.00 85.88 350 GLU A CA 1
ATOM 2861 C C . GLU A 1 350 ? -24.667 -4.806 64.713 1.00 85.88 350 GLU A C 1
ATOM 2863 O O . GLU A 1 350 ? -24.260 -4.309 63.665 1.00 85.88 350 GLU A O 1
ATOM 2868 N N . LEU A 1 351 ? -24.799 -6.125 64.871 1.00 84.62 351 LEU A N 1
ATOM 2869 C CA . LEU A 1 351 ? -24.410 -7.108 63.865 1.00 84.62 351 LEU A CA 1
ATOM 2870 C C . LEU A 1 351 ? -25.249 -6.977 62.582 1.00 84.62 351 LEU A C 1
ATOM 2872 O O . LEU A 1 351 ? -24.687 -6.986 61.491 1.00 84.62 351 LEU A O 1
ATOM 2876 N N . ASP A 1 352 ? -26.566 -6.777 62.700 1.00 82.44 352 ASP A N 1
ATOM 2877 C CA . ASP A 1 352 ? -27.451 -6.508 61.554 1.00 82.44 352 ASP A CA 1
ATOM 2878 C C . ASP A 1 352 ? -27.075 -5.218 60.823 1.00 82.44 352 ASP A C 1
ATOM 2880 O O . ASP A 1 352 ? -27.022 -5.191 59.593 1.00 82.44 352 ASP A O 1
ATOM 2884 N N . THR A 1 353 ? -26.751 -4.167 61.580 1.00 86.31 353 THR A N 1
ATOM 2885 C CA . THR A 1 353 ? -26.325 -2.876 61.023 1.00 86.31 353 THR A CA 1
ATOM 2886 C C . THR A 1 353 ? -25.017 -3.020 60.244 1.00 86.31 353 THR A C 1
ATOM 2888 O O . THR A 1 353 ? -24.905 -2.539 59.118 1.00 86.31 353 THR A O 1
ATOM 2891 N N . ILE A 1 354 ? -24.030 -3.727 60.803 1.00 85.00 354 ILE A N 1
ATOM 2892 C CA . ILE A 1 354 ? -22.740 -3.965 60.140 1.00 85.00 354 ILE A CA 1
ATOM 2893 C C . ILE A 1 354 ? -22.926 -4.813 58.874 1.00 85.00 354 ILE A C 1
ATOM 2895 O O . ILE A 1 354 ? -22.360 -4.488 57.830 1.00 85.00 354 ILE A O 1
ATOM 2899 N N . VAL A 1 355 ? -23.738 -5.875 58.933 1.00 85.06 355 VAL A N 1
ATOM 2900 C CA . VAL A 1 355 ? -24.036 -6.727 57.768 1.00 85.06 355 VAL A CA 1
ATOM 2901 C C . VAL A 1 355 ? -24.704 -5.926 56.652 1.00 85.06 355 VAL A C 1
ATOM 2903 O O . VAL A 1 355 ? -24.339 -6.091 55.486 1.00 85.06 355 VAL A O 1
ATOM 2906 N N . HIS A 1 356 ? -25.658 -5.057 56.993 1.00 85.25 356 HIS A N 1
ATOM 2907 C CA . HIS A 1 356 ? -26.314 -4.178 56.030 1.00 85.25 356 HIS A CA 1
ATOM 2908 C C . HIS A 1 356 ? -25.313 -3.217 55.372 1.00 85.25 356 HIS A C 1
ATOM 2910 O O . HIS A 1 356 ? -25.174 -3.232 54.149 1.00 85.25 356 HIS A O 1
ATOM 2916 N N . ASN A 1 357 ? -24.523 -2.494 56.174 1.00 85.06 357 ASN A N 1
ATOM 2917 C CA . ASN A 1 357 ? -23.507 -1.558 55.681 1.00 85.06 357 ASN A CA 1
ATOM 2918 C C . ASN A 1 357 ? -22.467 -2.237 54.774 1.00 85.06 357 ASN A C 1
ATOM 2920 O O . ASN A 1 357 ? -22.002 -1.652 53.799 1.00 85.06 357 ASN A O 1
ATOM 2924 N N . ILE A 1 358 ? -22.071 -3.476 55.080 1.00 85.44 358 ILE A N 1
ATOM 2925 C CA . ILE A 1 358 ? -21.124 -4.233 54.250 1.00 85.44 358 ILE A CA 1
ATOM 2926 C C . ILE A 1 358 ? -21.740 -4.642 52.919 1.00 85.44 358 ILE A C 1
ATOM 2928 O O . ILE A 1 358 ? -21.052 -4.569 51.902 1.00 85.44 358 ILE A O 1
ATOM 2932 N N . LYS A 1 359 ? -23.013 -5.056 52.900 1.00 83.88 359 LYS A N 1
ATOM 2933 C CA . LYS A 1 359 ? -23.711 -5.352 51.643 1.00 83.88 359 LYS A CA 1
ATOM 2934 C C . LYS A 1 359 ? -23.749 -4.126 50.737 1.00 83.88 359 LYS A C 1
ATOM 2936 O O . LYS A 1 359 ? -23.347 -4.242 49.584 1.00 83.88 359 LYS A O 1
ATOM 2941 N N . GLU A 1 360 ? -24.114 -2.963 51.276 1.00 83.81 360 GLU A N 1
ATOM 2942 C CA . GLU A 1 360 ? -24.116 -1.706 50.517 1.00 83.81 360 GLU A CA 1
ATOM 2943 C C . GLU A 1 360 ? -22.716 -1.351 49.993 1.00 83.81 360 GLU A C 1
ATOM 2945 O O . GLU A 1 360 ? -22.546 -1.090 48.803 1.00 83.81 360 GLU A O 1
ATOM 2950 N N . LYS A 1 361 ? -21.677 -1.427 50.842 1.00 84.00 361 LYS A N 1
ATOM 2951 C CA . LYS A 1 361 ? -20.282 -1.181 50.426 1.00 84.00 361 LYS A CA 1
ATOM 2952 C C . LYS A 1 361 ? -19.823 -2.138 49.315 1.00 84.00 361 LYS A C 1
ATOM 2954 O O . LYS A 1 361 ? -19.094 -1.721 48.417 1.00 84.00 361 LYS A O 1
ATOM 2959 N N . LEU A 1 362 ? -20.214 -3.415 49.366 1.00 83.31 362 LEU A N 1
ATOM 2960 C CA . LEU A 1 362 ? -19.862 -4.406 48.341 1.00 83.31 362 LEU A CA 1
ATOM 2961 C C . LEU A 1 362 ? -20.608 -4.170 47.020 1.00 83.31 362 LEU A C 1
ATOM 2963 O O . LEU A 1 362 ? -19.993 -4.289 45.961 1.00 83.31 362 LEU A O 1
ATOM 2967 N N . GLU A 1 363 ? -21.895 -3.817 47.062 1.00 83.56 363 GLU A N 1
ATOM 2968 C CA . GLU A 1 363 ? -22.670 -3.450 45.867 1.00 83.56 363 GLU A CA 1
ATOM 2969 C C . GLU A 1 363 ? -22.112 -2.188 45.204 1.00 83.56 363 GLU A C 1
ATOM 2971 O O . GLU A 1 363 ? -21.912 -2.155 43.987 1.00 83.56 363 GLU A O 1
ATOM 2976 N N . GLN A 1 364 ? -21.780 -1.177 46.009 1.00 84.75 364 GLN A N 1
ATOM 2977 C CA . GLN A 1 364 ? -21.157 0.051 45.533 1.00 84.75 364 GLN A CA 1
ATOM 2978 C C . GLN A 1 364 ? -19.801 -0.221 44.872 1.00 84.75 364 GLN A C 1
ATOM 2980 O O . GLN A 1 364 ? -19.553 0.255 43.764 1.00 84.75 364 GLN A O 1
ATOM 2985 N N . PHE A 1 365 ? -18.959 -1.053 45.491 1.00 84.88 365 PHE A N 1
ATOM 2986 C CA . PHE A 1 365 ? -17.679 -1.464 44.915 1.00 84.88 365 PHE A CA 1
ATOM 2987 C C . PHE A 1 365 ? -17.841 -2.143 43.544 1.00 84.88 365 PHE A C 1
ATOM 2989 O O . PHE A 1 365 ? -17.091 -1.842 42.615 1.00 84.88 365 PHE A O 1
ATOM 2996 N N . GLU A 1 366 ? -18.821 -3.038 43.378 1.00 82.44 366 GLU A N 1
ATOM 2997 C CA . GLU A 1 366 ? -19.081 -3.686 42.083 1.00 82.44 366 GLU A CA 1
ATOM 2998 C C . GLU A 1 366 ? -19.569 -2.693 41.020 1.00 82.44 366 GLU A C 1
ATOM 3000 O O . GLU A 1 366 ? -19.110 -2.744 39.874 1.00 82.44 366 GLU A O 1
ATOM 3005 N N . LYS A 1 367 ? -20.447 -1.752 41.395 1.00 84.94 367 LYS A N 1
ATOM 3006 C CA . LYS A 1 367 ? -20.940 -0.689 40.502 1.00 84.94 367 LYS A CA 1
ATOM 3007 C C . LYS A 1 367 ? -19.798 0.224 40.043 1.00 84.94 367 LYS A C 1
ATOM 3009 O O . LYS A 1 367 ? -19.659 0.491 38.850 1.00 84.94 367 LYS A O 1
ATOM 3014 N N . GLU A 1 368 ? -18.936 0.648 40.965 1.00 86.12 368 GLU A N 1
ATOM 3015 C CA . GLU A 1 368 ? -17.757 1.470 40.665 1.00 86.12 368 GLU A CA 1
ATOM 3016 C C . GLU A 1 368 ? -16.752 0.727 39.777 1.00 86.12 368 GLU A C 1
ATOM 3018 O O . GLU A 1 368 ? -16.288 1.270 38.771 1.00 86.12 368 GLU A O 1
ATOM 3023 N N . LYS A 1 369 ? -16.463 -0.543 40.088 1.00 85.38 369 LYS A N 1
ATOM 3024 C CA . LYS A 1 369 ? -15.578 -1.397 39.284 1.00 85.38 369 LYS A CA 1
ATOM 3025 C C . LYS A 1 369 ? -16.105 -1.584 37.864 1.00 85.38 369 LYS A C 1
ATOM 3027 O O . LYS A 1 369 ? -15.333 -1.508 36.908 1.00 85.38 369 LYS A O 1
ATOM 3032 N N . PHE A 1 370 ? -17.408 -1.812 37.711 1.00 88.06 370 PHE A N 1
ATOM 3033 C CA . PHE A 1 370 ? -18.054 -1.901 36.406 1.00 88.06 370 PHE A CA 1
ATOM 3034 C C . PHE A 1 370 ? -17.924 -0.594 35.612 1.00 88.06 370 PHE A C 1
ATOM 3036 O O . PHE A 1 370 ? -17.508 -0.627 34.453 1.00 88.06 370 PHE A O 1
ATOM 3043 N N . ASN A 1 371 ? -18.209 0.552 36.237 1.00 85.88 371 ASN A N 1
ATOM 3044 C CA . ASN A 1 371 ? -18.115 1.862 35.591 1.00 85.88 371 ASN A CA 1
ATOM 3045 C C . ASN A 1 371 ? -16.684 2.183 35.141 1.00 85.88 371 ASN A C 1
ATOM 3047 O O . ASN A 1 371 ? -16.481 2.587 33.997 1.00 85.88 371 ASN A O 1
ATOM 3051 N N . MET A 1 372 ? -15.686 1.927 35.993 1.00 88.00 372 MET A N 1
ATOM 3052 C CA . MET A 1 372 ? -14.271 2.080 35.633 1.00 88.00 372 MET A CA 1
ATOM 3053 C C . MET A 1 372 ? -13.887 1.207 34.436 1.00 88.00 372 MET A C 1
ATOM 3055 O O . MET A 1 372 ? -13.255 1.688 33.499 1.00 88.00 372 MET A O 1
ATOM 3059 N N . LYS A 1 373 ? -14.316 -0.061 34.420 1.00 87.19 373 LYS A N 1
ATOM 3060 C CA . LYS A 1 373 ? -14.058 -0.965 33.291 1.00 87.19 373 LYS A CA 1
ATOM 3061 C C . LYS A 1 373 ? -14.740 -0.521 32.003 1.00 87.19 373 LYS A C 1
ATOM 3063 O O . LYS A 1 373 ? -14.151 -0.617 30.930 1.00 87.19 373 LYS A O 1
ATOM 3068 N N . LYS A 1 374 ? -15.961 -0.000 32.090 1.00 88.25 374 LYS A N 1
ATOM 3069 C CA . LYS A 1 374 ? -16.670 0.554 30.932 1.00 88.25 374 LYS A CA 1
ATOM 3070 C C . LYS A 1 374 ? -15.939 1.771 30.359 1.00 88.25 374 LYS A C 1
ATOM 3072 O O . LYS A 1 374 ? -15.859 1.913 29.141 1.00 88.25 374 LYS A O 1
ATOM 3077 N N . LEU A 1 375 ? -15.376 2.614 31.222 1.00 89.06 375 LEU A N 1
ATOM 3078 C CA . LEU A 1 375 ? -14.577 3.766 30.811 1.00 89.06 375 LEU A CA 1
ATOM 3079 C C . LEU A 1 375 ? -13.272 3.330 30.126 1.00 89.06 375 LEU A C 1
ATOM 3081 O O . LEU A 1 375 ? -12.982 3.815 29.036 1.00 89.06 375 LEU A O 1
ATOM 3085 N N . GLU A 1 376 ? -12.569 2.335 30.683 1.00 89.44 376 GLU A N 1
ATOM 3086 C CA . GLU A 1 376 ? -11.389 1.702 30.062 1.00 89.44 376 GLU A CA 1
ATOM 3087 C C . GLU A 1 376 ? -11.713 1.147 28.662 1.00 89.44 376 GLU A C 1
ATOM 3089 O O . GLU A 1 376 ? -10.972 1.377 27.706 1.00 89.44 376 GLU A O 1
ATOM 3094 N N . PHE A 1 377 ? -12.855 0.467 28.510 1.00 89.50 377 PHE A N 1
ATOM 3095 C CA . PHE A 1 377 ? -13.323 -0.038 27.217 1.00 89.50 377 PHE A CA 1
ATOM 3096 C C . PHE A 1 377 ? -13.549 1.077 26.193 1.00 89.50 377 PHE A C 1
ATOM 3098 O O . PHE A 1 377 ? -13.061 0.993 25.064 1.00 89.50 377 PHE A O 1
ATOM 3105 N N . ASN A 1 378 ? -14.271 2.128 26.584 1.00 86.69 378 ASN A N 1
ATOM 3106 C CA . ASN A 1 378 ? -14.566 3.254 25.704 1.00 86.69 378 ASN A CA 1
ATOM 3107 C C . ASN A 1 378 ? -13.289 3.988 25.279 1.00 86.69 378 ASN A C 1
ATOM 3109 O O . ASN A 1 378 ? -13.130 4.315 24.102 1.00 86.69 378 ASN A O 1
ATOM 3113 N N . GLU A 1 379 ? -12.366 4.210 26.216 1.00 90.31 379 GLU A N 1
ATOM 3114 C CA . GLU A 1 379 ? -11.080 4.848 25.942 1.00 90.31 379 GLU A CA 1
ATOM 3115 C C . GLU A 1 379 ? -10.231 4.004 24.982 1.00 90.31 379 GLU A C 1
ATOM 3117 O O . GLU A 1 379 ? -9.678 4.528 24.014 1.00 90.31 379 GLU A O 1
ATOM 3122 N N . TYR A 1 380 ? -10.185 2.685 25.186 1.00 89.94 380 TYR A N 1
ATOM 3123 C CA . TYR A 1 380 ? -9.464 1.766 24.307 1.00 89.94 380 TYR A CA 1
ATOM 3124 C C . TYR A 1 380 ? -10.014 1.779 22.871 1.00 89.94 380 TYR A C 1
ATOM 3126 O O . TYR A 1 380 ? -9.245 1.922 21.918 1.00 89.94 380 TYR A O 1
ATOM 3134 N N . ILE A 1 381 ? -11.341 1.710 22.707 1.00 87.62 381 ILE A N 1
ATOM 3135 C CA . ILE A 1 381 ? -12.016 1.823 21.403 1.00 87.62 381 ILE A CA 1
ATOM 3136 C C . ILE A 1 381 ? -11.672 3.147 20.710 1.00 87.62 381 ILE A C 1
ATOM 3138 O O . ILE A 1 381 ? -11.304 3.152 19.534 1.00 87.62 381 ILE A O 1
ATOM 3142 N N . LEU A 1 382 ? -11.767 4.262 21.439 1.00 86.12 382 LEU A N 1
ATOM 3143 C CA . LEU A 1 382 ? -11.496 5.598 20.912 1.00 86.12 382 LEU A CA 1
ATOM 3144 C C . LEU A 1 382 ? -10.032 5.751 20.474 1.00 86.12 382 LEU A C 1
ATOM 3146 O O . LEU A 1 382 ? -9.747 6.363 19.444 1.00 86.12 382 LEU A O 1
ATOM 3150 N N . ASN A 1 383 ? -9.099 5.188 21.243 1.00 88.31 383 ASN A N 1
ATOM 3151 C CA . ASN A 1 383 ? -7.674 5.223 20.929 1.00 88.31 383 ASN A CA 1
ATOM 3152 C C . ASN A 1 383 ? -7.353 4.435 19.655 1.00 88.31 383 ASN A C 1
ATOM 3154 O O . ASN A 1 383 ? -6.628 4.943 18.802 1.00 88.31 383 ASN A O 1
ATOM 3158 N N . ILE A 1 384 ? -7.929 3.241 19.489 1.00 86.50 384 ILE A N 1
ATOM 3159 C CA . ILE A 1 384 ? -7.747 2.436 18.273 1.00 86.50 384 ILE A CA 1
ATOM 3160 C C . ILE A 1 384 ? -8.371 3.126 17.050 1.00 86.50 384 ILE A C 1
ATOM 3162 O O . ILE A 1 384 ? -7.777 3.129 15.976 1.00 86.50 384 ILE A O 1
ATOM 3166 N N . GLU A 1 385 ? -9.539 3.755 17.196 1.00 83.00 385 GLU A N 1
ATOM 3167 C CA . GLU A 1 385 ? -10.202 4.483 16.104 1.00 83.00 385 GLU A CA 1
ATOM 3168 C C . GLU A 1 385 ? -9.398 5.695 15.611 1.00 83.00 385 GLU A C 1
ATOM 3170 O O . GLU A 1 385 ? -9.389 5.993 14.415 1.00 83.00 385 GLU A O 1
ATOM 3175 N N . LYS A 1 386 ? -8.711 6.386 16.526 1.00 82.94 386 LYS A N 1
ATOM 3176 C CA . LYS A 1 386 ? -7.836 7.522 16.206 1.00 82.94 386 LYS A CA 1
ATOM 3177 C C . LYS A 1 386 ? -6.492 7.102 15.614 1.00 82.94 386 LYS A C 1
ATOM 3179 O O . LYS A 1 386 ? -5.812 7.945 15.030 1.00 82.94 386 LYS A O 1
ATOM 3184 N N . GLU A 1 387 ? -6.072 5.852 15.801 1.00 79.12 387 GLU A N 1
ATOM 3185 C CA . GLU A 1 387 ? -4.771 5.386 15.334 1.00 79.12 387 GLU A CA 1
ATOM 3186 C C . GLU A 1 387 ? -4.767 5.321 13.798 1.00 79.12 387 GLU A C 1
ATOM 3188 O O . GLU A 1 387 ? -5.558 4.617 13.167 1.00 79.12 387 GLU A O 1
ATOM 3193 N N . ASP A 1 388 ? -3.847 6.059 13.176 1.00 75.06 388 ASP A N 1
ATOM 3194 C CA . ASP A 1 388 ? -3.762 6.176 11.722 1.00 75.06 388 ASP A CA 1
ATOM 3195 C C . ASP A 1 388 ? -3.036 4.979 11.068 1.00 75.06 388 ASP A C 1
ATOM 3197 O O . ASP A 1 388 ? -2.003 5.086 10.406 1.00 75.06 388 ASP A O 1
ATOM 3201 N N . VAL A 1 389 ? -3.549 3.779 11.316 1.00 71.88 389 VAL A N 1
ATOM 3202 C CA . VAL A 1 389 ? -2.874 2.524 10.955 1.00 71.88 389 VAL A CA 1
ATOM 3203 C C . VAL A 1 389 ? -3.227 2.070 9.534 1.00 71.88 389 VAL A C 1
ATOM 3205 O O . VAL A 1 389 ? -2.460 1.312 8.926 1.00 71.88 389 VAL A O 1
ATOM 3208 N N . PHE A 1 390 ? -4.355 2.552 8.992 1.00 81.19 390 PHE A N 1
ATOM 3209 C CA . PHE A 1 390 ? -4.975 2.075 7.746 1.00 81.19 390 PHE A CA 1
ATOM 3210 C C . PHE A 1 390 ? -5.349 3.180 6.742 1.00 81.19 390 PHE A C 1
ATOM 3212 O O . PHE A 1 390 ? -6.135 2.921 5.831 1.00 81.19 390 PHE A O 1
ATOM 3219 N N . THR A 1 391 ? -4.848 4.414 6.869 1.00 80.06 391 THR A N 1
ATOM 3220 C CA . THR A 1 391 ? -5.175 5.475 5.888 1.00 80.06 391 THR A CA 1
ATOM 3221 C C . THR A 1 391 ? -4.591 5.256 4.510 1.00 80.06 391 THR A C 1
ATOM 3223 O O . THR A 1 391 ? -5.133 5.785 3.541 1.00 80.06 391 THR A O 1
ATOM 3226 N N . HIS A 1 392 ? -3.498 4.503 4.400 1.00 86.31 392 HIS A N 1
ATOM 3227 C CA . HIS A 1 392 ? -2.885 4.244 3.108 1.00 86.31 392 HIS A CA 1
ATOM 3228 C C . HIS A 1 392 ? -3.868 3.505 2.182 1.00 86.31 392 HIS A C 1
ATOM 3230 O O . HIS A 1 392 ? -4.487 2.525 2.590 1.00 86.31 392 HIS A O 1
ATOM 3236 N N . GLU A 1 393 ? -3.961 3.925 0.915 1.00 84.56 393 GLU A N 1
ATOM 3237 C CA . GLU A 1 393 ? -4.960 3.420 -0.048 1.00 84.56 393 GLU A CA 1
ATOM 3238 C C . GLU A 1 393 ? -4.922 1.888 -0.212 1.00 84.56 393 GLU A C 1
ATOM 3240 O O . GLU A 1 393 ? -5.963 1.254 -0.350 1.00 84.56 393 GLU A O 1
ATOM 3245 N N . LEU A 1 394 ? -3.733 1.273 -0.110 1.00 85.50 394 LEU A N 1
ATOM 3246 C CA . LEU A 1 394 ? -3.560 -0.194 -0.118 1.00 85.50 394 LEU A CA 1
ATOM 3247 C C . LEU A 1 394 ? -4.403 -0.931 0.936 1.00 85.50 394 LEU A C 1
ATOM 3249 O O . LEU A 1 394 ? -4.668 -2.117 0.771 1.00 85.50 394 LEU A O 1
ATOM 3253 N N . PHE A 1 395 ? -4.802 -0.264 2.019 1.00 87.50 395 PHE A N 1
ATOM 3254 C CA . PHE A 1 395 ? -5.527 -0.871 3.135 1.00 87.50 395 PHE A CA 1
ATOM 3255 C C . PHE A 1 395 ? -6.982 -0.423 3.206 1.00 87.50 395 PHE A C 1
ATOM 3257 O O . PHE A 1 395 ? -7.636 -0.684 4.208 1.00 87.50 395 PHE A O 1
ATOM 3264 N N . LYS A 1 396 ? -7.510 0.239 2.173 1.00 81.69 396 LYS A N 1
ATOM 3265 C CA . LYS A 1 396 ? -8.871 0.789 2.179 1.00 81.69 396 LYS A CA 1
ATOM 3266 C C . LYS A 1 396 ? -9.944 -0.248 2.517 1.00 81.69 396 LYS A C 1
ATOM 3268 O O . LYS A 1 396 ? -10.802 0.018 3.356 1.00 81.69 396 LYS A O 1
ATOM 3273 N N . ASP A 1 397 ? -9.864 -1.433 1.919 1.00 80.44 397 ASP A N 1
ATOM 3274 C CA . ASP A 1 397 ? -10.816 -2.518 2.188 1.00 80.44 397 ASP A CA 1
ATOM 3275 C C . ASP A 1 397 ? -10.663 -3.045 3.623 1.00 80.44 397 ASP A C 1
ATOM 3277 O O . ASP A 1 397 ? -11.644 -3.277 4.327 1.00 80.44 397 ASP A O 1
ATOM 3281 N N . LEU A 1 398 ? -9.418 -3.149 4.096 1.00 81.62 398 LEU A N 1
ATOM 3282 C CA . LEU A 1 398 ? -9.101 -3.549 5.464 1.00 81.62 398 LEU A CA 1
ATOM 3283 C C . LEU A 1 398 ? -9.624 -2.523 6.484 1.00 81.62 398 LEU A C 1
ATOM 3285 O O . LEU A 1 398 ? -10.162 -2.898 7.522 1.00 81.62 398 LEU A O 1
ATOM 3289 N N . ARG A 1 399 ? -9.516 -1.228 6.164 1.00 83.88 399 ARG A N 1
ATOM 3290 C CA . ARG A 1 399 ? -10.038 -0.114 6.961 1.00 83.88 399 ARG A CA 1
ATOM 3291 C C . ARG A 1 399 ? -11.555 -0.180 7.069 1.00 83.88 399 ARG A C 1
ATOM 3293 O O . ARG A 1 399 ? -12.085 0.061 8.147 1.00 83.88 399 ARG A O 1
ATOM 3300 N N . LEU A 1 400 ? -12.246 -0.512 5.980 1.00 82.50 400 LEU A N 1
ATOM 3301 C CA . LEU A 1 400 ? -13.697 -0.675 5.986 1.00 82.50 400 LEU A CA 1
ATOM 3302 C C . LEU A 1 400 ? -14.116 -1.811 6.934 1.00 82.50 400 LEU A C 1
ATOM 3304 O O . LEU A 1 400 ? -14.913 -1.581 7.838 1.00 82.50 400 LEU A O 1
ATOM 3308 N N . ILE A 1 401 ? -13.486 -2.986 6.811 1.00 81.31 401 ILE A N 1
ATOM 3309 C CA . ILE A 1 401 ? -13.717 -4.142 7.700 1.00 81.31 401 ILE A CA 1
ATOM 3310 C C . ILE A 1 401 ? -13.402 -3.803 9.164 1.00 81.31 401 ILE A C 1
ATOM 3312 O O . ILE A 1 401 ? -14.101 -4.237 10.085 1.00 81.31 401 ILE A O 1
ATOM 3316 N N . PHE A 1 402 ? -12.330 -3.045 9.393 1.00 84.12 402 PHE A N 1
ATOM 3317 C CA . PHE A 1 402 ? -11.941 -2.581 10.717 1.00 84.12 402 PHE A CA 1
ATOM 3318 C C . PHE A 1 402 ? -13.020 -1.679 11.331 1.00 84.12 402 PHE A C 1
ATOM 3320 O O . PHE A 1 402 ? -13.500 -1.969 12.426 1.00 84.12 402 PHE A O 1
ATOM 3327 N N . LEU A 1 403 ? -13.466 -0.646 10.612 1.00 84.12 403 LEU A N 1
ATOM 3328 C CA . LEU A 1 403 ? -14.483 0.287 11.103 1.00 84.12 403 LEU A CA 1
ATOM 3329 C C . LEU A 1 403 ? -15.834 -0.399 11.352 1.00 84.12 403 LEU A C 1
ATOM 3331 O O . LEU A 1 403 ? -16.453 -0.151 12.383 1.00 84.12 403 LEU A O 1
ATOM 3335 N N . GLU A 1 404 ? -16.269 -1.301 10.467 1.00 84.38 404 GLU A N 1
ATOM 3336 C CA . GLU A 1 404 ? -17.525 -2.050 10.633 1.00 84.38 404 GLU A CA 1
ATOM 3337 C C . GLU A 1 404 ? -17.538 -2.912 11.905 1.00 84.38 404 GLU A C 1
ATOM 3339 O O . GLU A 1 404 ? -18.529 -2.939 12.638 1.00 84.38 404 GLU A O 1
ATOM 3344 N N . ASN A 1 405 ? -16.431 -3.594 12.207 1.00 82.12 405 ASN A N 1
ATOM 3345 C CA . ASN A 1 405 ? -16.317 -4.392 13.430 1.00 82.12 405 ASN A CA 1
ATOM 3346 C C . ASN A 1 405 ? -16.212 -3.521 14.684 1.00 82.12 405 ASN A C 1
ATOM 3348 O O . ASN A 1 405 ? -16.789 -3.850 15.719 1.00 82.12 405 ASN A O 1
ATOM 3352 N N . LEU A 1 406 ? -15.497 -2.400 14.608 1.00 84.88 406 LEU A N 1
ATOM 3353 C CA . LEU A 1 406 ? -15.355 -1.472 15.728 1.00 84.88 406 LEU A CA 1
ATOM 3354 C C . LEU A 1 406 ? -16.716 -0.858 16.107 1.00 84.88 406 LEU A C 1
ATOM 3356 O O . LEU A 1 406 ? -17.067 -0.769 17.282 1.00 84.88 406 LEU A O 1
ATOM 3360 N N . GLU A 1 407 ? -17.532 -0.550 15.100 1.00 85.44 407 GLU A N 1
ATOM 3361 C CA . GLU A 1 407 ? -18.920 -0.109 15.236 1.00 85.44 407 GLU A CA 1
ATOM 3362 C C . GLU A 1 407 ? -19.831 -1.180 15.870 1.00 85.44 407 GLU A C 1
ATOM 3364 O O . GLU A 1 407 ? -20.741 -0.854 16.637 1.00 85.44 407 GLU A O 1
ATOM 3369 N N . PHE A 1 408 ? -19.586 -2.466 15.594 1.00 85.62 408 PHE A N 1
ATOM 3370 C CA . PHE A 1 408 ? -20.265 -3.569 16.282 1.00 85.62 408 PHE A CA 1
ATOM 3371 C C . PHE A 1 408 ? -19.927 -3.590 17.779 1.00 85.62 408 PHE A C 1
ATOM 3373 O O . PHE A 1 408 ? -20.839 -3.650 18.604 1.00 85.62 408 PHE A O 1
ATOM 3380 N N . TYR A 1 409 ? -18.645 -3.478 18.142 1.00 81.44 409 TYR A N 1
ATOM 3381 C CA . TYR A 1 409 ? -18.219 -3.475 19.547 1.00 81.44 409 TYR A CA 1
ATOM 3382 C C . TYR A 1 409 ? -18.769 -2.277 20.331 1.00 81.44 409 TYR A C 1
ATOM 3384 O O . TYR A 1 409 ? -19.174 -2.444 21.481 1.00 81.44 409 TYR A O 1
ATOM 3392 N N . LYS A 1 410 ? -18.878 -1.100 19.700 1.00 82.06 410 LYS A N 1
ATOM 3393 C CA . LYS A 1 410 ? -19.507 0.100 20.285 1.00 82.06 410 LYS A CA 1
ATOM 3394 C C . LYS A 1 410 ? -20.978 -0.100 20.673 1.00 82.06 410 LYS A C 1
ATOM 3396 O O . LYS A 1 410 ? -21.475 0.588 21.557 1.00 82.06 410 LYS A O 1
ATOM 3401 N N . LYS A 1 411 ? -21.686 -1.023 20.015 1.00 84.25 411 LYS A N 1
ATOM 3402 C CA . LYS A 1 411 ? -23.124 -1.283 20.229 1.00 84.25 411 LYS A CA 1
ATOM 3403 C C . LYS A 1 411 ? -23.398 -2.361 21.277 1.00 84.25 411 LYS A C 1
ATOM 3405 O O . LYS A 1 411 ? -24.562 -2.675 21.529 1.00 84.25 411 LYS A O 1
ATOM 3410 N N . LEU A 1 412 ? -22.361 -2.950 21.870 1.00 80.38 412 LEU A N 1
ATOM 3411 C CA . LEU A 1 412 ? -22.522 -3.988 22.881 1.00 80.38 412 LEU A CA 1
ATOM 3412 C C . LEU A 1 412 ? -22.950 -3.399 24.228 1.00 80.38 412 LEU A C 1
ATOM 3414 O O . LEU A 1 412 ? -22.432 -2.386 24.688 1.00 80.38 412 LEU A O 1
ATOM 3418 N N . SER A 1 413 ? -23.887 -4.083 24.880 1.00 80.25 413 SER A N 1
ATOM 3419 C CA . SER A 1 413 ? -24.280 -3.825 26.264 1.00 80.25 413 SER A CA 1
ATOM 3420 C C . SER A 1 413 ? -23.594 -4.819 27.198 1.00 80.25 413 SER A C 1
ATOM 3422 O O . SER A 1 413 ? -23.612 -6.024 26.928 1.00 80.25 413 SER A O 1
ATOM 3424 N N . PHE A 1 414 ? -23.058 -4.333 28.316 1.00 83.06 414 PHE A N 1
ATOM 3425 C CA . PHE A 1 414 ? -22.383 -5.152 29.324 1.00 83.06 414 PHE A CA 1
ATOM 3426 C C . PHE A 1 414 ? -23.186 -5.180 30.622 1.00 83.06 414 PHE A C 1
ATOM 3428 O O . PHE A 1 414 ? -23.744 -4.162 31.020 1.00 83.06 414 PHE A O 1
ATOM 3435 N N . ASN A 1 415 ? -23.195 -6.335 31.288 1.00 81.38 415 ASN A N 1
ATOM 3436 C CA . ASN A 1 415 ? -23.852 -6.522 32.583 1.00 81.38 415 ASN A CA 1
ATOM 3437 C C . ASN A 1 415 ? -22.847 -6.762 33.720 1.00 81.38 415 ASN A C 1
ATOM 3439 O O . ASN A 1 415 ? -23.211 -6.641 34.884 1.00 81.38 415 ASN A O 1
ATOM 3443 N N . THR A 1 416 ? -21.601 -7.135 33.402 1.00 80.56 416 THR A N 1
ATOM 3444 C CA . THR A 1 416 ? -20.544 -7.386 34.393 1.00 80.56 416 THR A CA 1
ATOM 3445 C C . THR A 1 416 ? -19.185 -6.880 33.909 1.00 80.56 416 THR A C 1
ATOM 3447 O O . THR A 1 416 ? -18.944 -6.750 32.708 1.00 80.56 416 THR A O 1
ATOM 3450 N N . SER A 1 417 ? -18.273 -6.621 34.848 1.00 79.75 417 SER A N 1
ATOM 3451 C CA . SER A 1 417 ? -16.888 -6.222 34.554 1.00 79.75 417 SER A CA 1
ATOM 3452 C C . SER A 1 417 ? -16.097 -7.331 33.842 1.00 79.75 417 SER A C 1
ATOM 3454 O O . SER A 1 417 ? -15.338 -7.047 32.920 1.00 79.75 417 SER A O 1
ATOM 3456 N N . GLU A 1 418 ? -16.342 -8.602 34.175 1.00 82.38 418 GLU A N 1
ATOM 3457 C CA . GLU A 1 418 ? -15.713 -9.756 33.509 1.00 82.38 418 GLU A CA 1
ATOM 3458 C C . GLU A 1 418 ? -16.065 -9.856 32.017 1.00 82.38 418 GLU A C 1
ATOM 3460 O O . GLU A 1 418 ? -15.227 -10.247 31.201 1.00 82.38 418 GLU A O 1
ATOM 3465 N N . GLN A 1 419 ? -17.296 -9.487 31.638 1.00 84.50 419 GLN A N 1
ATOM 3466 C CA . GLN A 1 419 ? -17.680 -9.420 30.227 1.00 84.50 419 GLN A CA 1
ATOM 3467 C C . GLN A 1 419 ? -16.831 -8.382 29.495 1.00 84.50 419 GLN A C 1
ATOM 3469 O O . GLN A 1 419 ? -16.301 -8.680 28.427 1.00 84.50 419 GLN A O 1
ATOM 3474 N N . ILE A 1 420 ? -16.660 -7.198 30.089 1.00 86.31 420 ILE A N 1
ATOM 3475 C CA . ILE A 1 420 ? -15.855 -6.117 29.513 1.00 86.31 420 ILE A CA 1
ATOM 3476 C C . ILE A 1 420 ? -14.408 -6.577 29.303 1.00 86.31 420 ILE A C 1
ATOM 3478 O O . ILE A 1 420 ? -13.883 -6.428 28.201 1.00 86.31 420 ILE A O 1
ATOM 3482 N N . ASP A 1 421 ? -13.796 -7.218 30.303 1.00 84.50 421 ASP A N 1
ATOM 3483 C CA . ASP A 1 421 ? -12.430 -7.748 30.193 1.00 84.50 421 ASP A CA 1
ATOM 3484 C C . ASP A 1 421 ? -12.304 -8.799 29.075 1.00 84.50 421 ASP A C 1
ATOM 3486 O O . ASP A 1 421 ? -11.337 -8.802 28.306 1.00 84.50 421 ASP A O 1
ATOM 3490 N N . SER A 1 422 ? -13.295 -9.684 28.925 1.00 86.38 422 SER A N 1
ATOM 3491 C CA . SER A 1 422 ? -13.311 -10.649 27.821 1.00 86.38 422 SER A CA 1
ATOM 3492 C C . SER A 1 422 ? -13.400 -9.963 26.454 1.00 86.38 422 SER A C 1
ATOM 3494 O O . SER A 1 422 ? -12.754 -10.415 25.507 1.00 86.38 422 SER A O 1
ATOM 3496 N N . PHE A 1 423 ? -14.194 -8.898 26.326 1.00 87.38 423 PHE A N 1
ATOM 3497 C CA . PHE A 1 423 ? -14.338 -8.165 25.069 1.00 87.38 423 PHE A CA 1
ATOM 3498 C C . PHE A 1 423 ? -13.100 -7.333 24.735 1.00 87.38 423 PHE A C 1
ATOM 3500 O O . PHE A 1 423 ? -12.661 -7.373 23.588 1.00 87.38 423 PHE A O 1
ATOM 3507 N N . LEU A 1 424 ? -12.488 -6.666 25.716 1.00 87.56 424 LEU A N 1
ATOM 3508 C CA . LEU A 1 424 ? -11.208 -5.971 25.548 1.00 87.56 424 LEU A CA 1
ATOM 3509 C C . LEU A 1 424 ? -10.133 -6.907 24.988 1.00 87.56 424 LEU A C 1
ATOM 3511 O O . LEU A 1 424 ? -9.484 -6.586 23.993 1.00 87.56 424 LEU A O 1
ATOM 3515 N N . ASN A 1 425 ? -9.998 -8.105 25.566 1.00 87.88 425 ASN A N 1
ATOM 3516 C CA . ASN A 1 425 ? -9.047 -9.108 25.084 1.00 87.88 425 ASN A CA 1
ATOM 3517 C C . ASN A 1 425 ? -9.337 -9.552 23.641 1.00 87.88 425 ASN A C 1
ATOM 3519 O O . ASN A 1 425 ? -8.410 -9.685 22.839 1.00 87.88 425 ASN A O 1
ATOM 3523 N N . ASN A 1 426 ? -10.613 -9.746 23.293 1.00 86.31 426 ASN A N 1
ATOM 3524 C CA . ASN A 1 426 ? -11.018 -10.107 21.932 1.00 86.31 426 ASN A CA 1
ATOM 3525 C C . ASN A 1 426 ? -10.697 -8.998 20.922 1.00 86.31 426 ASN A C 1
ATOM 3527 O O . ASN A 1 426 ? -10.139 -9.286 19.863 1.00 86.31 426 ASN A O 1
ATOM 3531 N N . ILE A 1 427 ? -11.011 -7.741 21.251 1.00 87.50 427 ILE A N 1
ATOM 3532 C CA . ILE A 1 427 ? -10.727 -6.586 20.390 1.00 87.50 427 ILE A CA 1
ATOM 3533 C C . ILE A 1 427 ? -9.223 -6.446 20.194 1.00 87.50 427 ILE A C 1
ATOM 3535 O O . ILE A 1 427 ? -8.781 -6.313 19.059 1.00 87.50 427 ILE A O 1
ATOM 3539 N N . ASN A 1 428 ? -8.435 -6.552 21.265 1.00 87.81 428 ASN A N 1
ATOM 3540 C CA . ASN A 1 428 ? -6.980 -6.471 21.185 1.00 87.81 428 ASN A CA 1
ATOM 3541 C C . ASN A 1 428 ? -6.396 -7.569 20.283 1.00 87.81 428 ASN A C 1
ATOM 3543 O O . ASN A 1 428 ? -5.610 -7.289 19.381 1.00 87.81 428 ASN A O 1
ATOM 3547 N N . SER A 1 429 ? -6.832 -8.821 20.461 1.00 86.88 429 SER A N 1
ATOM 3548 C CA . SER A 1 429 ? -6.380 -9.934 19.617 1.00 86.88 429 SER A CA 1
ATOM 3549 C C . SER A 1 429 ? -6.740 -9.734 18.144 1.00 86.88 429 SER A C 1
ATOM 3551 O O . SER A 1 429 ? -5.944 -10.052 17.262 1.00 86.88 429 SER A O 1
ATOM 3553 N N . TRP A 1 430 ? -7.947 -9.246 17.866 1.00 86.81 430 TRP A N 1
ATOM 3554 C CA . TRP A 1 430 ? -8.403 -8.966 16.508 1.00 86.81 430 TRP A CA 1
ATOM 3555 C C . TRP A 1 430 ? -7.655 -7.781 15.889 1.00 86.81 430 TRP A C 1
ATOM 3557 O O . TRP A 1 430 ? -7.271 -7.836 14.721 1.00 86.81 430 TRP A O 1
ATOM 3567 N N . TYR A 1 431 ? -7.400 -6.738 16.673 1.00 86.75 431 TYR A N 1
ATOM 3568 C CA . TYR A 1 431 ? -6.696 -5.550 16.222 1.00 86.75 431 TYR A CA 1
ATOM 3569 C C . TYR A 1 431 ? -5.264 -5.872 15.788 1.00 86.75 431 TYR A C 1
ATOM 3571 O O . TYR A 1 431 ? -4.850 -5.505 14.687 1.00 86.75 431 TYR A O 1
ATOM 3579 N N . GLU A 1 432 ? -4.542 -6.654 16.594 1.00 85.50 432 GLU A N 1
ATOM 3580 C CA . GLU A 1 432 ? -3.201 -7.136 16.252 1.00 85.50 432 GLU A CA 1
ATOM 3581 C C . GLU A 1 432 ? -3.208 -8.057 15.020 1.00 85.50 432 GLU A C 1
ATOM 3583 O O . GLU A 1 432 ? -2.324 -7.968 14.163 1.00 85.50 432 GLU A O 1
ATOM 3588 N N . MET A 1 433 ? -4.242 -8.891 14.861 1.00 84.94 433 MET A N 1
ATOM 3589 C CA . MET A 1 433 ? -4.420 -9.709 13.656 1.00 84.94 433 MET A CA 1
ATOM 3590 C C . MET A 1 433 ? -4.579 -8.837 12.400 1.00 84.94 433 MET A C 1
ATOM 3592 O O . MET A 1 433 ? -3.895 -9.073 11.403 1.00 84.94 433 MET A O 1
ATOM 3596 N N . ILE A 1 434 ? -5.426 -7.802 12.439 1.00 82.31 434 ILE A N 1
ATOM 3597 C CA . ILE A 1 434 ? -5.600 -6.877 11.308 1.00 82.31 434 ILE A CA 1
ATOM 3598 C C . ILE A 1 434 ? -4.311 -6.083 11.033 1.00 82.31 434 ILE A C 1
ATOM 3600 O O . ILE A 1 434 ? -3.938 -5.910 9.869 1.00 82.31 434 ILE A O 1
ATOM 3604 N N . LYS A 1 435 ? -3.577 -5.644 12.069 1.00 83.69 435 LYS A N 1
ATOM 3605 C CA . LYS A 1 435 ? -2.253 -5.014 11.893 1.00 83.69 435 LYS A CA 1
ATOM 3606 C C . LYS A 1 435 ? -1.277 -5.926 11.153 1.00 83.69 435 LYS A C 1
ATOM 3608 O O . LYS A 1 435 ? -0.501 -5.435 10.334 1.00 83.69 435 LYS A O 1
ATOM 3613 N N . SER A 1 436 ? -1.321 -7.232 11.409 1.00 81.56 436 SER A N 1
ATOM 3614 C CA . SER A 1 436 ? -0.484 -8.199 10.698 1.00 81.56 436 SER A CA 1
ATOM 3615 C C . SER A 1 436 ? -0.922 -8.403 9.244 1.00 81.56 436 SER A C 1
ATOM 3617 O O . SER A 1 436 ? -0.061 -8.505 8.370 1.00 81.56 436 SER A O 1
ATOM 3619 N N . GLU A 1 437 ? -2.227 -8.431 8.962 1.00 84.69 437 GLU A N 1
ATOM 3620 C CA . GLU A 1 437 ? -2.763 -8.593 7.599 1.00 84.69 437 GLU A CA 1
ATOM 3621 C C . GLU A 1 437 ? -2.316 -7.456 6.670 1.00 84.69 437 GLU A C 1
ATOM 3623 O O . GLU A 1 437 ? -1.959 -7.668 5.510 1.00 84.69 437 GLU A O 1
ATOM 3628 N N . ARG A 1 438 ? -2.224 -6.240 7.212 1.00 86.06 438 ARG A N 1
ATOM 3629 C CA . ARG A 1 438 ? -1.670 -5.073 6.520 1.00 86.06 438 ARG A CA 1
ATOM 3630 C C . ARG A 1 438 ? -0.269 -5.329 5.953 1.00 86.06 438 ARG A C 1
ATOM 3632 O O . ARG A 1 438 ? 0.013 -4.958 4.815 1.00 86.06 438 ARG A O 1
ATOM 3639 N N . ASN A 1 439 ? 0.609 -5.963 6.730 1.00 87.06 439 ASN A N 1
ATOM 3640 C CA . ASN A 1 439 ? 1.971 -6.256 6.287 1.00 87.06 439 ASN A CA 1
ATOM 3641 C C . ASN A 1 439 ? 1.953 -7.268 5.130 1.00 87.06 439 ASN A C 1
ATOM 3643 O O . ASN A 1 439 ? 2.665 -7.079 4.142 1.00 87.06 439 ASN A O 1
ATOM 3647 N N . SER A 1 440 ? 1.086 -8.285 5.207 1.00 86.12 440 SER A N 1
ATOM 3648 C CA . SER A 1 440 ? 0.867 -9.265 4.133 1.00 86.12 440 SER A CA 1
ATOM 3649 C C . SER A 1 440 ? 0.440 -8.602 2.821 1.00 86.12 440 SER A C 1
ATOM 3651 O O . SER A 1 440 ? 0.969 -8.955 1.768 1.00 86.12 440 SER A O 1
ATOM 3653 N N . ILE A 1 441 ? -0.443 -7.597 2.877 1.00 89.69 441 ILE A N 1
ATOM 3654 C CA . ILE A 1 441 ? -0.874 -6.832 1.694 1.00 89.69 441 ILE A CA 1
ATOM 3655 C C . ILE A 1 441 ? 0.315 -6.135 1.018 1.00 89.69 441 ILE A C 1
ATOM 3657 O O . ILE A 1 441 ? 0.464 -6.217 -0.202 1.00 89.69 441 ILE A O 1
ATOM 3661 N N . VAL A 1 442 ? 1.188 -5.475 1.789 1.00 90.81 442 VAL A N 1
ATOM 3662 C CA . VAL A 1 442 ? 2.372 -4.799 1.223 1.00 90.81 442 VAL A CA 1
ATOM 3663 C C . VAL A 1 442 ? 3.335 -5.805 0.596 1.00 90.81 442 VAL A C 1
ATOM 3665 O O . VAL A 1 442 ? 3.842 -5.567 -0.497 1.00 90.81 442 VAL A O 1
ATOM 3668 N N . ILE A 1 443 ? 3.566 -6.942 1.257 1.00 88.12 443 ILE A N 1
ATOM 3669 C CA . ILE A 1 443 ? 4.427 -8.015 0.742 1.00 88.12 443 ILE A CA 1
ATOM 3670 C C . ILE A 1 443 ? 3.890 -8.557 -0.584 1.00 88.12 443 ILE A C 1
ATOM 3672 O O . ILE A 1 443 ? 4.662 -8.796 -1.513 1.00 88.12 443 ILE A O 1
ATOM 3676 N N . GLU A 1 444 ? 2.578 -8.750 -0.690 1.00 90.69 444 GLU A N 1
ATOM 3677 C CA . GLU A 1 444 ? 1.972 -9.248 -1.920 1.00 90.69 444 GLU A CA 1
ATOM 3678 C C . GLU A 1 444 ? 2.072 -8.221 -3.056 1.00 90.69 444 GLU A C 1
ATOM 3680 O O . GLU A 1 444 ? 2.390 -8.590 -4.187 1.00 90.69 444 GLU A O 1
ATOM 3685 N N . ASP A 1 445 ? 1.927 -6.926 -2.761 1.00 93.12 445 ASP A N 1
ATOM 3686 C CA . ASP A 1 445 ? 2.161 -5.867 -3.749 1.00 93.12 445 ASP A CA 1
ATOM 3687 C C . ASP A 1 445 ? 3.633 -5.811 -4.201 1.00 93.12 445 ASP A C 1
ATOM 3689 O O . ASP A 1 445 ? 3.910 -5.686 -5.395 1.00 93.12 445 ASP A O 1
ATOM 3693 N N . ILE A 1 446 ? 4.596 -5.996 -3.285 1.00 92.06 446 ILE A N 1
ATOM 3694 C CA . ILE A 1 446 ? 6.026 -6.118 -3.625 1.00 92.06 446 ILE A CA 1
ATOM 3695 C C . ILE A 1 446 ? 6.255 -7.284 -4.592 1.00 92.06 446 ILE A C 1
ATOM 3697 O O . ILE A 1 446 ? 6.885 -7.100 -5.637 1.00 92.06 446 ILE A O 1
ATOM 3701 N N . LYS A 1 447 ? 5.722 -8.474 -4.285 1.00 90.88 447 LYS A N 1
ATOM 3702 C CA . LYS A 1 447 ? 5.835 -9.643 -5.172 1.00 90.88 447 LYS A CA 1
ATOM 3703 C C . LYS A 1 447 ? 5.214 -9.362 -6.530 1.00 90.88 447 LYS A C 1
ATOM 3705 O O . LYS A 1 447 ? 5.814 -9.695 -7.549 1.00 90.88 447 LYS A O 1
ATOM 3710 N N . LYS A 1 448 ? 4.047 -8.721 -6.562 1.00 93.94 448 LYS A N 1
ATOM 3711 C CA . LYS A 1 448 ? 3.380 -8.347 -7.807 1.00 93.94 448 LYS A CA 1
ATOM 3712 C C . LYS A 1 448 ? 4.265 -7.440 -8.661 1.00 93.94 448 LYS A C 1
ATOM 3714 O O . LYS A 1 448 ? 4.453 -7.704 -9.846 1.00 93.94 448 LYS A O 1
ATOM 3719 N N . ILE A 1 449 ? 4.881 -6.419 -8.062 1.00 94.31 449 ILE A N 1
ATOM 3720 C CA . ILE A 1 449 ? 5.842 -5.553 -8.760 1.00 94.31 449 ILE A CA 1
ATOM 3721 C C . ILE A 1 449 ? 7.045 -6.367 -9.263 1.00 94.31 449 ILE A C 1
ATOM 3723 O O . ILE A 1 449 ? 7.429 -6.237 -10.427 1.00 94.31 449 ILE A O 1
ATOM 3727 N N . SER A 1 450 ? 7.604 -7.238 -8.421 1.00 92.12 450 SER A N 1
ATOM 3728 C CA . SER A 1 450 ? 8.744 -8.097 -8.760 1.00 92.12 450 SER A CA 1
ATOM 3729 C C . SER A 1 450 ? 8.447 -8.991 -9.974 1.00 92.12 450 SER A C 1
ATOM 3731 O O . SER A 1 450 ? 9.121 -8.897 -11.004 1.00 92.12 450 SER A O 1
ATOM 3733 N N . TYR A 1 451 ? 7.401 -9.815 -9.891 1.00 91.94 451 TYR A N 1
ATOM 3734 C CA . TYR A 1 451 ? 7.115 -10.870 -10.864 1.00 91.94 451 TYR A CA 1
ATOM 3735 C C . TYR A 1 451 ? 6.362 -10.392 -12.103 1.00 91.94 451 TYR A C 1
ATOM 3737 O O . TYR A 1 451 ? 6.642 -10.870 -13.201 1.00 91.94 451 TYR A O 1
ATOM 3745 N N . GLU A 1 452 ? 5.416 -9.464 -11.958 1.00 94.06 452 GLU A N 1
ATOM 3746 C CA . GLU A 1 452 ? 4.574 -9.036 -13.081 1.00 94.06 452 GLU A CA 1
ATOM 3747 C C . GLU A 1 452 ? 5.163 -7.843 -13.839 1.00 94.06 452 GLU A C 1
ATOM 3749 O O . GLU A 1 452 ? 4.835 -7.653 -15.009 1.00 94.06 452 GLU A O 1
ATOM 3754 N N . ARG A 1 453 ? 6.030 -7.036 -13.206 1.00 94.25 453 ARG A N 1
ATOM 3755 C CA . ARG A 1 453 ? 6.560 -5.805 -13.819 1.00 94.25 453 ARG A CA 1
ATOM 3756 C C . ARG A 1 453 ? 8.056 -5.886 -14.117 1.00 94.25 453 ARG A C 1
ATOM 3758 O O . ARG A 1 453 ? 8.446 -5.734 -15.275 1.00 94.25 453 ARG A O 1
ATOM 3765 N N . ILE A 1 454 ? 8.890 -6.187 -13.119 1.00 94.69 454 ILE A N 1
ATOM 3766 C CA . ILE A 1 454 ? 10.356 -6.172 -13.281 1.00 94.69 454 ILE A CA 1
ATOM 3767 C C . ILE A 1 454 ? 10.849 -7.376 -14.086 1.00 94.69 454 ILE A C 1
ATOM 3769 O O . ILE A 1 454 ? 11.593 -7.201 -15.052 1.00 94.69 454 ILE A O 1
ATOM 3773 N N . VAL A 1 455 ? 10.428 -8.593 -13.726 1.00 93.12 455 VAL A N 1
ATOM 3774 C CA . VAL A 1 455 ? 10.897 -9.834 -14.370 1.00 93.12 455 VAL A CA 1
ATOM 3775 C C . VAL A 1 455 ? 10.709 -9.807 -15.902 1.00 93.12 455 VAL A C 1
ATOM 3777 O O . VAL A 1 455 ? 11.685 -10.068 -16.614 1.00 93.12 455 VAL A O 1
ATOM 3780 N N . PRO A 1 456 ? 9.533 -9.445 -16.463 1.00 94.31 456 PRO A N 1
ATOM 3781 C CA . PRO A 1 456 ? 9.359 -9.345 -17.914 1.00 94.31 456 PRO A CA 1
ATOM 3782 C C . PRO A 1 456 ? 10.301 -8.331 -18.572 1.00 94.31 456 PRO A C 1
ATOM 3784 O O . PRO A 1 456 ? 10.887 -8.628 -19.613 1.00 94.31 456 PRO A O 1
ATOM 3787 N N . LYS A 1 457 ? 10.503 -7.163 -17.949 1.00 94.88 457 LYS A N 1
ATOM 3788 C CA . LYS A 1 457 ? 11.399 -6.115 -18.465 1.00 94.88 457 LYS A CA 1
ATOM 3789 C C . LYS A 1 457 ? 12.861 -6.551 -18.430 1.00 94.88 457 LYS A C 1
ATOM 3791 O O . LYS A 1 457 ? 13.591 -6.315 -19.388 1.00 94.88 457 LYS A O 1
ATOM 3796 N N . ALA A 1 458 ? 13.287 -7.249 -17.378 1.00 92.00 458 ALA A N 1
ATOM 3797 C CA . ALA A 1 458 ? 14.628 -7.825 -17.300 1.00 92.00 458 ALA A CA 1
ATOM 3798 C C . ALA A 1 458 ? 14.872 -8.841 -18.432 1.00 92.00 458 ALA A C 1
ATOM 3800 O O . ALA A 1 458 ? 15.931 -8.830 -19.067 1.00 92.00 458 ALA A O 1
ATOM 3801 N N . TYR A 1 459 ? 13.879 -9.683 -18.740 1.00 91.81 459 TYR A N 1
ATOM 3802 C CA . TYR A 1 459 ? 13.953 -10.596 -19.883 1.00 91.81 459 TYR A CA 1
ATOM 3803 C C . TYR A 1 459 ? 13.962 -9.870 -21.231 1.00 91.81 459 TYR A C 1
ATOM 3805 O O . TYR A 1 459 ? 14.715 -10.274 -22.120 1.00 91.81 459 TYR A O 1
ATOM 3813 N N . GLU A 1 460 ? 13.192 -8.792 -21.386 1.00 90.69 460 GLU A N 1
ATOM 3814 C CA . GLU A 1 460 ? 13.238 -7.955 -22.588 1.00 90.69 460 GLU A CA 1
ATOM 3815 C C . GLU A 1 460 ? 14.634 -7.352 -22.789 1.00 90.69 460 GLU A C 1
ATOM 3817 O O . GLU A 1 460 ? 15.208 -7.500 -23.871 1.00 90.69 460 GLU A O 1
ATOM 3822 N N . ILE A 1 461 ? 15.216 -6.760 -21.739 1.00 88.06 461 ILE A N 1
ATOM 3823 C CA . ILE A 1 461 ? 16.585 -6.223 -21.750 1.00 88.06 461 ILE A CA 1
ATOM 3824 C C . ILE A 1 461 ? 17.575 -7.299 -22.189 1.00 88.06 461 ILE A C 1
ATOM 3826 O O . ILE A 1 461 ? 18.341 -7.094 -23.129 1.00 88.06 461 ILE A O 1
ATOM 3830 N N . ARG A 1 462 ? 17.523 -8.486 -21.578 1.00 86.88 462 ARG A N 1
ATOM 3831 C CA . ARG A 1 462 ? 18.368 -9.616 -21.985 1.00 86.88 462 ARG A CA 1
ATOM 3832 C C . ARG A 1 462 ? 18.196 -9.971 -23.461 1.00 86.88 462 ARG A C 1
ATOM 3834 O O . ARG A 1 462 ? 19.189 -10.295 -24.110 1.00 86.88 462 ARG A O 1
ATOM 3841 N N . SER A 1 463 ? 16.967 -9.944 -23.976 1.00 83.50 463 SER A N 1
ATOM 3842 C CA . SER A 1 463 ? 16.664 -10.349 -25.348 1.00 83.50 463 SER A CA 1
ATOM 3843 C C . SER A 1 463 ? 17.306 -9.433 -26.387 1.00 83.50 463 SER A C 1
ATOM 3845 O O . SER A 1 463 ? 17.876 -9.949 -27.343 1.00 83.50 463 SER A O 1
ATOM 3847 N N . PHE A 1 464 ? 17.224 -8.105 -26.236 1.00 80.38 464 PHE A N 1
ATOM 3848 C CA . PHE A 1 464 ? 17.793 -7.190 -27.240 1.00 80.38 464 PHE A CA 1
ATOM 3849 C C . PHE A 1 464 ? 19.277 -6.882 -27.005 1.00 80.38 464 PHE A C 1
ATOM 3851 O O . PHE A 1 464 ? 19.998 -6.624 -27.962 1.00 80.38 464 PHE A O 1
ATOM 3858 N N . MET A 1 465 ? 19.759 -6.962 -25.761 1.00 76.62 465 MET A N 1
ATOM 3859 C CA . MET A 1 465 ? 21.189 -6.822 -25.457 1.00 76.62 465 MET A CA 1
ATOM 3860 C C . MET A 1 465 ? 21.994 -8.083 -25.793 1.00 76.62 465 MET A C 1
ATOM 3862 O O . MET A 1 465 ? 23.222 -8.036 -25.804 1.00 76.62 465 MET A O 1
ATOM 3866 N N . ASN A 1 466 ? 21.318 -9.225 -25.973 1.00 73.25 466 ASN A N 1
ATOM 3867 C CA . ASN A 1 466 ? 21.923 -10.557 -26.043 1.00 73.25 466 ASN A CA 1
ATOM 3868 C C . ASN A 1 466 ? 22.936 -10.817 -24.903 1.00 73.25 466 ASN A C 1
ATOM 3870 O O . ASN A 1 466 ? 23.950 -11.487 -25.083 1.00 73.25 466 ASN A O 1
ATOM 3874 N N . ASN A 1 467 ? 22.675 -10.255 -23.715 1.00 71.69 467 ASN A N 1
ATOM 3875 C CA . ASN A 1 467 ? 23.589 -10.300 -22.577 1.00 71.69 467 ASN A CA 1
ATOM 3876 C C . ASN A 1 467 ? 22.859 -10.805 -21.324 1.00 71.69 467 ASN A C 1
ATOM 3878 O O . ASN A 1 467 ? 22.054 -10.110 -20.701 1.00 71.69 467 ASN A O 1
ATOM 3882 N N . LEU A 1 468 ? 23.168 -12.052 -20.962 1.00 69.25 468 LEU A N 1
ATOM 3883 C CA . LEU A 1 468 ? 22.642 -12.762 -19.793 1.00 69.25 468 LEU A CA 1
ATOM 3884 C C . LEU A 1 468 ? 22.909 -12.036 -18.471 1.00 69.25 468 LEU A C 1
ATOM 3886 O O . LEU A 1 468 ? 22.111 -12.126 -17.539 1.00 69.25 468 LEU A O 1
ATOM 3890 N N . ALA A 1 469 ? 24.027 -11.327 -18.387 1.00 72.44 469 ALA A N 1
ATOM 3891 C CA . ALA A 1 469 ? 24.524 -10.792 -17.140 1.00 72.44 469 ALA A CA 1
ATOM 3892 C C . ALA A 1 469 ? 23.787 -9.504 -16.716 1.00 72.44 469 ALA A C 1
ATOM 3894 O O . ALA A 1 469 ? 23.660 -9.251 -15.519 1.00 72.44 469 ALA A O 1
ATOM 3895 N N . PHE A 1 470 ? 23.226 -8.728 -17.655 1.00 77.75 470 PHE A N 1
ATOM 3896 C CA . PHE A 1 470 ? 22.362 -7.577 -17.330 1.00 77.75 470 PHE A CA 1
ATOM 3897 C C . PHE A 1 470 ? 21.098 -7.994 -16.580 1.00 77.75 470 PHE A C 1
ATOM 3899 O O . PHE A 1 470 ? 20.804 -7.445 -15.521 1.00 77.75 470 PHE A O 1
ATOM 3906 N N . ALA A 1 471 ? 20.384 -8.998 -17.094 1.00 80.44 471 ALA A N 1
ATOM 3907 C CA . ALA A 1 471 ? 19.232 -9.549 -16.387 1.00 80.44 471 ALA A CA 1
ATOM 3908 C C . ALA A 1 471 ? 19.646 -10.187 -15.056 1.00 80.44 471 ALA A C 1
ATOM 3910 O O . ALA A 1 471 ? 18.953 -10.000 -14.062 1.00 80.44 471 ALA A O 1
ATOM 3911 N N . GLY A 1 472 ? 20.803 -10.862 -15.018 1.00 84.19 472 GLY A N 1
ATOM 3912 C CA . GLY A 1 472 ? 21.382 -11.400 -13.784 1.00 84.19 472 GLY A CA 1
ATOM 3913 C C . GLY A 1 472 ? 21.484 -10.352 -12.675 1.00 84.19 472 GLY A C 1
ATOM 3914 O O . GLY A 1 472 ? 20.966 -10.579 -11.591 1.00 84.19 472 GLY A O 1
ATOM 3915 N N . LYS A 1 473 ? 22.030 -9.165 -12.968 1.00 85.25 473 LYS A N 1
ATOM 3916 C CA . LYS A 1 473 ? 22.159 -8.093 -11.968 1.00 85.25 473 LYS A CA 1
ATOM 3917 C C . LYS A 1 473 ? 20.814 -7.600 -11.429 1.00 85.25 473 LYS A C 1
ATOM 3919 O O . LYS A 1 473 ? 20.712 -7.311 -10.242 1.00 85.25 473 LYS A O 1
ATOM 3924 N N . ILE A 1 474 ? 19.791 -7.493 -12.281 1.00 89.62 474 ILE A N 1
ATOM 3925 C CA . ILE A 1 474 ? 18.443 -7.102 -11.839 1.00 89.62 474 ILE A CA 1
ATOM 3926 C C . ILE A 1 474 ? 17.896 -8.159 -10.869 1.00 89.62 474 ILE A C 1
ATOM 3928 O O . ILE A 1 474 ? 17.435 -7.803 -9.786 1.00 89.62 474 ILE A O 1
ATOM 3932 N N . PHE A 1 475 ? 18.031 -9.447 -11.205 1.00 89.62 475 PHE A N 1
ATOM 3933 C CA . PHE A 1 475 ? 17.613 -10.543 -10.325 1.00 89.62 475 PHE A CA 1
ATOM 3934 C C . PHE A 1 475 ? 18.428 -10.612 -9.028 1.00 89.62 475 PHE A C 1
ATOM 3936 O O . PHE A 1 475 ? 17.865 -10.911 -7.980 1.00 89.62 475 PHE A O 1
ATOM 3943 N N . ASP A 1 476 ? 19.726 -10.309 -9.064 1.00 89.19 476 ASP A N 1
ATOM 3944 C CA . ASP A 1 476 ? 20.573 -10.262 -7.869 1.00 89.19 476 ASP A CA 1
ATOM 3945 C C . ASP A 1 476 ? 20.083 -9.183 -6.893 1.00 89.19 476 ASP A C 1
ATOM 3947 O O . ASP A 1 476 ? 19.919 -9.457 -5.704 1.00 89.19 476 ASP A O 1
ATOM 3951 N N . ILE A 1 477 ? 19.767 -7.985 -7.403 1.00 87.94 477 ILE A N 1
ATOM 3952 C CA . ILE A 1 477 ? 19.186 -6.894 -6.607 1.00 87.94 477 ILE A CA 1
ATOM 3953 C C . ILE A 1 477 ? 17.823 -7.313 -6.037 1.00 87.94 477 ILE A C 1
ATOM 3955 O O . ILE A 1 477 ? 17.569 -7.101 -4.851 1.00 87.94 477 ILE A O 1
ATOM 3959 N N . GLN A 1 478 ? 16.956 -7.930 -6.852 1.00 89.12 478 GLN A N 1
ATOM 3960 C CA . GLN A 1 478 ? 15.654 -8.428 -6.391 1.00 89.12 478 GLN A CA 1
ATOM 3961 C C . GLN A 1 478 ? 15.821 -9.435 -5.250 1.00 89.12 478 GLN A C 1
ATOM 3963 O O . GLN A 1 478 ? 15.225 -9.250 -4.195 1.00 89.12 478 GLN A O 1
ATOM 3968 N N . ASN A 1 479 ? 16.682 -10.441 -5.423 1.00 90.44 479 ASN A N 1
ATOM 3969 C CA . ASN A 1 479 ? 16.946 -11.466 -4.414 1.00 90.44 479 ASN A CA 1
ATOM 3970 C C . ASN A 1 479 ? 17.505 -10.871 -3.113 1.00 90.44 479 ASN A C 1
ATOM 3972 O O . ASN A 1 479 ? 17.114 -11.292 -2.024 1.00 90.44 479 ASN A O 1
ATOM 3976 N N . GLU A 1 480 ? 18.412 -9.895 -3.201 1.00 90.75 480 GLU A N 1
ATOM 3977 C CA . GLU A 1 480 ? 18.988 -9.243 -2.022 1.00 90.75 480 GLU A CA 1
ATOM 3978 C C . GLU A 1 480 ? 17.923 -8.477 -1.222 1.00 90.75 480 GLU A C 1
ATOM 3980 O O . GLU A 1 480 ? 17.872 -8.571 0.008 1.00 90.75 480 GLU A O 1
ATOM 3985 N N . ILE A 1 481 ? 17.048 -7.735 -1.905 1.00 88.94 481 ILE A N 1
ATOM 3986 C CA . ILE A 1 481 ? 15.962 -6.993 -1.252 1.00 88.94 481 ILE A CA 1
ATOM 3987 C C . ILE A 1 481 ? 14.889 -7.961 -0.733 1.00 88.94 481 ILE A C 1
ATOM 3989 O O . ILE A 1 481 ? 14.377 -7.756 0.367 1.00 88.94 481 ILE A O 1
ATOM 3993 N N . GLU A 1 482 ? 14.599 -9.045 -1.461 1.00 88.62 482 GLU A N 1
ATOM 3994 C CA . GLU A 1 482 ? 13.689 -10.109 -1.021 1.00 88.62 482 GLU A CA 1
ATOM 3995 C C . GLU A 1 482 ? 14.144 -10.748 0.292 1.00 88.62 482 GLU A C 1
ATOM 3997 O O . GLU A 1 482 ? 13.346 -10.933 1.210 1.00 88.62 482 GLU A O 1
ATOM 4002 N N . GLN A 1 483 ? 15.437 -11.030 0.442 1.00 89.38 483 GLN A N 1
ATOM 4003 C CA . GLN A 1 483 ? 15.982 -11.545 1.701 1.00 89.38 483 GLN A CA 1
ATOM 4004 C C . GLN A 1 483 ? 15.838 -10.546 2.856 1.00 89.38 483 GLN A C 1
ATOM 4006 O O . GLN A 1 483 ? 15.508 -10.944 3.977 1.00 89.38 483 GLN A O 1
ATOM 4011 N N . LYS A 1 484 ? 16.054 -9.254 2.584 1.00 87.94 484 LYS A N 1
ATOM 4012 C CA . LYS A 1 484 ? 15.924 -8.186 3.583 1.00 87.94 484 LYS A CA 1
ATOM 4013 C C . LYS A 1 484 ? 14.482 -8.060 4.067 1.00 87.94 484 LYS A C 1
ATOM 4015 O O . LYS A 1 484 ? 14.234 -8.240 5.255 1.00 87.94 484 LYS A O 1
ATOM 4020 N N . TYR A 1 485 ? 13.514 -7.892 3.165 1.00 85.88 485 TYR A N 1
ATOM 4021 C CA . TYR A 1 485 ? 12.127 -7.712 3.603 1.00 85.88 485 TYR A CA 1
ATOM 4022 C C . TYR A 1 485 ? 11.538 -8.968 4.261 1.00 85.88 485 TYR A C 1
ATOM 4024 O O . TYR A 1 485 ? 10.704 -8.846 5.154 1.00 85.88 485 TYR A O 1
ATOM 4032 N N . ASN A 1 486 ? 11.983 -10.176 3.884 1.00 83.56 486 ASN A N 1
ATOM 4033 C CA . ASN A 1 486 ? 11.579 -11.415 4.564 1.00 83.56 486 ASN A CA 1
ATOM 4034 C C . ASN A 1 486 ? 12.064 -11.482 6.024 1.00 83.56 486 ASN A C 1
ATOM 4036 O O . ASN A 1 486 ? 11.501 -12.227 6.823 1.00 83.56 486 ASN A O 1
ATOM 4040 N N . THR A 1 487 ? 13.096 -10.714 6.380 1.00 87.06 487 THR A N 1
ATOM 4041 C CA . THR A 1 487 ? 13.575 -10.582 7.764 1.00 87.06 487 THR A CA 1
ATOM 4042 C C . THR A 1 487 ? 12.773 -9.525 8.537 1.00 87.06 487 THR A C 1
ATOM 4044 O O . THR A 1 487 ? 12.598 -9.647 9.746 1.00 87.06 487 THR A O 1
ATOM 4047 N N . ASP A 1 488 ? 12.205 -8.545 7.830 1.00 87.31 488 ASP A N 1
ATOM 4048 C CA . ASP A 1 488 ? 11.528 -7.368 8.388 1.00 87.31 488 ASP A CA 1
ATOM 4049 C C . ASP A 1 488 ? 9.994 -7.408 8.244 1.00 87.31 488 ASP A C 1
ATOM 4051 O O . ASP A 1 488 ? 9.329 -6.372 8.250 1.00 87.31 488 ASP A O 1
ATOM 4055 N N . LEU A 1 489 ? 9.400 -8.607 8.169 1.00 81.94 489 LEU A N 1
ATOM 4056 C CA . LEU A 1 489 ? 7.953 -8.818 7.965 1.00 81.94 489 LEU A CA 1
ATOM 4057 C C . LEU A 1 489 ? 7.060 -8.099 8.994 1.00 81.94 489 LEU A C 1
ATOM 4059 O O . LEU A 1 489 ? 5.896 -7.822 8.715 1.00 81.94 489 LEU A O 1
ATOM 4063 N N . GLY A 1 490 ? 7.584 -7.809 10.188 1.00 80.81 490 GLY A N 1
ATOM 4064 C CA . GLY A 1 490 ? 6.871 -7.086 11.245 1.00 80.81 490 GLY A CA 1
ATOM 4065 C C . GLY A 1 490 ? 6.913 -5.558 11.118 1.00 80.81 490 GLY A C 1
ATOM 4066 O O . GLY A 1 490 ? 6.152 -4.879 11.804 1.00 80.81 490 GLY A O 1
ATOM 4067 N N . ASN A 1 491 ? 7.775 -4.996 10.264 1.00 88.00 491 ASN A N 1
ATOM 4068 C CA . ASN A 1 491 ? 8.029 -3.558 10.204 1.00 88.00 491 ASN A CA 1
ATOM 4069 C C . ASN A 1 491 ? 7.452 -2.931 8.929 1.00 88.00 491 ASN A C 1
ATOM 4071 O O . ASN A 1 491 ? 8.088 -2.914 7.877 1.00 88.00 491 ASN A O 1
ATOM 4075 N N . LEU A 1 492 ? 6.255 -2.354 9.048 1.00 87.25 492 LEU A N 1
ATOM 4076 C CA . LEU A 1 492 ? 5.547 -1.742 7.923 1.00 87.25 492 LEU A CA 1
ATOM 4077 C C . LEU A 1 492 ? 6.356 -0.642 7.217 1.00 87.25 492 LEU A C 1
ATOM 4079 O O . LEU A 1 492 ? 6.333 -0.565 5.991 1.00 87.25 492 LEU A O 1
ATOM 4083 N N . ASN A 1 493 ? 7.067 0.202 7.968 1.00 89.25 493 ASN A N 1
ATOM 4084 C CA . ASN A 1 493 ? 7.825 1.308 7.380 1.00 89.25 493 ASN A CA 1
ATOM 4085 C C . ASN A 1 493 ? 8.936 0.776 6.471 1.00 89.25 493 ASN A C 1
ATOM 4087 O O . ASN A 1 493 ? 9.061 1.218 5.332 1.00 89.25 493 ASN A O 1
ATOM 4091 N N . LEU A 1 494 ? 9.665 -0.245 6.934 1.00 91.75 494 LEU A N 1
ATOM 4092 C CA . LEU A 1 494 ? 10.673 -0.912 6.110 1.00 91.75 494 LEU A CA 1
ATOM 4093 C C . LEU A 1 494 ? 10.040 -1.599 4.894 1.00 91.75 494 LEU A C 1
ATOM 4095 O O . LEU A 1 494 ? 10.572 -1.491 3.793 1.00 91.75 494 LEU A O 1
ATOM 4099 N N . LEU A 1 495 ? 8.875 -2.243 5.046 1.00 91.12 495 LEU A N 1
ATOM 4100 C CA . LEU A 1 495 ? 8.147 -2.827 3.912 1.00 91.12 495 LEU A CA 1
ATOM 4101 C C . LEU A 1 495 ? 7.796 -1.778 2.844 1.00 91.12 495 LEU A C 1
ATOM 4103 O O . LEU A 1 495 ? 7.974 -2.038 1.653 1.00 91.12 495 LEU A O 1
ATOM 4107 N N . PHE A 1 496 ? 7.362 -0.579 3.240 1.00 92.31 496 PHE A N 1
ATOM 4108 C CA . PHE A 1 496 ? 7.140 0.520 2.297 1.00 92.31 496 PHE A CA 1
ATOM 4109 C C . PHE A 1 496 ? 8.433 1.016 1.646 1.00 92.31 496 PHE A C 1
ATOM 4111 O O . PHE A 1 496 ? 8.436 1.277 0.440 1.00 92.31 496 PHE A O 1
ATOM 4118 N N . ASP A 1 497 ? 9.537 1.090 2.389 1.00 93.25 497 ASP A N 1
ATOM 4119 C CA . ASP A 1 497 ? 10.841 1.438 1.821 1.00 93.25 497 ASP A CA 1
ATOM 4120 C C . ASP A 1 497 ? 11.263 0.429 0.747 1.00 93.25 497 ASP A C 1
ATOM 4122 O O . ASP A 1 497 ? 11.640 0.825 -0.361 1.00 93.25 497 ASP A O 1
ATOM 4126 N N . TYR A 1 498 ? 11.120 -0.873 1.013 1.00 93.69 498 TYR A N 1
ATOM 4127 C CA . TYR A 1 498 ? 11.397 -1.921 0.028 1.00 93.69 498 TYR A CA 1
ATOM 4128 C C . TYR A 1 498 ? 10.486 -1.813 -1.188 1.00 93.69 498 TYR A C 1
ATOM 4130 O O . TYR A 1 498 ? 10.973 -1.826 -2.320 1.00 93.69 498 TYR A O 1
ATOM 4138 N N . ARG A 1 499 ? 9.179 -1.627 -0.980 1.00 93.69 499 ARG A N 1
ATOM 4139 C CA . ARG A 1 499 ? 8.218 -1.395 -2.063 1.00 93.69 499 ARG A CA 1
ATOM 4140 C C . ARG A 1 499 ? 8.638 -0.229 -2.956 1.00 93.69 499 ARG A C 1
ATOM 4142 O O . ARG A 1 499 ? 8.604 -0.350 -4.179 1.00 93.69 499 ARG A O 1
ATOM 4149 N N . ASN A 1 500 ? 9.083 0.875 -2.363 1.00 94.00 500 ASN A N 1
ATOM 4150 C CA . ASN A 1 500 ? 9.558 2.040 -3.104 1.00 94.00 500 ASN A CA 1
ATOM 4151 C C . ASN A 1 500 ? 10.838 1.739 -3.899 1.00 94.00 500 ASN A C 1
ATOM 4153 O O . ASN A 1 500 ? 10.969 2.202 -5.030 1.00 94.00 500 ASN A O 1
ATOM 4157 N N . VAL A 1 501 ? 11.759 0.928 -3.363 1.00 94.31 501 VAL A N 1
ATOM 4158 C CA . VAL A 1 501 ? 12.929 0.458 -4.127 1.00 94.31 501 VAL A CA 1
ATOM 4159 C C . VAL A 1 501 ? 12.493 -0.386 -5.330 1.00 94.31 501 VAL A C 1
ATOM 4161 O O . VAL A 1 501 ? 12.974 -0.151 -6.435 1.00 94.31 501 VAL A O 1
ATOM 4164 N N . PHE A 1 502 ? 11.554 -1.320 -5.157 1.00 94.62 502 PHE A N 1
ATOM 4165 C CA . PHE A 1 502 ? 11.021 -2.134 -6.258 1.00 94.62 502 PHE A CA 1
ATOM 4166 C C . PHE A 1 502 ? 10.356 -1.281 -7.347 1.00 94.62 502 PHE A C 1
ATOM 4168 O O . PHE A 1 502 ? 10.578 -1.512 -8.536 1.00 94.62 502 PHE A O 1
ATOM 4175 N N . LEU A 1 503 ? 9.591 -0.257 -6.962 1.00 95.06 503 LEU A N 1
ATOM 4176 C CA . LEU A 1 503 ? 9.013 0.695 -7.914 1.00 95.06 503 LEU A CA 1
ATOM 4177 C C . LEU A 1 503 ? 10.092 1.455 -8.698 1.00 95.06 503 LEU A C 1
ATOM 4179 O O . LEU A 1 503 ? 9.973 1.567 -9.917 1.00 95.06 503 LEU A O 1
ATOM 4183 N N . ARG A 1 504 ? 11.169 1.904 -8.035 1.00 95.50 504 ARG A N 1
ATOM 4184 C CA . ARG A 1 504 ? 12.314 2.537 -8.714 1.00 95.50 504 ARG A CA 1
ATOM 4185 C C . ARG A 1 504 ? 12.995 1.589 -9.697 1.00 95.50 504 ARG A C 1
ATOM 4187 O O . ARG A 1 504 ? 13.297 1.993 -10.815 1.00 95.50 504 ARG A O 1
ATOM 4194 N N . ILE A 1 505 ? 13.193 0.322 -9.325 1.00 94.75 505 ILE A N 1
ATOM 4195 C CA . ILE A 1 505 ? 13.770 -0.684 -10.231 1.00 94.75 505 ILE A CA 1
ATOM 4196 C C . ILE A 1 505 ? 12.887 -0.854 -11.471 1.00 94.75 505 ILE A C 1
ATOM 4198 O O . ILE A 1 505 ? 13.405 -0.869 -12.589 1.00 94.75 505 ILE A O 1
ATOM 4202 N N . ASP A 1 506 ? 11.567 -0.948 -11.297 1.00 96.12 506 ASP A N 1
ATOM 4203 C CA . ASP A 1 506 ? 10.626 -1.071 -12.412 1.00 96.12 506 ASP A CA 1
ATOM 4204 C C . ASP A 1 506 ? 10.681 0.130 -13.374 1.00 96.12 506 ASP A C 1
ATOM 4206 O O . ASP A 1 506 ? 10.713 -0.022 -14.603 1.00 96.12 506 ASP A O 1
ATOM 4210 N N . GLU A 1 507 ? 10.728 1.336 -12.817 1.00 96.81 507 GLU A N 1
ATOM 4211 C CA . GLU A 1 507 ? 10.836 2.584 -13.569 1.00 96.81 507 GLU A CA 1
ATOM 4212 C C . GLU A 1 507 ? 12.175 2.687 -14.315 1.00 96.81 507 GLU A C 1
ATOM 4214 O O . GLU A 1 507 ? 12.215 2.981 -15.515 1.00 96.81 507 GLU A O 1
ATOM 4219 N N . ASN A 1 508 ? 13.277 2.346 -13.646 1.00 95.25 508 ASN A N 1
ATOM 4220 C CA . ASN A 1 508 ? 14.619 2.354 -14.222 1.00 95.25 508 ASN A CA 1
ATOM 4221 C C . ASN A 1 508 ? 14.783 1.300 -15.323 1.00 95.25 508 ASN A C 1
ATOM 4223 O O . ASN A 1 508 ? 15.391 1.585 -16.355 1.00 95.25 508 ASN A O 1
ATOM 4227 N N . CYS A 1 509 ? 14.182 0.114 -15.180 1.00 93.69 509 CYS A N 1
ATOM 4228 C CA . CYS A 1 509 ? 14.131 -0.875 -16.261 1.00 93.69 509 CYS A CA 1
ATOM 4229 C C . CYS A 1 509 ? 13.396 -0.323 -17.490 1.00 93.69 509 CYS A C 1
ATOM 4231 O O . CYS A 1 509 ? 13.866 -0.482 -18.616 1.00 93.69 509 CYS A O 1
ATOM 4233 N N . SER A 1 510 ? 12.272 0.366 -17.277 1.00 95.44 510 SER A N 1
ATOM 4234 C CA . SER A 1 510 ? 11.491 0.985 -18.359 1.00 95.44 510 SER A CA 1
ATOM 4235 C C . SER A 1 510 ? 12.295 2.070 -19.075 1.00 95.44 510 SER A C 1
ATOM 4237 O O . SER A 1 510 ? 12.397 2.063 -20.298 1.00 95.44 510 SER A O 1
ATOM 4239 N N . THR A 1 511 ? 12.942 2.937 -18.298 1.00 94.88 511 THR A N 1
ATOM 4240 C CA . THR A 1 511 ? 13.807 4.016 -18.793 1.00 94.88 511 THR A CA 1
ATOM 4241 C C . THR A 1 511 ? 14.984 3.463 -19.592 1.00 94.88 511 THR A C 1
ATOM 4243 O O . THR A 1 511 ? 15.332 3.990 -20.648 1.00 94.88 511 THR A O 1
ATOM 4246 N N . PHE A 1 512 ? 15.589 2.369 -19.121 1.00 91.44 512 PHE A N 1
ATOM 4247 C CA . PHE A 1 512 ? 16.657 1.693 -19.848 1.00 91.44 512 PHE A CA 1
ATOM 4248 C C . PHE A 1 512 ? 16.169 1.193 -21.210 1.00 91.44 512 PHE A C 1
ATOM 4250 O O . PHE A 1 512 ? 16.810 1.464 -22.222 1.00 91.44 512 PHE A O 1
ATOM 4257 N N . ILE A 1 513 ? 15.032 0.492 -21.252 1.00 91.19 513 ILE A N 1
ATOM 4258 C CA . ILE A 1 513 ? 14.450 -0.016 -22.502 1.00 91.19 513 ILE A CA 1
ATOM 4259 C C . ILE A 1 513 ? 14.155 1.141 -23.461 1.00 91.19 513 ILE A C 1
ATOM 4261 O O . ILE A 1 513 ? 14.551 1.078 -24.622 1.00 91.19 513 ILE A O 1
ATOM 4265 N N . GLU A 1 514 ? 13.505 2.199 -22.980 1.00 93.50 514 GLU A N 1
ATOM 4266 C CA . GLU A 1 514 ? 13.111 3.355 -23.789 1.00 93.50 514 GLU A CA 1
ATOM 4267 C C . GLU A 1 514 ? 14.313 4.052 -24.437 1.00 93.50 514 GLU A C 1
ATOM 4269 O O . GLU A 1 514 ? 14.279 4.370 -25.625 1.00 93.50 514 GLU A O 1
ATOM 4274 N N . ILE A 1 515 ? 15.388 4.267 -23.676 1.00 88.88 515 ILE A N 1
ATOM 4275 C CA . ILE A 1 515 ? 16.538 5.051 -24.137 1.00 88.88 515 ILE A CA 1
ATOM 4276 C C . ILE A 1 515 ? 17.533 4.185 -24.922 1.00 88.88 515 ILE A C 1
ATOM 4278 O O . ILE A 1 515 ? 18.068 4.622 -25.940 1.00 88.88 515 ILE A O 1
ATOM 4282 N N . VAL A 1 516 ? 17.818 2.965 -24.462 1.00 83.88 516 VAL A N 1
ATOM 4283 C CA . VAL A 1 516 ? 18.921 2.151 -25.002 1.00 83.88 516 VAL A CA 1
ATOM 4284 C C . VAL A 1 516 ? 18.500 1.354 -26.229 1.00 83.88 516 VAL A C 1
ATOM 4286 O O . VAL A 1 516 ? 19.281 1.239 -27.173 1.00 83.88 516 VAL A O 1
ATOM 4289 N N . LYS A 1 517 ? 17.277 0.811 -26.247 1.00 83.19 517 LYS A N 1
ATOM 4290 C CA . LYS A 1 517 ? 16.806 -0.055 -27.340 1.00 83.19 517 LYS A CA 1
ATOM 4291 C C . LYS A 1 517 ? 16.861 0.637 -28.713 1.00 83.19 517 LYS A C 1
ATOM 4293 O O . LYS A 1 517 ? 17.343 -0.006 -29.645 1.00 83.19 517 LYS A O 1
ATOM 4298 N N . PRO A 1 518 ? 16.454 1.915 -28.879 1.00 78.94 518 PRO A N 1
ATOM 4299 C CA . PRO A 1 518 ? 16.605 2.618 -30.156 1.00 78.94 518 PRO A CA 1
ATOM 4300 C C . PRO A 1 518 ? 18.075 2.818 -30.544 1.00 78.94 518 PRO A C 1
ATOM 4302 O O . PRO A 1 518 ? 18.460 2.509 -31.665 1.00 78.94 518 PRO A O 1
ATOM 4305 N N . VAL A 1 519 ? 18.915 3.252 -29.596 1.00 72.94 519 VAL A N 1
ATOM 4306 C CA . VAL A 1 519 ? 20.331 3.558 -29.858 1.00 72.94 519 VAL A CA 1
ATOM 4307 C C . VAL A 1 519 ? 21.107 2.316 -30.281 1.00 72.94 519 VAL A C 1
ATOM 4309 O O . VAL A 1 519 ? 21.907 2.382 -31.205 1.00 72.94 519 VAL A O 1
ATOM 4312 N N . ILE A 1 520 ? 20.873 1.171 -29.640 1.00 67.75 520 ILE A N 1
ATOM 4313 C CA . ILE A 1 520 ? 21.560 -0.075 -29.997 1.00 67.75 520 ILE A CA 1
ATOM 4314 C C . ILE A 1 520 ? 21.149 -0.574 -31.380 1.00 67.75 520 ILE A C 1
ATOM 4316 O O . ILE A 1 520 ? 22.007 -1.059 -32.119 1.00 67.75 520 ILE A O 1
ATOM 4320 N N . ASN A 1 521 ? 19.879 -0.418 -31.758 1.00 63.84 521 ASN A N 1
ATOM 4321 C CA . ASN A 1 521 ? 19.436 -0.749 -33.110 1.00 63.84 521 ASN A CA 1
ATOM 4322 C C . ASN A 1 521 ? 20.143 0.123 -34.164 1.00 63.84 521 ASN A C 1
ATOM 4324 O O . ASN A 1 521 ? 20.534 -0.398 -35.206 1.00 63.84 521 ASN A O 1
ATOM 4328 N N . ASP A 1 522 ? 20.373 1.404 -33.865 1.00 61.19 522 ASP A N 1
ATOM 4329 C CA . ASP A 1 522 ? 21.070 2.334 -34.763 1.00 61.19 522 ASP A CA 1
ATOM 4330 C C . ASP A 1 522 ? 22.595 2.102 -34.800 1.00 61.19 522 ASP A C 1
ATOM 4332 O O . ASP A 1 522 ? 23.226 2.207 -35.852 1.00 61.19 522 ASP A O 1
ATOM 4336 N N . VAL A 1 523 ? 23.198 1.758 -33.657 1.00 58.38 523 VAL A N 1
ATOM 4337 C CA . VAL A 1 523 ? 24.646 1.547 -33.487 1.00 58.38 523 VAL A CA 1
ATOM 4338 C C . VAL A 1 523 ? 25.126 0.221 -34.073 1.00 58.38 523 VAL A C 1
ATOM 4340 O O . VAL A 1 523 ? 26.193 0.179 -34.684 1.00 58.38 523 VAL A O 1
ATOM 4343 N N . LEU A 1 524 ? 24.382 -0.871 -33.873 1.00 51.97 524 LEU A N 1
ATOM 4344 C CA . LEU A 1 524 ? 24.781 -2.197 -34.363 1.00 51.97 524 LEU A CA 1
ATOM 4345 C C . LEU A 1 524 ? 24.527 -2.364 -35.867 1.00 51.97 524 LEU A C 1
ATOM 4347 O O . LEU A 1 524 ? 25.136 -3.227 -36.496 1.00 51.97 524 LEU A O 1
ATOM 4351 N N . PHE A 1 525 ? 23.670 -1.524 -36.456 1.00 49.69 525 PHE A N 1
ATOM 4352 C CA . PHE A 1 525 ? 23.338 -1.564 -37.878 1.00 49.69 525 PHE A CA 1
ATOM 4353 C C . PHE A 1 525 ? 23.277 -0.165 -38.511 1.00 49.69 525 PHE A C 1
ATOM 4355 O O . PHE A 1 525 ? 22.240 0.201 -39.074 1.00 49.69 525 PHE A O 1
ATOM 4362 N N . PRO A 1 526 ? 24.368 0.629 -38.520 1.00 51.59 526 PRO A N 1
ATOM 4363 C CA . PRO A 1 526 ? 24.371 1.858 -39.289 1.00 51.59 526 PRO A CA 1
ATOM 4364 C C . PRO A 1 526 ? 24.394 1.440 -40.760 1.00 51.59 526 PRO A C 1
ATOM 4366 O O . PRO A 1 526 ? 25.428 1.011 -41.282 1.00 51.59 526 PRO A O 1
ATOM 4369 N N . SER A 1 527 ? 23.247 1.539 -41.434 1.00 51.22 527 SER A N 1
ATOM 4370 C CA . SER A 1 527 ? 23.058 1.105 -42.825 1.00 51.22 527 SER A CA 1
ATOM 4371 C C . SER A 1 527 ? 24.154 1.624 -43.759 1.00 51.22 527 SER A C 1
ATOM 4373 O O . SER A 1 527 ? 24.549 0.933 -44.690 1.00 51.22 527 SER A O 1
ATOM 4375 N N . ASN A 1 528 ? 24.702 2.807 -43.470 1.00 51.94 528 ASN A N 1
ATOM 4376 C CA . ASN A 1 528 ? 25.741 3.444 -44.274 1.00 51.94 528 ASN A CA 1
ATOM 4377 C C . ASN A 1 528 ? 27.169 2.980 -43.931 1.00 51.94 528 ASN A C 1
ATOM 4379 O O . ASN A 1 528 ? 28.040 3.041 -44.790 1.00 51.94 528 ASN A O 1
ATOM 4383 N N . HIS A 1 529 ? 27.442 2.504 -42.712 1.00 58.06 529 HIS A N 1
ATOM 4384 C CA . HIS A 1 529 ? 28.779 2.025 -42.314 1.00 58.06 529 HIS A CA 1
ATOM 4385 C C . HIS A 1 529 ? 29.009 0.561 -42.695 1.00 58.06 529 HIS A C 1
ATOM 4387 O O . HIS A 1 529 ? 30.129 0.165 -43.023 1.00 58.06 529 HIS A O 1
ATOM 4393 N N . TYR A 1 530 ? 27.933 -0.226 -42.743 1.00 54.25 530 TYR A N 1
ATOM 4394 C CA . TYR A 1 530 ? 27.951 -1.558 -43.342 1.00 54.25 530 TYR A CA 1
ATOM 4395 C C . TYR A 1 530 ? 28.407 -1.508 -44.813 1.00 54.25 530 TYR A C 1
ATOM 4397 O O . TYR A 1 530 ? 29.269 -2.280 -45.223 1.00 54.25 530 TYR A O 1
ATOM 4405 N N . ILE A 1 531 ? 27.919 -0.526 -45.583 1.00 53.56 531 ILE A N 1
ATOM 4406 C CA . ILE A 1 531 ? 28.309 -0.324 -46.990 1.00 53.56 531 ILE A CA 1
ATOM 4407 C C . ILE A 1 531 ? 29.808 -0.031 -47.114 1.00 53.56 531 ILE A C 1
ATOM 4409 O O . ILE A 1 531 ? 30.469 -0.587 -47.985 1.00 53.56 531 ILE A O 1
ATOM 4413 N N . VAL A 1 532 ? 30.367 0.807 -46.241 1.00 56.47 532 VAL A N 1
ATOM 4414 C CA . VAL A 1 532 ? 31.785 1.191 -46.315 1.00 56.47 532 VAL A CA 1
ATOM 4415 C C . VAL A 1 532 ? 32.714 0.062 -45.859 1.00 56.47 532 VAL A C 1
ATOM 4417 O O . VAL A 1 532 ? 33.755 -0.158 -46.464 1.00 56.47 532 VAL A O 1
ATOM 4420 N N . THR A 1 533 ? 32.341 -0.694 -44.826 1.00 51.88 533 THR A N 1
ATOM 4421 C CA . THR A 1 533 ? 33.156 -1.818 -44.319 1.00 51.88 533 THR A CA 1
ATOM 4422 C C . THR A 1 533 ? 33.078 -3.077 -45.189 1.00 51.88 533 THR A C 1
ATOM 4424 O O . THR A 1 533 ? 33.965 -3.925 -45.108 1.00 51.88 533 THR A O 1
ATOM 4427 N N . SER A 1 534 ? 32.070 -3.186 -46.065 1.00 52.78 534 SER A N 1
ATOM 4428 C CA . SER A 1 534 ? 31.968 -4.269 -47.056 1.00 52.78 534 SER A CA 1
ATOM 4429 C C . SER A 1 534 ? 33.059 -4.235 -48.140 1.00 52.78 534 SER A C 1
ATOM 4431 O O . SER A 1 534 ? 33.346 -5.277 -48.717 1.00 52.78 534 SER A O 1
ATOM 4433 N N . TRP A 1 535 ? 33.735 -3.091 -48.335 1.00 54.31 535 TRP A N 1
ATOM 4434 C CA . TRP A 1 535 ? 34.836 -2.876 -49.298 1.00 54.31 535 TRP A CA 1
ATOM 4435 C C . TRP A 1 535 ? 36.038 -3.798 -49.158 1.00 54.31 535 TRP A C 1
ATOM 4437 O O . TRP A 1 535 ? 36.870 -3.922 -50.057 1.00 54.31 535 TRP A O 1
ATOM 4447 N N . PHE A 1 536 ? 36.216 -4.352 -47.967 1.00 52.84 536 PHE A N 1
ATOM 4448 C CA . PHE A 1 536 ? 37.396 -5.113 -47.633 1.00 52.84 536 PHE A CA 1
ATOM 4449 C C . PHE A 1 536 ? 36.924 -6.516 -47.293 1.00 52.84 536 PHE A C 1
ATOM 4451 O O . PHE A 1 536 ? 36.374 -6.770 -46.221 1.00 52.84 536 PHE A O 1
ATOM 4458 N N . SER A 1 537 ? 37.188 -7.452 -48.208 1.00 43.22 537 SER A N 1
ATOM 4459 C CA . SER A 1 537 ? 36.936 -8.892 -48.053 1.00 43.22 537 SER A CA 1
ATOM 4460 C C . SER A 1 537 ? 37.740 -9.539 -46.913 1.00 43.22 537 SER A C 1
ATOM 4462 O O . SER A 1 537 ? 37.835 -10.763 -46.829 1.00 43.22 537 SER A O 1
ATOM 4464 N N . ASP A 1 538 ? 38.384 -8.738 -46.064 1.00 44.25 538 ASP A N 1
ATOM 4465 C CA . ASP A 1 538 ? 39.067 -9.199 -44.873 1.00 44.25 538 ASP A CA 1
ATOM 4466 C C . ASP A 1 538 ? 38.019 -9.425 -43.778 1.00 44.25 538 ASP A C 1
ATOM 4468 O O . ASP A 1 538 ? 37.726 -8.573 -42.935 1.00 44.25 538 ASP A O 1
ATOM 4472 N N . THR A 1 539 ? 37.428 -10.619 -43.810 1.00 40.00 539 THR A N 1
ATOM 4473 C CA . THR A 1 539 ? 36.443 -11.117 -42.837 1.00 40.00 539 THR A CA 1
ATOM 4474 C C . THR A 1 539 ? 36.918 -11.017 -41.382 1.00 40.00 539 THR A C 1
ATOM 4476 O O . THR A 1 539 ? 36.114 -11.144 -40.464 1.00 40.00 539 THR A O 1
ATOM 4479 N N . SER A 1 540 ? 38.214 -10.782 -41.145 1.00 37.62 540 SER A N 1
ATOM 4480 C CA . SER A 1 540 ? 38.794 -10.605 -39.813 1.00 37.62 540 SER A CA 1
ATOM 4481 C C . SER A 1 540 ? 38.504 -9.245 -39.158 1.00 37.62 540 SER A C 1
ATOM 4483 O O . SER A 1 540 ? 38.730 -9.122 -37.957 1.00 37.62 540 SER A O 1
ATOM 4485 N N . LYS A 1 541 ? 37.997 -8.232 -39.889 1.00 43.94 541 LYS A N 1
ATOM 4486 C CA . LYS A 1 541 ? 37.860 -6.845 -39.373 1.00 43.94 541 LYS A CA 1
ATOM 4487 C C . LYS A 1 541 ? 36.582 -6.093 -39.758 1.00 43.94 541 LYS A C 1
ATOM 4489 O O . LYS A 1 541 ? 36.462 -4.906 -39.467 1.00 43.94 541 LYS A O 1
ATOM 4494 N N . GLN A 1 542 ? 35.615 -6.768 -40.374 1.00 47.50 542 GLN A N 1
ATOM 4495 C CA . GLN A 1 542 ? 34.277 -6.205 -40.582 1.00 47.50 542 GLN A CA 1
ATOM 4496 C C . GLN A 1 542 ? 33.610 -5.880 -39.231 1.00 47.50 542 GLN A C 1
ATOM 4498 O O . GLN A 1 542 ? 34.007 -6.431 -38.203 1.00 47.50 542 GLN A O 1
ATOM 4503 N N . LEU A 1 543 ? 32.544 -5.068 -39.234 1.00 45.94 543 LEU A N 1
ATOM 4504 C CA . LEU A 1 543 ? 31.663 -4.750 -38.085 1.00 45.94 543 LEU A CA 1
ATOM 4505 C C . LEU A 1 543 ? 31.006 -5.983 -37.397 1.00 45.94 543 LEU A C 1
ATOM 4507 O O . LEU A 1 543 ? 30.110 -5.837 -36.578 1.00 45.94 543 LEU A O 1
ATOM 4511 N N . ASN A 1 544 ? 31.473 -7.197 -37.701 1.00 46.28 544 ASN A N 1
ATOM 4512 C CA . ASN A 1 544 ? 31.090 -8.489 -37.137 1.00 46.28 544 ASN A CA 1
ATOM 4513 C C . ASN A 1 544 ? 32.309 -9.388 -36.823 1.00 46.28 544 ASN A C 1
ATOM 4515 O O . ASN A 1 544 ? 32.156 -10.604 -36.695 1.00 46.28 544 ASN A O 1
ATOM 4519 N N . SER A 1 545 ? 33.527 -8.840 -36.740 1.00 52.72 545 SER A N 1
ATOM 4520 C CA . SER A 1 545 ? 34.705 -9.635 -36.383 1.00 52.72 545 SER A CA 1
ATOM 4521 C C . SER A 1 545 ? 34.678 -10.078 -34.920 1.00 52.72 545 SER A C 1
ATOM 4523 O O . SER A 1 545 ? 34.054 -9.446 -34.066 1.00 52.72 545 SER A O 1
ATOM 4525 N N . LEU A 1 546 ? 35.401 -11.159 -34.611 1.00 56.81 546 LEU A N 1
ATOM 4526 C CA . LEU A 1 546 ? 35.535 -11.654 -33.239 1.00 56.81 546 LEU A CA 1
ATOM 4527 C C . LEU A 1 546 ? 36.109 -10.578 -32.298 1.00 56.81 546 LEU A C 1
ATOM 4529 O O . LEU A 1 546 ? 35.685 -10.481 -31.153 1.00 56.81 546 LEU A O 1
ATOM 4533 N N . GLU A 1 547 ? 37.028 -9.737 -32.782 1.00 58.16 547 GLU A N 1
ATOM 4534 C CA . GLU A 1 547 ? 37.609 -8.627 -32.012 1.00 58.16 547 GLU A CA 1
ATOM 4535 C C . GLU A 1 547 ? 36.569 -7.544 -31.685 1.00 58.16 547 GLU A C 1
ATOM 4537 O O . GLU A 1 547 ? 36.498 -7.087 -30.546 1.00 58.16 547 GLU A O 1
ATOM 4542 N N . TRP A 1 548 ? 35.708 -7.185 -32.644 1.00 61.50 548 TRP A N 1
ATOM 4543 C CA . TRP A 1 548 ? 34.595 -6.254 -32.426 1.00 61.50 548 TRP A CA 1
ATOM 4544 C C . TRP A 1 548 ? 33.559 -6.801 -31.439 1.00 61.50 548 TRP A C 1
ATOM 4546 O O . TRP A 1 548 ? 33.078 -6.071 -30.572 1.00 61.50 548 TRP A O 1
ATOM 4556 N N . GLN A 1 549 ? 33.242 -8.094 -31.532 1.00 62.53 549 GLN A N 1
ATOM 4557 C CA . GLN A 1 549 ? 32.325 -8.759 -30.603 1.00 62.53 549 GLN A CA 1
ATOM 4558 C C . GLN A 1 549 ? 32.890 -8.816 -29.180 1.00 62.53 549 GLN A C 1
ATOM 4560 O O . GLN A 1 549 ? 32.166 -8.517 -28.231 1.00 62.53 549 GLN A O 1
ATOM 4565 N N . LEU A 1 550 ? 34.177 -9.148 -29.026 1.00 66.12 550 LEU A N 1
ATOM 4566 C CA . LEU A 1 550 ? 34.867 -9.116 -27.732 1.00 66.12 550 LEU A CA 1
ATOM 4567 C C . LEU A 1 550 ? 34.879 -7.699 -27.147 1.00 66.12 550 LEU A C 1
ATOM 4569 O O . LEU A 1 550 ? 34.612 -7.523 -25.962 1.00 66.12 550 LEU A O 1
ATOM 4573 N N . TYR A 1 551 ? 35.092 -6.683 -27.985 1.00 66.50 551 TYR A N 1
ATOM 4574 C CA . TYR A 1 551 ? 35.105 -5.289 -27.552 1.00 66.50 551 TYR A CA 1
ATOM 4575 C C . TYR A 1 551 ? 33.737 -4.801 -27.043 1.00 66.50 551 TYR A C 1
ATOM 4577 O O . TYR A 1 551 ? 33.632 -4.219 -25.960 1.00 66.50 551 TYR A O 1
ATOM 4585 N N . ILE A 1 552 ? 32.668 -5.060 -27.804 1.00 67.31 552 ILE A N 1
ATOM 4586 C CA . ILE A 1 552 ? 31.298 -4.737 -27.381 1.00 67.31 552 ILE A CA 1
ATOM 4587 C C . ILE A 1 552 ? 30.958 -5.509 -26.100 1.00 67.31 552 ILE A C 1
ATOM 4589 O O . ILE A 1 552 ? 30.359 -4.942 -25.191 1.00 67.31 552 ILE A O 1
ATOM 4593 N N . SER A 1 553 ? 31.390 -6.768 -25.985 1.00 69.88 553 SER A N 1
ATOM 4594 C CA . SER A 1 553 ? 31.200 -7.568 -24.772 1.00 69.88 553 SER A CA 1
ATOM 4595 C C . SER A 1 553 ? 31.857 -6.933 -23.540 1.00 69.88 553 SER A C 1
ATOM 4597 O O . SER A 1 553 ? 31.177 -6.759 -22.530 1.00 69.88 553 SER A O 1
ATOM 4599 N N . ASP A 1 554 ? 33.127 -6.522 -23.624 1.00 72.00 554 ASP A N 1
ATOM 4600 C CA . ASP A 1 554 ? 33.847 -5.869 -22.517 1.00 72.00 554 ASP A CA 1
ATOM 4601 C C . ASP A 1 554 ? 33.170 -4.558 -22.089 1.00 72.00 554 ASP A C 1
ATOM 4603 O O . ASP A 1 554 ? 33.033 -4.256 -20.898 1.00 72.00 554 ASP A O 1
ATOM 4607 N N . PHE A 1 555 ? 32.701 -3.779 -23.066 1.00 71.75 555 PHE A N 1
ATOM 4608 C CA . PHE A 1 555 ? 31.954 -2.553 -22.815 1.00 71.75 555 PHE A CA 1
ATOM 4609 C C . PHE A 1 555 ? 30.637 -2.827 -22.069 1.00 71.75 555 PHE A C 1
ATOM 4611 O O . PHE A 1 555 ? 30.329 -2.173 -21.067 1.00 71.75 555 PHE A O 1
ATOM 4618 N N . LEU A 1 556 ? 29.872 -3.816 -22.538 1.00 74.00 556 LEU A N 1
ATOM 4619 C CA . LEU A 1 556 ? 28.607 -4.228 -21.939 1.00 74.00 556 LEU A CA 1
ATOM 4620 C C . LEU A 1 556 ? 28.798 -4.775 -20.516 1.00 74.00 556 LEU A C 1
ATOM 4622 O O . LEU A 1 556 ? 28.014 -4.443 -19.627 1.00 74.00 556 LEU A O 1
ATOM 4626 N N . ASP A 1 557 ? 29.859 -5.541 -20.263 1.00 74.62 557 ASP A N 1
ATOM 4627 C CA . ASP A 1 557 ? 30.189 -6.038 -18.923 1.00 74.62 557 ASP A CA 1
ATOM 4628 C C . ASP A 1 557 ? 30.585 -4.920 -17.952 1.00 74.62 557 ASP A C 1
ATOM 4630 O O . ASP A 1 557 ? 30.221 -4.952 -16.770 1.00 74.62 557 ASP A O 1
ATOM 4634 N N . LYS A 1 558 ? 31.277 -3.885 -18.438 1.00 76.06 558 LYS A N 1
ATOM 4635 C CA . LYS A 1 558 ? 31.576 -2.699 -17.631 1.00 76.06 558 LYS A CA 1
ATOM 4636 C C . LYS A 1 558 ? 30.309 -1.922 -17.273 1.00 76.06 558 LYS A C 1
ATOM 4638 O O . LYS A 1 558 ? 30.123 -1.537 -16.123 1.00 76.06 558 LYS A O 1
ATOM 4643 N N . TRP A 1 559 ? 29.400 -1.732 -18.224 1.00 78.06 559 TRP A N 1
ATOM 4644 C CA . TRP A 1 559 ? 28.107 -1.102 -17.941 1.00 78.06 559 TRP A CA 1
ATOM 4645 C C . TRP A 1 559 ? 27.272 -1.886 -16.949 1.00 78.06 559 TRP A C 1
ATOM 4647 O O . TRP A 1 559 ? 26.682 -1.305 -16.036 1.00 78.06 559 TRP A O 1
ATOM 4657 N N . ARG A 1 560 ? 27.250 -3.211 -17.109 1.00 76.19 560 ARG A N 1
ATOM 4658 C CA . ARG A 1 560 ? 26.580 -4.101 -16.175 1.00 76.19 560 ARG A CA 1
ATOM 4659 C C . ARG A 1 560 ? 27.049 -3.829 -14.753 1.00 76.19 560 ARG A C 1
ATOM 4661 O O . ARG A 1 560 ? 26.212 -3.694 -13.871 1.00 76.19 560 ARG A O 1
ATOM 4668 N N . SER A 1 561 ? 28.353 -3.741 -14.493 1.00 76.88 561 SER A N 1
ATOM 4669 C CA . SER A 1 561 ? 28.858 -3.560 -13.125 1.00 76.88 561 SER A CA 1
ATOM 4670 C C . SER A 1 561 ? 28.543 -2.177 -12.535 1.00 76.88 561 SER A C 1
ATOM 4672 O O . SER A 1 561 ? 28.291 -2.086 -11.335 1.00 76.88 561 SER A O 1
ATOM 4674 N N . GLU A 1 562 ? 28.420 -1.141 -13.364 1.00 82.06 562 GLU A N 1
ATOM 4675 C CA . GLU A 1 562 ? 28.226 0.252 -12.930 1.00 82.06 562 GLU A CA 1
ATOM 4676 C C . GLU A 1 562 ? 26.748 0.688 -12.802 1.00 82.06 562 GLU A C 1
ATOM 4678 O O . GLU A 1 562 ? 26.455 1.611 -12.048 1.00 82.06 562 GLU A O 1
ATOM 4683 N N . MET A 1 563 ? 25.807 0.034 -13.496 1.00 83.81 563 MET A N 1
ATOM 4684 C CA . MET A 1 563 ? 24.375 0.396 -13.477 1.00 83.81 563 MET A CA 1
ATOM 4685 C C . MET A 1 563 ? 23.696 0.056 -12.146 1.00 83.81 563 MET A C 1
ATOM 4687 O O . MET A 1 563 ? 23.552 -1.120 -11.813 1.00 83.81 563 MET A O 1
ATOM 4691 N N . ASP A 1 564 ? 23.234 1.055 -11.402 1.00 89.50 564 ASP A N 1
ATOM 4692 C CA . ASP A 1 564 ? 22.466 0.855 -10.171 1.00 89.50 564 ASP A CA 1
ATOM 4693 C C . ASP A 1 564 ? 20.984 1.161 -10.407 1.00 89.50 564 ASP A C 1
ATOM 4695 O O . ASP A 1 564 ? 20.571 2.316 -10.482 1.00 89.50 564 ASP A O 1
ATOM 4699 N N . TYR A 1 565 ? 20.179 0.103 -10.510 1.00 92.00 565 TYR A N 1
ATOM 4700 C CA . TYR A 1 565 ? 18.739 0.197 -10.751 1.00 92.00 565 TYR A CA 1
ATOM 4701 C C . TYR A 1 565 ? 17.941 0.675 -9.529 1.00 92.00 565 TYR A C 1
ATOM 4703 O O . TYR A 1 565 ? 16.738 0.888 -9.652 1.00 92.00 565 TYR A O 1
ATOM 4711 N N . THR A 1 566 ? 18.569 0.853 -8.363 1.00 92.94 566 THR A N 1
ATOM 4712 C CA . THR A 1 566 ? 17.885 1.296 -7.134 1.00 92.94 566 THR A CA 1
ATOM 4713 C C . THR A 1 566 ? 17.842 2.818 -6.964 1.00 92.94 566 THR A C 1
ATOM 4715 O O . THR A 1 566 ? 17.104 3.317 -6.106 1.00 92.94 566 THR A O 1
ATOM 4718 N N . GLN A 1 567 ? 18.600 3.547 -7.792 1.00 93.38 567 GLN A N 1
ATOM 4719 C CA . GLN A 1 567 ? 18.683 5.009 -7.787 1.00 93.38 567 GLN A CA 1
ATOM 4720 C C . GLN A 1 567 ? 17.346 5.668 -8.136 1.00 93.38 567 GLN A C 1
ATOM 4722 O O . GLN A 1 567 ? 16.496 5.084 -8.809 1.00 93.38 567 GLN A O 1
ATOM 4727 N N . GLU A 1 568 ? 17.180 6.920 -7.711 1.00 94.56 568 GLU A N 1
ATOM 4728 C CA . GLU A 1 568 ? 16.116 7.780 -8.233 1.00 94.56 568 GLU A CA 1
ATOM 4729 C C . GLU A 1 568 ? 16.198 7.874 -9.759 1.00 94.56 568 GLU A C 1
ATOM 4731 O O . GLU A 1 568 ? 17.295 7.931 -10.328 1.00 94.56 568 GLU A O 1
ATOM 4736 N N . ASN A 1 569 ? 15.037 7.898 -10.418 1.00 94.75 569 ASN A N 1
ATOM 4737 C CA . ASN A 1 569 ? 14.966 7.757 -11.867 1.00 94.75 569 ASN A CA 1
ATOM 4738 C C . ASN A 1 569 ? 15.750 8.835 -12.621 1.00 94.75 569 ASN A C 1
ATOM 4740 O O . ASN A 1 569 ? 16.480 8.517 -13.557 1.00 94.75 569 ASN A O 1
ATOM 4744 N N . ASP A 1 570 ? 15.691 10.087 -12.168 1.00 93.25 570 ASP A N 1
ATOM 4745 C CA . ASP A 1 570 ? 16.437 11.184 -12.787 1.00 93.25 570 ASP A CA 1
ATOM 4746 C C . ASP A 1 570 ? 17.955 10.970 -12.709 1.00 93.25 570 ASP A C 1
ATOM 4748 O O . ASP A 1 570 ? 18.685 11.227 -13.672 1.00 93.25 570 ASP A O 1
ATOM 4752 N N . VAL A 1 571 ? 18.450 10.459 -11.578 1.00 94.25 571 VAL A N 1
ATOM 4753 C CA . VAL A 1 571 ? 19.874 10.145 -11.390 1.00 94.25 571 VAL A CA 1
ATOM 4754 C C . VAL A 1 571 ? 20.274 8.984 -12.298 1.00 94.25 571 VAL A C 1
ATOM 4756 O O . VAL A 1 571 ? 21.264 9.089 -13.029 1.00 94.25 571 VAL A O 1
ATOM 4759 N N . PHE A 1 572 ? 19.473 7.916 -12.311 1.00 94.31 572 PHE A N 1
ATOM 4760 C CA . PHE A 1 572 ? 19.679 6.759 -13.179 1.00 94.31 572 PHE A CA 1
ATOM 4761 C C . PHE A 1 572 ? 19.717 7.167 -14.658 1.00 94.31 572 PHE A C 1
ATOM 4763 O O . PHE A 1 572 ? 20.664 6.842 -15.376 1.00 94.31 572 PHE A O 1
ATOM 4770 N N . LYS A 1 573 ? 18.730 7.946 -15.108 1.00 93.38 573 LYS A N 1
ATOM 4771 C CA . LYS A 1 573 ? 18.599 8.440 -16.481 1.00 93.38 573 LYS A CA 1
ATOM 4772 C C . LYS A 1 573 ? 19.789 9.295 -16.904 1.00 93.38 573 LYS A C 1
ATOM 4774 O O . LYS A 1 573 ? 20.337 9.089 -17.985 1.00 93.38 573 LYS A O 1
ATOM 4779 N N . ASN A 1 574 ? 20.228 10.225 -16.059 1.00 92.25 574 ASN A N 1
ATOM 4780 C CA . ASN A 1 574 ? 21.390 11.065 -16.352 1.00 92.25 574 ASN A CA 1
ATOM 4781 C C . ASN A 1 574 ? 22.681 10.241 -16.461 1.00 92.25 574 ASN A C 1
ATOM 4783 O O . ASN A 1 574 ? 23.477 10.447 -17.384 1.00 92.25 574 ASN A O 1
ATOM 4787 N N . ASN A 1 575 ? 22.867 9.269 -15.563 1.00 90.56 575 ASN A N 1
ATOM 4788 C CA . ASN A 1 575 ? 23.988 8.333 -15.628 1.00 90.56 575 ASN A CA 1
ATOM 4789 C C . ASN A 1 575 ? 23.942 7.498 -16.914 1.00 90.56 575 ASN A C 1
ATOM 4791 O O . ASN A 1 575 ? 24.960 7.363 -17.596 1.00 90.56 575 ASN A O 1
ATOM 4795 N N . LEU A 1 576 ? 22.760 7.008 -17.289 1.00 89.19 576 LEU A N 1
ATOM 4796 C CA . LEU A 1 576 ? 22.537 6.245 -18.513 1.00 89.19 576 LEU A CA 1
ATOM 4797 C C . LEU A 1 576 ? 22.857 7.057 -19.775 1.00 89.19 576 LEU A C 1
ATOM 4799 O O . LEU A 1 576 ? 23.585 6.578 -20.642 1.00 89.19 576 LEU A O 1
ATOM 4803 N N . ILE A 1 577 ? 22.392 8.305 -19.864 1.00 88.12 577 ILE A N 1
ATOM 4804 C CA . ILE A 1 577 ? 22.679 9.200 -20.998 1.00 88.12 577 ILE A CA 1
ATOM 4805 C C . ILE A 1 577 ? 24.179 9.486 -21.108 1.00 88.12 577 ILE A C 1
ATOM 4807 O O . ILE A 1 577 ? 24.749 9.426 -22.200 1.00 88.12 577 ILE A O 1
ATOM 4811 N N . LYS A 1 578 ? 24.847 9.767 -19.983 1.00 87.94 578 LYS A N 1
ATOM 4812 C CA . LYS A 1 578 ? 26.298 9.984 -19.963 1.00 87.94 578 LYS A CA 1
ATOM 4813 C C . LYS A 1 578 ? 27.040 8.760 -20.497 1.00 87.94 578 LYS A C 1
ATOM 4815 O O . LYS A 1 578 ? 27.914 8.891 -21.351 1.00 87.94 578 LYS A O 1
ATOM 4820 N N . LYS A 1 579 ? 26.652 7.575 -20.032 1.00 84.00 579 LYS A N 1
ATOM 4821 C CA . LYS A 1 579 ? 27.220 6.298 -20.461 1.00 84.00 579 LYS A CA 1
ATOM 4822 C C . LYS A 1 579 ? 26.995 6.047 -21.954 1.00 84.00 579 LYS A C 1
ATOM 4824 O O . LYS A 1 579 ? 27.940 5.676 -22.648 1.00 84.00 579 LYS A O 1
ATOM 4829 N N . LEU A 1 580 ? 25.798 6.318 -22.476 1.00 81.81 580 LEU A N 1
ATOM 4830 C CA . LEU A 1 580 ? 25.500 6.240 -23.915 1.00 81.81 580 LEU A CA 1
ATOM 4831 C C . LEU A 1 580 ? 26.362 7.199 -24.744 1.00 81.81 580 LEU A C 1
ATOM 4833 O O . LEU A 1 580 ? 26.832 6.836 -25.817 1.00 81.81 580 LEU A O 1
ATOM 4837 N N . SER A 1 581 ? 26.620 8.406 -24.242 1.00 82.12 581 SER A N 1
ATOM 4838 C CA . SER A 1 581 ? 27.529 9.351 -24.898 1.00 82.12 581 SER A CA 1
ATOM 4839 C C . SER A 1 581 ? 28.975 8.837 -24.925 1.00 82.12 581 SER A C 1
ATOM 4841 O O . SER A 1 581 ? 29.653 8.954 -25.945 1.00 82.12 581 SER A O 1
ATOM 4843 N N . GLU A 1 582 ? 29.445 8.206 -23.840 1.00 80.62 582 GLU A N 1
ATOM 4844 C CA . GLU A 1 582 ? 30.750 7.523 -23.801 1.00 80.62 582 GLU A CA 1
ATOM 4845 C C . GLU A 1 582 ? 30.826 6.407 -24.860 1.00 80.62 582 GLU A C 1
ATOM 4847 O O . GLU A 1 582 ? 31.816 6.338 -25.591 1.00 80.62 582 GLU A O 1
ATOM 4852 N N . LEU A 1 583 ? 29.768 5.593 -24.998 1.00 75.62 583 LEU A N 1
ATOM 4853 C CA . LEU A 1 583 ? 29.663 4.550 -26.029 1.00 75.62 583 LEU A CA 1
ATOM 4854 C C . LEU A 1 583 ? 29.750 5.135 -27.441 1.00 75.62 583 LEU A C 1
ATOM 4856 O O . LEU A 1 583 ? 30.594 4.720 -28.231 1.00 75.62 583 LEU A O 1
ATOM 4860 N N . ASN A 1 584 ? 28.895 6.113 -27.744 1.00 75.50 584 ASN A N 1
ATOM 4861 C CA . ASN A 1 584 ? 28.804 6.721 -29.070 1.00 75.50 584 ASN A CA 1
ATOM 4862 C C . ASN A 1 584 ? 30.123 7.383 -29.476 1.00 75.50 584 ASN A C 1
ATOM 4864 O O . ASN A 1 584 ? 30.598 7.188 -30.592 1.00 75.50 584 ASN A O 1
ATOM 4868 N N . ASN A 1 585 ? 30.756 8.123 -28.559 1.00 77.19 585 ASN A N 1
ATOM 4869 C CA . ASN A 1 585 ? 32.064 8.723 -28.814 1.00 77.19 585 ASN A CA 1
ATOM 4870 C C . ASN A 1 585 ? 33.125 7.664 -29.112 1.00 77.19 585 ASN A C 1
ATOM 4872 O O . ASN A 1 585 ? 33.942 7.854 -30.011 1.00 77.19 585 ASN A O 1
ATOM 4876 N N . TYR A 1 586 ? 33.107 6.553 -28.378 1.00 74.06 586 TYR A N 1
ATOM 4877 C CA . TYR A 1 586 ? 34.060 5.477 -28.587 1.00 74.06 586 TYR A CA 1
ATOM 4878 C C . TYR A 1 586 ? 33.847 4.763 -29.932 1.00 74.06 586 TYR A C 1
ATOM 4880 O O . TYR A 1 586 ? 34.800 4.559 -30.681 1.00 74.06 586 TYR A O 1
ATOM 4888 N N . ILE A 1 587 ? 32.602 4.425 -30.280 1.00 73.06 587 ILE A N 1
ATOM 4889 C CA . ILE A 1 587 ? 32.269 3.819 -31.580 1.00 73.06 587 ILE A CA 1
ATOM 4890 C C . ILE A 1 587 ? 32.702 4.733 -32.723 1.00 73.06 587 ILE A C 1
ATOM 4892 O O . ILE A 1 587 ? 33.353 4.273 -33.661 1.00 73.06 587 ILE A O 1
ATOM 4896 N N . ASN A 1 588 ? 32.423 6.035 -32.618 1.00 75.00 588 ASN A N 1
ATOM 4897 C CA . ASN A 1 588 ? 32.858 6.998 -33.623 1.00 75.00 588 ASN A CA 1
ATOM 4898 C C . ASN A 1 588 ? 34.382 7.015 -33.777 1.00 75.00 588 ASN A C 1
ATOM 4900 O O . ASN A 1 588 ? 34.864 7.075 -34.902 1.00 75.00 588 ASN A O 1
ATOM 4904 N N . GLN A 1 589 ? 35.154 6.905 -32.690 1.00 74.81 589 GLN A N 1
ATOM 4905 C CA . GLN A 1 589 ? 36.617 6.810 -32.776 1.00 74.81 589 GLN A CA 1
ATOM 4906 C C . GLN A 1 589 ? 37.084 5.565 -33.537 1.00 74.81 589 GLN A C 1
ATOM 4908 O O . GLN A 1 589 ? 38.015 5.663 -34.337 1.00 74.81 589 GLN A O 1
ATOM 4913 N N . LEU A 1 590 ? 36.433 4.417 -33.331 1.00 72.56 590 LEU A N 1
ATOM 4914 C CA . LEU A 1 590 ? 36.741 3.201 -34.086 1.00 72.56 590 LEU A CA 1
ATOM 4915 C C . LEU A 1 590 ? 36.419 3.361 -35.578 1.00 72.56 590 LEU A C 1
ATOM 4917 O O . LEU A 1 590 ? 37.245 3.012 -36.420 1.00 72.56 590 LEU A O 1
ATOM 4921 N N . ILE A 1 591 ? 35.255 3.930 -35.908 1.00 73.69 591 ILE A N 1
ATOM 4922 C CA . ILE A 1 591 ? 34.861 4.198 -37.300 1.00 73.69 591 ILE A CA 1
ATOM 4923 C C . ILE A 1 591 ? 35.847 5.172 -37.953 1.00 73.69 591 ILE A C 1
ATOM 4925 O O . ILE A 1 591 ? 36.307 4.925 -39.065 1.00 73.69 591 ILE A O 1
ATOM 4929 N N . ILE A 1 592 ? 36.209 6.252 -37.253 1.00 77.38 592 ILE A N 1
ATOM 4930 C CA . ILE A 1 592 ? 37.190 7.241 -37.709 1.00 77.38 592 ILE A CA 1
ATOM 4931 C C . ILE A 1 592 ? 38.515 6.564 -38.064 1.00 77.38 592 ILE A C 1
ATOM 4933 O O . ILE A 1 592 ? 39.036 6.786 -39.156 1.00 77.38 592 ILE A O 1
ATOM 4937 N N . ALA A 1 593 ? 39.046 5.728 -37.167 1.00 74.94 593 ALA A N 1
ATOM 4938 C CA . ALA A 1 593 ? 40.314 5.039 -37.382 1.00 74.94 593 ALA A CA 1
ATOM 4939 C C . ALA A 1 593 ? 40.263 4.104 -38.601 1.00 74.94 593 ALA A C 1
ATOM 4941 O O . ALA A 1 593 ? 41.194 4.084 -39.408 1.00 74.94 593 ALA A O 1
ATOM 4942 N N . GLU A 1 594 ? 39.167 3.362 -38.769 1.00 73.25 594 GLU A N 1
ATOM 4943 C CA . GLU A 1 594 ? 39.016 2.438 -39.893 1.00 73.25 594 GLU A CA 1
ATOM 4944 C C . GLU A 1 594 ? 38.816 3.184 -41.223 1.00 73.25 594 GLU A C 1
ATOM 4946 O O . GLU A 1 594 ? 39.436 2.841 -42.228 1.00 73.25 594 GLU A O 1
ATOM 4951 N N . TYR A 1 595 ? 38.034 4.265 -41.242 1.00 79.00 595 TYR A N 1
ATOM 4952 C CA . TYR A 1 595 ? 37.846 5.085 -42.442 1.00 79.00 595 TYR A CA 1
ATOM 4953 C C . TYR A 1 595 ? 39.121 5.819 -42.847 1.00 79.00 595 TYR A C 1
ATOM 4955 O O . TYR A 1 595 ? 39.433 5.891 -44.036 1.00 79.00 595 TYR A O 1
ATOM 4963 N N . GLN A 1 596 ? 39.888 6.319 -41.875 1.00 80.12 596 GLN A N 1
ATOM 4964 C CA . GLN A 1 596 ? 41.209 6.891 -42.121 1.00 80.12 596 GLN A CA 1
ATOM 4965 C C . GLN A 1 596 ? 42.114 5.857 -42.802 1.00 80.12 596 GLN A C 1
ATOM 4967 O O . GLN A 1 596 ? 42.719 6.139 -43.836 1.00 80.12 596 GLN A O 1
ATOM 4972 N N . ARG A 1 597 ? 42.114 4.617 -42.295 1.00 74.56 597 ARG A N 1
ATOM 4973 C CA . ARG A 1 597 ? 42.838 3.499 -42.907 1.00 74.56 597 ARG A CA 1
ATOM 4974 C C . ARG A 1 597 ? 42.382 3.234 -44.344 1.00 74.56 597 ARG A C 1
ATOM 4976 O O . ARG A 1 597 ? 43.216 2.967 -45.204 1.00 74.56 597 ARG A O 1
ATOM 4983 N N . TYR A 1 598 ? 41.085 3.305 -44.638 1.00 74.38 598 TYR A N 1
ATOM 4984 C CA . TYR A 1 598 ? 40.573 3.112 -46.000 1.00 74.38 598 TYR A CA 1
ATOM 4985 C C . TYR A 1 598 ? 41.042 4.210 -46.956 1.00 74.38 598 TYR A C 1
ATOM 4987 O O . TYR A 1 598 ? 41.510 3.904 -48.055 1.00 74.38 598 TYR A O 1
ATOM 4995 N N . LEU A 1 599 ? 41.019 5.473 -46.522 1.00 76.56 599 LEU A N 1
ATOM 4996 C CA . LEU A 1 599 ? 41.551 6.594 -47.303 1.00 76.56 599 LEU A CA 1
ATOM 4997 C C . LEU A 1 599 ? 43.062 6.476 -47.571 1.00 76.56 599 LEU A C 1
ATOM 4999 O O . LEU A 1 599 ? 43.543 7.019 -48.572 1.00 76.56 599 LEU A O 1
ATOM 5003 N N . GLU A 1 600 ? 43.801 5.769 -46.712 1.00 74.62 600 GLU A N 1
ATOM 5004 C CA . GLU A 1 600 ? 45.237 5.497 -46.853 1.00 74.62 600 GLU A CA 1
ATOM 5005 C C . GLU A 1 600 ? 45.546 4.264 -47.716 1.00 74.62 600 GLU A C 1
ATOM 5007 O O . GLU A 1 600 ? 46.493 4.291 -48.503 1.00 74.62 600 GLU A O 1
ATOM 5012 N N . ILE A 1 601 ? 44.760 3.188 -47.589 1.00 67.81 601 ILE A N 1
ATOM 5013 C CA . ILE A 1 601 ? 45.030 1.906 -48.255 1.00 67.81 601 ILE A CA 1
ATOM 5014 C C . ILE A 1 601 ? 44.548 1.881 -49.704 1.00 67.81 601 ILE A C 1
ATOM 5016 O O . ILE A 1 601 ? 45.173 1.184 -50.494 1.00 67.81 601 ILE A O 1
ATOM 5020 N N . ILE A 1 602 ? 43.486 2.604 -50.079 1.00 66.25 602 ILE A N 1
ATOM 5021 C CA . ILE A 1 602 ? 42.958 2.623 -51.457 1.00 66.25 602 ILE A CA 1
ATOM 5022 C C . ILE A 1 602 ? 43.882 3.495 -52.347 1.00 66.25 602 ILE A C 1
ATOM 5024 O O . ILE A 1 602 ? 43.807 4.726 -52.292 1.00 66.25 602 ILE A O 1
ATOM 5028 N N . PRO A 1 603 ? 44.770 2.933 -53.196 1.00 57.41 603 PRO A N 1
ATOM 5029 C CA . PRO A 1 603 ? 45.693 3.716 -54.013 1.00 57.41 603 PRO A CA 1
ATOM 5030 C C . PRO A 1 603 ? 45.006 4.018 -55.353 1.00 57.41 603 PRO A C 1
ATOM 5032 O O . PRO A 1 603 ? 44.883 3.168 -56.230 1.00 57.41 603 PRO A O 1
ATOM 5035 N N . SER A 1 604 ? 44.513 5.235 -55.516 1.00 58.53 604 SER A N 1
ATOM 5036 C CA . SER A 1 604 ? 43.399 5.549 -56.419 1.00 58.53 604 SER A CA 1
ATOM 5037 C C . SER A 1 604 ? 43.631 5.663 -57.914 1.00 58.53 604 SER A C 1
ATOM 5039 O O . SER A 1 604 ? 42.656 5.633 -58.646 1.00 58.53 604 SER A O 1
ATOM 5041 N N . THR A 1 605 ? 44.844 5.802 -58.428 1.00 50.66 605 THR A N 1
ATOM 5042 C CA . THR A 1 605 ? 45.012 6.026 -59.884 1.00 50.66 605 THR A CA 1
ATOM 5043 C C . THR A 1 605 ? 45.539 4.797 -60.603 1.00 50.66 605 THR A C 1
ATOM 5045 O O . THR A 1 605 ? 45.196 4.524 -61.750 1.00 50.66 605 THR A O 1
ATOM 5048 N N . TYR A 1 606 ? 46.364 4.006 -59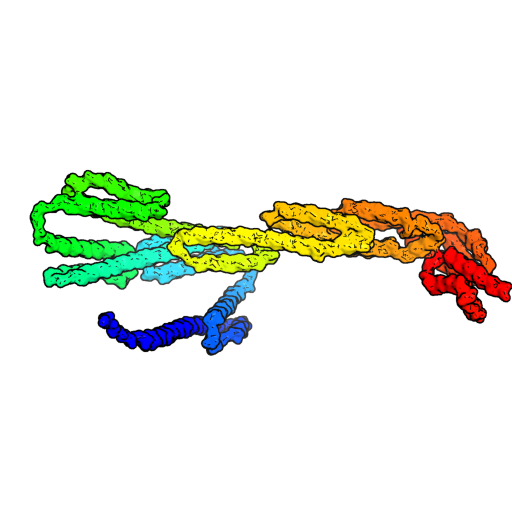.922 1.00 48.69 606 TYR A N 1
ATOM 5049 C CA . TYR A 1 606 ? 46.987 2.829 -60.521 1.00 48.69 606 TYR A CA 1
ATOM 5050 C C . TYR A 1 606 ? 46.180 1.548 -60.279 1.00 48.69 606 TYR A C 1
ATOM 5052 O O . TYR A 1 606 ? 46.314 0.589 -61.032 1.00 48.69 606 TYR A O 1
ATOM 5060 N N . TYR A 1 607 ? 45.335 1.513 -59.247 1.00 57.50 607 TYR A N 1
ATOM 5061 C CA . TYR A 1 607 ? 44.614 0.302 -58.859 1.00 57.50 607 TYR A CA 1
ATOM 5062 C C . TYR A 1 607 ? 43.410 0.011 -59.766 1.00 57.50 607 TYR A C 1
ATOM 5064 O O . TYR A 1 607 ? 43.327 -1.072 -60.340 1.00 57.50 607 TYR A O 1
ATOM 5072 N N . TRP A 1 608 ? 42.519 0.986 -59.971 1.00 61.16 608 TRP A N 1
ATOM 5073 C CA . TRP A 1 608 ? 41.291 0.799 -60.761 1.00 61.16 608 TRP A CA 1
ATOM 5074 C C . TRP A 1 608 ? 41.581 0.615 -62.248 1.00 61.16 608 TRP A C 1
ATOM 5076 O O . TRP A 1 608 ? 41.082 -0.314 -62.879 1.00 61.16 608 TRP A O 1
ATOM 5086 N N . LYS A 1 609 ? 42.482 1.446 -62.778 1.00 57.62 609 LYS A N 1
ATOM 5087 C CA . LYS A 1 609 ? 42.895 1.420 -64.181 1.00 57.62 609 LYS A CA 1
ATOM 5088 C C . LYS A 1 609 ? 43.551 0.101 -64.603 1.00 57.62 609 LYS A C 1
ATOM 5090 O O . LYS A 1 609 ? 43.446 -0.269 -65.766 1.00 57.62 609 LYS A O 1
ATOM 5095 N N . ASN A 1 610 ? 44.213 -0.604 -63.679 1.00 53.03 610 ASN A N 1
ATOM 5096 C CA . ASN A 1 610 ? 44.867 -1.888 -63.959 1.00 53.03 610 ASN A CA 1
ATOM 5097 C C . ASN A 1 610 ? 44.026 -3.118 -63.571 1.00 53.03 610 ASN A C 1
ATOM 5099 O O . ASN A 1 610 ? 44.324 -4.206 -64.054 1.00 53.03 610 ASN A O 1
ATOM 5103 N N . LYS A 1 611 ? 42.996 -2.983 -62.718 1.00 62.84 611 LYS A N 1
ATOM 5104 C CA . LYS A 1 611 ? 42.050 -4.074 -62.401 1.00 62.84 611 LYS A CA 1
ATOM 5105 C C . LYS A 1 611 ? 40.890 -4.179 -63.399 1.00 62.84 611 LYS A C 1
ATOM 5107 O O . LYS A 1 611 ? 40.339 -5.267 -63.549 1.00 62.84 611 LYS A O 1
ATOM 5112 N N . ILE A 1 612 ? 40.497 -3.079 -64.046 1.00 70.62 612 ILE A N 1
ATOM 5113 C CA . ILE A 1 612 ? 39.420 -3.075 -65.045 1.00 70.62 612 ILE A CA 1
ATOM 5114 C C . ILE A 1 612 ? 40.037 -3.332 -66.420 1.00 70.62 612 ILE A C 1
ATOM 5116 O O . ILE A 1 612 ? 40.514 -2.422 -67.098 1.00 70.62 612 ILE A O 1
ATOM 5120 N N . GLU A 1 613 ? 40.053 -4.599 -66.826 1.00 67.12 613 GLU A N 1
ATOM 5121 C CA . GLU A 1 613 ? 40.533 -4.997 -68.149 1.00 67.12 613 GLU A CA 1
ATOM 5122 C C . GLU A 1 613 ? 39.568 -4.493 -69.239 1.00 67.12 613 GLU A C 1
ATOM 5124 O O . GLU A 1 613 ? 38.349 -4.652 -69.126 1.00 67.12 613 GLU A O 1
ATOM 5129 N N . ASN A 1 614 ? 40.126 -3.880 -70.292 1.00 75.75 614 ASN A N 1
ATOM 5130 C CA . ASN A 1 614 ? 39.428 -3.410 -71.499 1.00 75.75 614 ASN A CA 1
ATOM 5131 C C . ASN A 1 614 ? 38.141 -2.593 -71.235 1.00 75.75 614 ASN A C 1
ATOM 5133 O O . ASN A 1 614 ? 37.057 -3.035 -71.616 1.00 75.75 614 ASN A O 1
ATOM 5137 N N . PRO A 1 615 ? 38.228 -1.407 -70.604 1.00 81.69 615 PRO A N 1
ATOM 5138 C CA . PRO A 1 615 ? 37.040 -0.626 -70.281 1.00 81.69 615 PRO A CA 1
ATOM 5139 C C . PRO A 1 615 ? 36.332 -0.089 -71.535 1.00 81.69 615 PRO A C 1
ATOM 5141 O O . PRO A 1 615 ? 36.986 0.384 -72.474 1.00 81.69 615 PRO A O 1
ATOM 5144 N N . THR A 1 616 ? 34.997 -0.111 -71.528 1.00 84.06 616 THR A N 1
ATOM 5145 C CA . THR A 1 616 ? 34.156 0.572 -72.529 1.00 84.06 616 THR A CA 1
ATOM 5146 C C . THR A 1 616 ? 34.295 2.099 -72.420 1.00 84.06 616 THR A C 1
ATOM 5148 O O . THR A 1 616 ? 34.832 2.610 -71.439 1.00 84.06 616 THR A O 1
ATOM 5151 N N . GLU A 1 617 ? 33.824 2.869 -73.408 1.00 82.44 617 GLU A N 1
ATOM 5152 C CA . GLU A 1 617 ? 33.879 4.345 -73.329 1.00 82.44 617 GLU A CA 1
ATOM 5153 C C . GLU A 1 617 ? 33.062 4.911 -72.155 1.00 82.44 617 GLU A C 1
ATOM 5155 O O . GLU A 1 617 ? 33.502 5.853 -71.494 1.00 82.44 617 GLU A O 1
ATOM 5160 N N . ASP A 1 618 ? 31.915 4.305 -71.836 1.00 83.62 618 ASP A N 1
ATOM 5161 C CA . ASP A 1 618 ? 31.125 4.691 -70.663 1.00 83.62 618 ASP A CA 1
ATOM 5162 C C . ASP A 1 618 ? 31.845 4.340 -69.352 1.00 83.62 618 ASP A C 1
ATOM 5164 O O . ASP A 1 618 ? 31.847 5.140 -68.418 1.00 83.62 618 ASP A O 1
ATOM 5168 N N . GLU A 1 619 ? 32.529 3.195 -69.288 1.00 85.81 619 GLU A N 1
ATOM 5169 C CA . GLU A 1 619 ? 33.338 2.812 -68.124 1.00 85.81 619 GLU A CA 1
ATOM 5170 C C . GLU A 1 619 ? 34.565 3.710 -67.958 1.00 85.81 619 GLU A C 1
ATOM 5172 O O . GLU A 1 619 ? 34.894 4.085 -66.838 1.00 85.81 619 GLU A O 1
ATOM 5177 N N . LYS A 1 620 ? 35.216 4.121 -69.054 1.00 84.19 620 LYS A N 1
ATOM 5178 C CA . LYS A 1 620 ? 36.308 5.108 -69.013 1.00 84.19 620 LYS A CA 1
ATOM 5179 C C . LYS A 1 620 ? 35.835 6.431 -68.419 1.00 84.19 620 LYS A C 1
ATOM 5181 O O . LYS A 1 620 ? 36.562 7.009 -67.617 1.00 84.19 620 LYS A O 1
ATOM 5186 N N . ARG A 1 621 ? 34.625 6.890 -68.768 1.00 85.25 621 ARG A N 1
ATOM 5187 C CA . ARG A 1 621 ? 34.020 8.086 -68.160 1.00 85.25 621 ARG A CA 1
ATOM 5188 C C . ARG A 1 621 ? 33.818 7.899 -66.655 1.00 85.25 621 ARG A C 1
ATOM 5190 O O . ARG A 1 621 ? 34.245 8.756 -65.892 1.00 85.25 621 ARG A O 1
ATOM 5197 N N . ILE A 1 622 ? 33.244 6.771 -66.226 1.00 84.88 622 ILE A N 1
ATOM 5198 C CA . ILE A 1 622 ? 33.044 6.471 -64.796 1.00 84.88 622 ILE A CA 1
ATOM 5199 C C . ILE A 1 622 ? 34.388 6.406 -64.051 1.00 84.88 622 ILE A C 1
ATOM 5201 O O . ILE A 1 622 ? 34.499 6.944 -62.954 1.00 84.88 622 ILE A O 1
ATOM 5205 N N . ILE A 1 623 ? 35.424 5.803 -64.646 1.00 82.25 623 ILE A N 1
ATOM 5206 C CA . ILE A 1 623 ? 36.777 5.746 -64.069 1.00 82.25 623 ILE A CA 1
ATOM 5207 C C . ILE A 1 623 ? 37.351 7.156 -63.878 1.00 82.25 623 ILE A C 1
ATOM 5209 O O . ILE A 1 623 ? 37.877 7.439 -62.807 1.00 82.25 623 ILE A O 1
ATOM 5213 N N . ILE A 1 624 ? 37.214 8.050 -64.865 1.00 83.31 624 ILE A N 1
ATOM 5214 C CA . ILE A 1 624 ? 37.659 9.450 -64.745 1.00 83.31 624 ILE A CA 1
ATOM 5215 C C . ILE A 1 624 ? 36.900 10.165 -63.621 1.00 83.31 624 ILE A C 1
ATOM 5217 O O . ILE A 1 624 ? 37.519 10.816 -62.788 1.00 83.31 624 ILE A O 1
ATOM 5221 N N . GLU A 1 625 ? 35.577 10.006 -63.540 1.00 84.94 625 GLU A N 1
ATOM 5222 C CA . GLU A 1 625 ? 34.785 10.612 -62.461 1.00 84.94 625 GLU A CA 1
ATOM 5223 C C . GLU A 1 625 ? 35.189 10.094 -61.071 1.00 84.94 625 GLU A C 1
ATOM 5225 O O . GLU A 1 625 ? 35.186 10.847 -60.099 1.00 84.94 625 GLU A O 1
ATOM 5230 N N . VAL A 1 626 ? 35.527 8.807 -60.959 1.00 83.75 626 VAL A N 1
ATOM 5231 C CA . VAL A 1 626 ? 36.049 8.198 -59.727 1.00 83.75 626 VAL A CA 1
ATOM 5232 C C . VAL A 1 626 ? 37.426 8.769 -59.377 1.00 83.75 626 VAL A C 1
ATOM 5234 O O . VAL A 1 626 ? 37.688 9.045 -58.207 1.00 83.75 626 VAL A O 1
ATOM 5237 N N . GLU A 1 627 ? 38.298 8.971 -60.369 1.00 79.81 627 GLU A N 1
ATOM 5238 C CA . GLU A 1 627 ? 39.609 9.605 -60.185 1.00 79.81 627 GLU A CA 1
ATOM 5239 C C . GLU A 1 627 ? 39.470 11.055 -59.706 1.00 79.81 627 GLU A C 1
ATOM 5241 O O . GLU A 1 627 ? 40.132 11.442 -58.743 1.00 79.81 627 GLU A O 1
ATOM 5246 N N . GLU A 1 628 ? 38.594 11.842 -60.335 1.00 83.69 628 GLU A N 1
ATOM 5247 C CA . GLU A 1 628 ? 38.294 13.221 -59.937 1.00 83.69 628 GLU A CA 1
ATOM 5248 C C . GLU A 1 628 ? 37.759 13.277 -58.504 1.00 83.69 628 GLU A C 1
ATOM 5250 O O . GLU A 1 628 ? 38.325 13.981 -57.670 1.00 83.69 628 GLU A O 1
ATOM 5255 N N . MET A 1 629 ? 36.753 12.455 -58.179 1.00 85.06 629 MET A N 1
ATOM 5256 C CA . MET A 1 629 ? 36.226 12.356 -56.816 1.00 85.06 629 MET A CA 1
ATOM 5257 C C . MET A 1 629 ? 37.317 12.002 -55.808 1.00 85.06 629 MET A C 1
ATOM 5259 O O . MET A 1 629 ? 37.381 12.598 -54.738 1.00 85.06 629 MET A O 1
ATOM 5263 N N . TRP A 1 630 ? 38.186 11.041 -56.126 1.00 83.25 630 TRP A N 1
ATOM 5264 C CA . TRP A 1 630 ? 39.237 10.642 -55.198 1.00 83.25 630 TRP A CA 1
ATOM 5265 C C . TRP A 1 630 ? 40.321 11.702 -55.012 1.00 83.25 630 TRP A C 1
ATOM 5267 O O . TRP A 1 630 ? 40.877 11.819 -53.920 1.00 83.25 630 TRP A O 1
ATOM 5277 N N . ASN A 1 631 ? 40.652 12.467 -56.050 1.00 82.31 631 ASN A N 1
ATOM 5278 C CA . ASN A 1 631 ? 41.590 13.581 -55.910 1.00 82.31 631 ASN A CA 1
ATOM 5279 C C . ASN A 1 631 ? 41.073 14.627 -54.910 1.00 82.31 631 ASN A C 1
ATOM 5281 O O . ASN A 1 631 ? 41.879 15.222 -54.195 1.00 82.31 631 ASN A O 1
ATOM 5285 N N . ASP A 1 632 ? 39.750 14.753 -54.791 1.00 83.12 632 ASP A N 1
ATOM 5286 C CA . ASP A 1 632 ? 39.059 15.613 -53.828 1.00 83.12 632 ASP A CA 1
ATOM 5287 C C . ASP A 1 632 ? 38.701 14.895 -52.508 1.00 83.12 632 ASP A C 1
ATOM 5289 O O . ASP A 1 632 ? 37.857 15.369 -51.739 1.00 83.12 632 ASP A O 1
ATOM 5293 N N . LYS A 1 633 ? 39.323 13.743 -52.208 1.00 84.38 633 LYS A N 1
ATOM 5294 C CA . LYS A 1 633 ? 39.019 12.986 -50.986 1.00 84.38 633 LYS A CA 1
ATOM 5295 C C . LYS A 1 633 ? 39.301 13.790 -49.707 1.00 84.38 633 LYS A C 1
ATOM 5297 O O . LYS A 1 633 ? 40.237 14.596 -49.661 1.00 84.38 633 LYS A O 1
ATOM 5302 N N . PRO A 1 634 ? 38.593 13.487 -48.606 1.00 83.44 634 PRO A N 1
ATOM 5303 C CA . PRO A 1 634 ? 38.970 13.969 -47.282 1.00 83.44 634 PRO A CA 1
ATOM 5304 C C . PRO A 1 634 ? 40.404 13.550 -46.908 1.00 83.44 634 PRO A C 1
ATOM 5306 O O . PRO A 1 634 ? 40.819 12.424 -47.177 1.00 83.44 634 PRO A O 1
ATOM 5309 N N . ILE A 1 635 ? 41.164 14.455 -46.283 1.00 79.44 635 ILE A N 1
ATOM 5310 C CA . ILE A 1 635 ? 42.566 14.205 -45.880 1.00 79.44 635 ILE A CA 1
ATOM 5311 C C . ILE A 1 635 ? 42.644 13.513 -44.513 1.00 79.44 635 ILE A C 1
ATOM 5313 O O . ILE A 1 635 ? 43.520 12.683 -44.278 1.00 79.44 635 ILE A O 1
ATOM 5317 N N . GLU A 1 636 ? 41.723 13.860 -43.620 1.00 86.81 636 GLU A N 1
ATOM 5318 C CA . GLU A 1 636 ? 41.644 13.359 -42.252 1.00 86.81 636 GLU A CA 1
ATOM 5319 C C . GLU A 1 636 ? 40.191 13.008 -41.944 1.00 86.81 636 GLU A C 1
ATOM 5321 O O . GLU A 1 636 ? 39.279 13.727 -42.363 1.00 86.81 636 GLU A O 1
ATOM 5326 N N . VAL A 1 637 ? 39.974 11.930 -41.199 1.00 83.69 637 VAL A N 1
ATOM 5327 C CA . VAL A 1 637 ? 38.664 11.567 -40.656 1.00 83.69 637 VAL A CA 1
ATOM 5328 C C . VAL A 1 637 ? 38.596 11.982 -39.191 1.00 83.69 637 VAL A C 1
ATOM 5330 O O . VAL A 1 637 ? 39.484 11.680 -38.400 1.00 83.69 637 VAL A O 1
ATOM 5333 N N . ASN A 1 638 ? 37.534 12.682 -38.812 1.00 85.31 638 ASN A N 1
ATOM 5334 C CA . ASN A 1 638 ? 37.248 13.053 -37.433 1.00 85.31 638 ASN A CA 1
ATOM 5335 C C . ASN A 1 638 ? 35.728 13.175 -37.218 1.00 85.31 638 ASN A C 1
ATOM 5337 O O . ASN A 1 638 ? 34.934 13.050 -38.148 1.00 85.31 638 ASN A O 1
ATOM 5341 N N . ASN A 1 639 ? 35.302 13.439 -35.981 1.00 78.06 639 ASN A N 1
ATOM 5342 C CA . ASN A 1 639 ? 33.874 13.505 -35.650 1.00 78.06 639 ASN A CA 1
ATOM 5343 C C . ASN A 1 639 ? 33.107 14.587 -36.433 1.00 78.06 639 ASN A C 1
ATOM 5345 O O . ASN A 1 639 ? 31.921 14.407 -36.692 1.00 78.06 639 ASN A O 1
ATOM 5349 N N . SER A 1 640 ? 33.740 15.708 -36.804 1.00 82.69 640 SER A N 1
ATOM 5350 C CA . SER A 1 640 ? 33.037 16.814 -37.469 1.00 82.69 640 SER A CA 1
ATOM 5351 C C . SER A 1 640 ? 32.816 16.575 -38.962 1.00 82.69 640 SER A C 1
ATOM 5353 O O . SER A 1 640 ? 31.913 17.178 -39.539 1.00 82.69 640 SER A O 1
ATOM 5355 N N . ASN A 1 641 ? 33.595 15.685 -39.584 1.00 84.56 641 ASN A N 1
ATOM 5356 C CA . ASN A 1 641 ? 33.466 15.349 -41.000 1.00 84.56 641 ASN A CA 1
ATOM 5357 C C . ASN A 1 641 ? 33.100 13.881 -41.273 1.00 84.56 641 ASN A C 1
ATOM 5359 O O . ASN A 1 641 ? 33.008 13.504 -42.441 1.00 84.56 641 ASN A O 1
ATOM 5363 N N . LEU A 1 642 ? 32.836 13.073 -40.239 1.00 77.75 642 LEU A N 1
ATOM 5364 C CA . LEU A 1 642 ? 32.547 11.641 -40.368 1.00 77.75 642 LEU A CA 1
ATOM 5365 C C . LEU A 1 642 ? 31.399 11.343 -41.347 1.00 77.75 642 LEU A C 1
ATOM 5367 O O . LEU A 1 642 ? 31.508 10.427 -42.162 1.00 77.75 642 LEU A O 1
ATOM 5371 N N . ASN A 1 643 ? 30.328 12.141 -41.329 1.00 79.12 643 ASN A N 1
ATOM 5372 C CA . ASN A 1 643 ? 29.215 11.995 -42.276 1.00 79.12 643 ASN A CA 1
ATOM 5373 C C . ASN A 1 643 ? 29.649 12.266 -43.722 1.00 79.12 643 ASN A C 1
ATOM 5375 O O . ASN A 1 643 ? 29.330 11.477 -44.606 1.00 79.12 643 ASN A O 1
ATOM 5379 N N . ASN A 1 644 ? 30.434 13.322 -43.953 1.00 83.06 644 ASN A N 1
ATOM 5380 C CA . ASN A 1 644 ? 30.944 13.661 -45.285 1.00 83.06 644 ASN A CA 1
ATOM 5381 C C . ASN A 1 644 ? 31.889 12.571 -45.807 1.00 83.06 644 ASN A C 1
ATOM 5383 O O . ASN A 1 644 ? 31.835 12.211 -46.978 1.00 83.06 644 ASN A O 1
ATOM 5387 N N . VAL A 1 645 ? 32.740 12.020 -44.935 1.00 83.12 645 VAL A N 1
ATOM 5388 C CA . VAL A 1 645 ? 33.628 10.897 -45.273 1.00 83.12 645 VAL A CA 1
ATOM 5389 C C . VAL A 1 645 ? 32.811 9.640 -45.580 1.00 83.12 645 VAL A C 1
ATOM 5391 O O . VAL A 1 645 ? 33.100 8.951 -46.555 1.00 83.12 645 VAL A O 1
ATOM 5394 N N . THR A 1 646 ? 31.766 9.361 -44.793 1.00 78.69 646 THR A N 1
ATOM 5395 C CA . THR A 1 646 ? 30.843 8.242 -45.043 1.00 78.69 646 THR A CA 1
ATOM 5396 C C . THR A 1 646 ? 30.202 8.376 -46.421 1.00 78.69 646 THR A C 1
ATOM 5398 O O . THR A 1 646 ? 30.258 7.444 -47.216 1.00 78.69 646 THR A O 1
ATOM 5401 N N . GLU A 1 647 ? 29.621 9.538 -46.723 1.00 81.44 647 GLU A N 1
ATOM 5402 C CA . GLU A 1 647 ? 28.970 9.813 -48.004 1.00 81.44 647 GLU A CA 1
ATOM 5403 C C . GLU A 1 647 ? 29.957 9.719 -49.173 1.00 81.44 647 GLU A C 1
ATOM 5405 O O . GLU A 1 647 ? 29.649 9.108 -50.195 1.00 81.44 647 GLU A O 1
ATOM 5410 N N . PHE A 1 648 ? 31.170 10.250 -49.001 1.00 84.94 648 PHE A N 1
ATOM 5411 C CA . PHE A 1 648 ? 32.246 10.122 -49.976 1.00 84.94 648 PHE A CA 1
ATOM 5412 C C . PHE A 1 648 ? 32.555 8.651 -50.294 1.00 84.94 648 PHE A C 1
ATOM 5414 O O . PHE A 1 648 ? 32.530 8.264 -51.463 1.00 84.94 648 PHE A O 1
ATOM 5421 N N . LEU A 1 649 ? 32.793 7.822 -49.272 1.00 78.12 649 LEU A N 1
ATOM 5422 C CA . LEU A 1 649 ? 33.121 6.403 -49.444 1.00 78.12 649 LEU A CA 1
ATOM 5423 C C . LEU A 1 649 ? 31.946 5.606 -50.038 1.00 78.12 649 LEU A C 1
ATOM 5425 O O . LEU A 1 649 ? 32.156 4.766 -50.912 1.00 78.12 649 LEU A O 1
ATOM 5429 N N . VAL A 1 650 ? 30.703 5.898 -49.639 1.00 76.75 650 VAL A N 1
ATOM 5430 C CA . VAL A 1 650 ? 29.494 5.274 -50.212 1.00 76.75 650 VAL A CA 1
ATOM 5431 C C . VAL A 1 650 ? 29.325 5.635 -51.691 1.00 76.75 650 VAL A C 1
ATOM 5433 O O . VAL A 1 650 ? 29.112 4.748 -52.520 1.00 76.75 650 VAL A O 1
ATOM 5436 N N . ASN A 1 651 ? 29.457 6.916 -52.047 1.00 80.38 651 ASN A N 1
ATOM 5437 C CA . ASN A 1 651 ? 29.319 7.381 -53.430 1.00 80.38 651 ASN A CA 1
ATOM 5438 C C . ASN A 1 651 ? 30.418 6.813 -54.327 1.00 80.38 651 ASN A C 1
ATOM 5440 O O . ASN A 1 651 ? 30.146 6.361 -55.441 1.00 80.38 651 ASN A O 1
ATOM 5444 N N . LEU A 1 652 ? 31.651 6.793 -53.822 1.00 79.81 652 LEU A N 1
ATOM 5445 C CA . LEU A 1 652 ? 32.772 6.160 -54.495 1.00 79.81 652 LEU A CA 1
ATOM 5446 C C . LEU A 1 652 ? 32.474 4.678 -54.771 1.00 79.81 652 LEU A C 1
ATOM 5448 O O . LEU A 1 652 ? 32.698 4.213 -55.886 1.00 79.81 652 LEU A O 1
ATOM 5452 N N . ASN A 1 653 ? 31.884 3.962 -53.806 1.00 76.12 653 ASN A N 1
ATOM 5453 C CA . ASN A 1 653 ? 31.573 2.538 -53.958 1.00 76.12 653 ASN A CA 1
ATOM 5454 C C . ASN A 1 653 ? 30.551 2.316 -55.053 1.00 76.12 653 ASN A C 1
ATOM 5456 O O . ASN A 1 653 ? 30.731 1.479 -55.930 1.00 76.12 653 ASN A O 1
ATOM 5460 N N . SER A 1 654 ? 29.468 3.089 -54.990 1.00 78.31 654 SER A N 1
ATOM 5461 C CA . SER A 1 654 ? 28.365 2.976 -55.928 1.00 78.31 654 SER A CA 1
ATOM 5462 C C . SER A 1 654 ? 28.849 3.197 -57.360 1.00 78.31 654 SER A C 1
ATOM 5464 O O . SER A 1 654 ? 28.503 2.413 -58.244 1.00 78.31 654 SER A O 1
ATOM 5466 N N . LYS A 1 655 ? 29.710 4.199 -57.589 1.00 81.94 655 LYS A N 1
ATOM 5467 C CA . LYS A 1 655 ? 30.274 4.451 -58.919 1.00 81.94 655 LYS A CA 1
ATOM 5468 C C . LYS A 1 655 ? 31.139 3.297 -59.410 1.00 81.94 655 LYS A C 1
ATOM 5470 O O . LYS A 1 655 ? 30.945 2.844 -60.535 1.00 81.94 655 LYS A O 1
ATOM 5475 N N . ILE A 1 656 ? 32.057 2.794 -58.588 1.00 79.06 656 ILE A N 1
ATOM 5476 C CA . ILE A 1 656 ? 32.960 1.712 -59.000 1.00 79.06 656 ILE A CA 1
ATOM 5477 C C . ILE A 1 656 ? 32.174 0.403 -59.200 1.00 79.06 656 ILE A C 1
ATOM 5479 O O . ILE A 1 656 ? 32.325 -0.258 -60.228 1.00 79.06 656 ILE A O 1
ATOM 5483 N N . SER A 1 657 ? 31.279 0.064 -58.272 1.00 80.00 657 SER A N 1
ATOM 5484 C CA . SER A 1 657 ? 30.409 -1.115 -58.347 1.00 80.00 657 SER A CA 1
ATOM 5485 C C . SER A 1 657 ? 29.535 -1.110 -59.602 1.00 80.00 657 SER A C 1
ATOM 5487 O O . SER A 1 657 ? 29.390 -2.151 -60.242 1.00 80.00 657 SER A O 1
ATOM 5489 N N . SER A 1 658 ? 29.041 0.060 -60.032 1.00 83.88 658 SER A N 1
ATOM 5490 C CA . SER A 1 658 ? 28.201 0.179 -61.233 1.00 83.88 658 SER A CA 1
ATOM 5491 C C . SER A 1 658 ? 28.861 -0.359 -62.509 1.00 83.88 658 SER A C 1
ATOM 5493 O O . SER A 1 658 ? 28.167 -0.879 -63.379 1.00 83.88 658 SER A O 1
ATOM 5495 N N . ILE A 1 659 ? 30.196 -0.303 -62.617 1.00 84.44 659 ILE A N 1
ATOM 5496 C CA . ILE A 1 659 ? 30.937 -0.871 -63.755 1.00 84.44 659 ILE A CA 1
ATOM 5497 C C . ILE A 1 659 ? 30.680 -2.378 -63.835 1.00 84.44 659 ILE A C 1
ATOM 5499 O O . ILE A 1 659 ? 30.263 -2.895 -64.868 1.00 84.44 659 ILE A O 1
ATOM 5503 N N . TYR A 1 660 ? 30.857 -3.075 -62.717 1.00 84.50 660 TYR A N 1
ATOM 5504 C CA . TYR A 1 660 ? 30.718 -4.526 -62.641 1.00 84.50 660 TYR A CA 1
ATOM 5505 C C . TYR A 1 660 ? 29.260 -4.963 -62.684 1.00 84.50 660 TYR A C 1
ATOM 5507 O O . TYR A 1 660 ? 28.941 -5.960 -63.327 1.00 84.50 660 TYR A O 1
ATOM 5515 N N . GLU A 1 661 ? 28.352 -4.194 -62.081 1.00 87.31 661 GLU A N 1
ATOM 5516 C CA . GLU A 1 661 ? 26.918 -4.443 -62.221 1.00 87.31 661 GLU A CA 1
ATOM 5517 C C . GLU A 1 661 ? 26.469 -4.352 -63.679 1.00 87.31 661 GLU A C 1
ATOM 5519 O O . GLU A 1 661 ? 25.737 -5.226 -64.145 1.00 87.31 661 GLU A O 1
ATOM 5524 N N . ASN A 1 662 ? 26.931 -3.339 -64.417 1.00 87.88 662 ASN A N 1
ATOM 5525 C CA . ASN A 1 662 ? 26.611 -3.174 -65.832 1.00 87.88 662 ASN A CA 1
ATOM 5526 C C . ASN A 1 662 ? 27.205 -4.301 -66.681 1.00 87.88 662 ASN A C 1
ATOM 5528 O O . ASN A 1 662 ? 26.509 -4.833 -67.552 1.00 87.88 662 ASN A O 1
ATOM 5532 N N . ARG A 1 663 ? 28.452 -4.707 -66.404 1.00 88.81 663 ARG A N 1
ATOM 5533 C CA . ARG A 1 663 ? 29.092 -5.852 -67.065 1.00 88.81 663 ARG A CA 1
ATOM 5534 C C . ARG A 1 663 ? 28.307 -7.133 -66.826 1.00 88.81 663 ARG A C 1
ATOM 5536 O O . ARG A 1 663 ? 27.832 -7.726 -67.787 1.00 88.81 663 ARG A O 1
ATOM 5543 N N . ILE A 1 664 ? 28.076 -7.514 -65.568 1.00 90.00 664 ILE A N 1
ATOM 5544 C CA . ILE A 1 664 ? 27.319 -8.727 -65.223 1.00 90.00 664 ILE A CA 1
ATOM 5545 C C . ILE A 1 664 ? 25.913 -8.691 -65.830 1.00 90.00 664 ILE A C 1
ATOM 5547 O O . ILE A 1 664 ? 25.472 -9.683 -66.399 1.00 90.00 664 ILE A O 1
ATOM 5551 N N . THR A 1 665 ? 25.219 -7.552 -65.763 1.00 90.19 665 THR A N 1
ATOM 5552 C CA . THR A 1 665 ? 23.880 -7.403 -66.358 1.00 90.19 665 THR A CA 1
ATOM 5553 C C . THR A 1 665 ? 23.909 -7.613 -67.871 1.00 90.19 665 THR A C 1
ATOM 5555 O O . THR A 1 665 ? 22.993 -8.219 -68.422 1.00 90.19 665 THR A O 1
ATOM 5558 N N . SER A 1 666 ? 24.951 -7.130 -68.550 1.00 89.75 666 SER A N 1
ATOM 5559 C CA . SER A 1 666 ? 25.127 -7.336 -69.991 1.00 89.75 666 SER A CA 1
ATOM 5560 C C . SER A 1 666 ? 25.422 -8.804 -70.309 1.00 89.75 666 SER A C 1
ATOM 5562 O O . SER A 1 666 ? 24.751 -9.373 -71.162 1.00 89.75 666 SER A O 1
ATOM 5564 N N . LEU A 1 667 ? 26.319 -9.448 -69.552 1.00 89.62 667 LEU A N 1
ATOM 5565 C CA . LEU A 1 667 ? 26.599 -10.885 -69.669 1.00 89.62 667 LEU A CA 1
ATOM 5566 C C . LEU A 1 667 ? 25.346 -11.742 -69.452 1.00 89.62 667 LEU A C 1
ATOM 5568 O O . LEU A 1 667 ? 25.126 -12.706 -70.175 1.00 89.62 667 LEU A O 1
ATOM 5572 N N . ILE A 1 668 ? 24.525 -11.418 -68.449 1.00 91.25 668 ILE A N 1
ATOM 5573 C CA . ILE A 1 668 ? 23.288 -12.158 -68.168 1.00 91.25 668 ILE A CA 1
ATOM 5574 C C . ILE A 1 668 ? 22.323 -12.049 -69.349 1.00 91.25 668 ILE A C 1
ATOM 5576 O O . ILE A 1 668 ? 21.757 -13.063 -69.744 1.00 91.25 668 ILE A O 1
ATOM 5580 N N . LYS A 1 669 ? 22.181 -10.863 -69.954 1.00 91.69 669 LYS A N 1
ATOM 5581 C CA . LYS A 1 669 ? 21.358 -10.695 -71.162 1.00 91.69 669 LYS A CA 1
ATOM 5582 C C . LYS A 1 669 ? 21.868 -11.544 -72.325 1.00 91.69 669 LYS A C 1
ATOM 5584 O O . LYS A 1 669 ? 21.062 -12.188 -72.983 1.00 91.69 669 LYS A O 1
ATOM 5589 N N . GLU A 1 670 ? 23.182 -11.594 -72.543 1.00 89.75 670 GLU A N 1
ATOM 5590 C CA . GLU A 1 670 ? 23.776 -12.465 -73.570 1.00 89.75 670 GLU A CA 1
ATOM 5591 C C . GLU A 1 670 ? 23.462 -13.948 -73.298 1.00 89.75 670 GLU A C 1
ATOM 5593 O O . GLU A 1 670 ? 22.984 -14.655 -74.182 1.00 89.75 670 GLU A O 1
ATOM 5598 N N . ILE A 1 671 ? 23.633 -14.404 -72.051 1.00 89.00 671 ILE A N 1
ATOM 5599 C CA . ILE A 1 671 ? 23.305 -15.776 -71.625 1.00 89.00 671 ILE A CA 1
ATOM 5600 C C . ILE A 1 671 ? 21.817 -16.101 -71.855 1.00 89.00 671 ILE A C 1
ATOM 5602 O O . ILE A 1 671 ? 21.481 -17.215 -72.270 1.00 89.00 671 ILE A O 1
ATOM 5606 N N . GLU A 1 672 ? 20.922 -15.148 -71.574 1.00 87.56 672 GLU A N 1
ATOM 5607 C CA . GLU A 1 672 ? 19.475 -15.284 -71.779 1.00 87.56 672 GLU A CA 1
ATOM 5608 C C . GLU A 1 672 ? 19.107 -15.360 -73.270 1.00 87.56 672 GLU A C 1
ATOM 5610 O O . GLU A 1 672 ? 18.293 -16.201 -73.659 1.00 87.56 672 GLU A O 1
ATOM 5615 N N . GLU A 1 673 ? 19.727 -14.537 -74.120 1.00 90.69 673 GLU A N 1
ATOM 5616 C CA . GLU A 1 673 ? 19.509 -14.534 -75.574 1.00 90.69 673 GLU A CA 1
ATOM 5617 C C . GLU A 1 673 ? 19.959 -15.850 -76.237 1.00 90.69 673 GLU A C 1
ATOM 5619 O O . GLU A 1 673 ? 19.309 -16.339 -77.169 1.00 90.69 673 GLU A O 1
ATOM 5624 N N . GLU A 1 674 ? 21.017 -16.480 -75.718 1.00 87.56 674 GLU A N 1
ATOM 5625 C CA . GLU A 1 674 ? 21.537 -17.759 -76.216 1.00 87.56 674 GLU A CA 1
ATOM 5626 C C . GLU A 1 674 ? 20.698 -18.992 -75.813 1.00 87.56 674 GLU A C 1
ATOM 5628 O O . GLU A 1 674 ? 20.942 -20.089 -76.320 1.00 87.56 674 GLU A O 1
ATOM 5633 N N . ASN A 1 675 ? 19.674 -18.842 -74.958 1.00 84.06 675 ASN A N 1
ATOM 5634 C CA . ASN A 1 675 ? 18.795 -19.931 -74.491 1.00 84.06 675 ASN A CA 1
ATOM 5635 C C . ASN A 1 675 ? 19.556 -21.148 -73.911 1.00 84.06 675 ASN A C 1
ATOM 5637 O O . ASN A 1 675 ? 19.230 -22.308 -74.186 1.00 84.06 675 ASN A O 1
ATOM 5641 N N . ILE A 1 676 ? 20.586 -20.894 -73.101 1.00 87.06 676 ILE A N 1
ATOM 5642 C CA . ILE A 1 676 ? 21.413 -21.936 -72.476 1.00 87.06 676 ILE A CA 1
ATOM 5643 C C . ILE A 1 676 ? 20.597 -22.742 -71.448 1.00 87.06 676 ILE A C 1
ATOM 5645 O O . ILE A 1 676 ? 19.980 -22.166 -70.558 1.00 87.06 676 ILE A O 1
ATOM 5649 N N . ASP A 1 677 ? 20.642 -24.082 -71.519 1.00 84.75 677 ASP A N 1
ATOM 5650 C CA . ASP A 1 677 ? 19.956 -24.974 -70.564 1.00 84.75 677 ASP A CA 1
ATOM 5651 C C . ASP A 1 677 ? 20.581 -24.896 -69.153 1.00 84.75 677 ASP A C 1
ATOM 5653 O O . ASP A 1 677 ? 21.726 -25.342 -68.963 1.00 84.75 677 ASP A O 1
ATOM 5657 N N . PRO A 1 678 ? 19.832 -24.422 -68.136 1.00 85.06 678 PRO A N 1
ATOM 5658 C CA . PRO A 1 678 ? 20.330 -24.312 -66.769 1.00 85.06 678 PRO A CA 1
ATOM 5659 C C . PRO A 1 678 ? 20.741 -25.638 -66.135 1.00 85.06 678 PRO A C 1
ATOM 5661 O O . PRO A 1 678 ? 21.658 -25.672 -65.314 1.00 85.06 678 PRO A O 1
ATOM 5664 N N . ASN A 1 679 ? 20.122 -26.749 -66.545 1.00 88.00 679 ASN A N 1
ATOM 5665 C CA . ASN A 1 679 ? 20.429 -28.070 -65.997 1.00 88.00 679 ASN A CA 1
ATOM 5666 C C . ASN A 1 679 ? 21.773 -28.607 -66.499 1.00 88.00 679 ASN A C 1
ATOM 5668 O O . ASN A 1 679 ? 22.413 -29.416 -65.825 1.00 88.00 679 ASN A O 1
ATOM 5672 N N . LYS A 1 680 ? 22.217 -28.155 -67.678 1.00 87.00 680 LYS A N 1
ATOM 5673 C CA . LYS A 1 680 ? 23.496 -28.554 -68.274 1.00 87.00 680 LYS A CA 1
ATOM 5674 C C . LYS A 1 680 ? 24.672 -27.748 -67.712 1.00 87.00 680 LYS A C 1
ATOM 5676 O O . LYS A 1 680 ? 25.783 -28.275 -67.639 1.00 87.00 680 LYS A O 1
ATOM 5681 N N . TYR A 1 681 ? 24.430 -26.511 -67.268 1.00 90.00 681 TYR A N 1
ATOM 5682 C CA . TYR A 1 681 ? 25.452 -25.606 -66.725 1.00 90.00 681 TYR A CA 1
ATOM 5683 C C . TYR A 1 681 ? 25.061 -25.022 -65.352 1.00 90.00 681 TYR A C 1
ATOM 5685 O O . TYR A 1 681 ? 25.024 -23.802 -65.187 1.00 90.00 681 TYR A O 1
ATOM 5693 N N . PRO A 1 682 ? 24.825 -25.861 -64.326 1.00 90.31 682 PRO A N 1
ATOM 5694 C CA . PRO A 1 682 ? 24.246 -25.423 -63.052 1.00 90.31 682 PRO A CA 1
ATOM 5695 C C . PRO A 1 682 ? 25.095 -24.383 -62.309 1.00 90.31 682 PRO A C 1
ATOM 5697 O O . PRO A 1 682 ? 24.544 -23.490 -61.680 1.00 90.31 682 PRO A O 1
ATOM 5700 N N . LYS A 1 683 ? 26.430 -24.440 -62.427 1.00 91.69 683 LYS A N 1
ATOM 5701 C CA . LYS A 1 683 ? 27.335 -23.461 -61.796 1.00 91.69 683 LYS A CA 1
ATOM 5702 C C . LYS A 1 683 ? 27.212 -22.056 -62.381 1.00 91.69 683 LYS A C 1
ATOM 5704 O O . LYS A 1 683 ? 27.346 -21.087 -61.649 1.00 91.69 683 LYS A O 1
ATOM 5709 N N . LEU A 1 684 ? 26.961 -21.936 -63.687 1.00 91.25 684 LEU A N 1
ATOM 5710 C CA . LEU A 1 684 ? 26.736 -20.629 -64.306 1.00 91.25 684 LEU A CA 1
ATOM 5711 C C . LEU A 1 684 ? 25.479 -19.989 -63.710 1.00 91.25 684 LEU A C 1
ATOM 5713 O O . LEU A 1 684 ? 25.519 -18.852 -63.250 1.00 91.25 684 LEU A O 1
ATOM 5717 N N . PHE A 1 685 ? 24.388 -20.755 -63.656 1.00 91.75 685 PHE A N 1
ATOM 5718 C CA . PHE A 1 685 ? 23.111 -20.272 -63.136 1.00 91.75 685 PHE A CA 1
ATOM 5719 C C . PHE A 1 685 ? 23.095 -20.106 -61.614 1.00 91.75 685 PHE A C 1
ATOM 5721 O O . PHE A 1 685 ? 22.338 -19.279 -61.120 1.00 91.75 685 PHE A O 1
ATOM 5728 N N . GLU A 1 686 ? 23.961 -20.803 -60.873 1.00 92.75 686 GLU A N 1
ATOM 5729 C CA . GLU A 1 686 ? 24.233 -20.508 -59.463 1.00 92.75 686 GLU A CA 1
ATOM 5730 C C . GLU A 1 686 ? 24.753 -19.073 -59.304 1.00 92.75 686 GLU A C 1
ATOM 5732 O O . GLU A 1 686 ? 24.141 -18.292 -58.583 1.00 92.75 686 GLU A O 1
ATOM 5737 N N . TYR A 1 687 ? 25.801 -18.686 -60.043 1.00 92.38 687 TYR A N 1
ATOM 5738 C CA . TYR A 1 687 ? 26.368 -17.333 -59.974 1.00 92.38 687 TYR A CA 1
ATOM 5739 C C . TYR A 1 687 ? 25.424 -16.249 -60.511 1.00 92.38 687 TYR A C 1
ATOM 5741 O O . TYR A 1 687 ? 25.315 -15.176 -59.917 1.00 92.38 687 TYR A O 1
ATOM 5749 N N . VAL A 1 688 ? 24.697 -16.526 -61.598 1.00 88.69 688 VAL A N 1
ATOM 5750 C CA . VAL A 1 688 ? 23.656 -15.617 -62.112 1.00 88.69 688 VAL A CA 1
ATOM 5751 C C . VAL A 1 688 ? 22.558 -15.415 -61.067 1.00 88.69 688 VAL A C 1
ATOM 5753 O O . VAL A 1 688 ? 22.141 -14.285 -60.814 1.00 88.69 688 VAL A O 1
ATOM 5756 N N . ASN A 1 689 ? 22.121 -16.487 -60.402 1.00 87.75 689 ASN A N 1
ATOM 5757 C CA . ASN A 1 689 ? 21.130 -16.381 -59.342 1.00 87.75 689 ASN A CA 1
ATOM 5758 C C . ASN A 1 689 ? 21.683 -15.625 -58.127 1.00 87.75 689 ASN A C 1
ATOM 5760 O O . ASN A 1 689 ? 20.988 -14.761 -57.607 1.00 87.75 689 ASN A O 1
ATOM 5764 N N . THR A 1 690 ? 22.941 -15.858 -57.729 1.00 87.69 690 THR A N 1
ATOM 5765 C CA . THR A 1 690 ? 23.616 -15.066 -56.687 1.00 87.69 690 THR A CA 1
ATOM 5766 C C . THR A 1 690 ? 23.573 -13.576 -57.008 1.00 87.69 690 THR A C 1
ATOM 5768 O O . THR A 1 690 ? 23.247 -12.785 -56.127 1.00 87.69 690 THR A O 1
ATOM 5771 N N . PHE A 1 691 ? 23.835 -13.182 -58.261 1.00 87.75 691 PHE A N 1
ATOM 5772 C CA . PHE A 1 691 ? 23.694 -11.789 -58.681 1.00 87.75 691 PHE A CA 1
ATOM 5773 C C . PHE A 1 691 ? 22.241 -11.316 -58.567 1.00 87.75 691 PHE A C 1
ATOM 5775 O O . PHE A 1 691 ? 21.996 -10.262 -57.996 1.00 87.75 691 PHE A O 1
ATOM 5782 N N . ASN A 1 692 ? 21.266 -12.076 -59.062 1.00 84.12 692 ASN A N 1
ATOM 5783 C CA . ASN A 1 692 ? 19.863 -11.649 -59.092 1.00 84.12 692 ASN A CA 1
ATOM 5784 C C . ASN A 1 692 ? 19.207 -11.568 -57.705 1.00 84.12 692 ASN A C 1
ATOM 5786 O O . ASN A 1 692 ? 18.338 -10.726 -57.488 1.00 84.12 692 ASN A O 1
ATOM 5790 N N . THR A 1 693 ? 19.623 -12.411 -56.759 1.00 80.56 693 THR A N 1
ATOM 5791 C CA . THR A 1 693 ? 19.086 -12.440 -55.390 1.00 80.56 693 THR A CA 1
ATOM 5792 C C . THR A 1 693 ? 19.936 -11.656 -54.394 1.00 80.56 693 THR A C 1
ATOM 5794 O O . THR A 1 693 ? 19.686 -11.730 -53.190 1.00 80.56 693 THR A O 1
ATOM 5797 N N . ARG A 1 694 ? 20.970 -10.944 -54.859 1.00 73.38 694 ARG A N 1
ATOM 5798 C CA . ARG A 1 694 ? 21.879 -10.217 -53.974 1.00 73.38 694 ARG A CA 1
ATOM 5799 C C . ARG A 1 694 ? 21.193 -9.084 -53.225 1.00 73.38 694 ARG A C 1
ATOM 5801 O O . ARG A 1 694 ? 20.266 -8.446 -53.724 1.00 73.38 694 ARG A O 1
ATOM 5808 N N . ASN A 1 695 ? 21.746 -8.752 -52.062 1.00 64.31 695 ASN A N 1
ATOM 5809 C CA . ASN A 1 695 ? 21.491 -7.453 -51.459 1.00 64.31 695 ASN A CA 1
ATOM 5810 C C . ASN A 1 695 ? 22.116 -6.359 -52.350 1.00 64.31 695 ASN A C 1
ATOM 5812 O O . ASN A 1 695 ? 23.220 -6.540 -52.853 1.00 64.31 695 ASN A O 1
ATOM 5816 N N . LYS A 1 696 ? 21.451 -5.214 -52.546 1.00 60.81 696 LYS A N 1
ATOM 5817 C CA . LYS A 1 696 ? 21.956 -4.120 -53.411 1.00 60.81 696 LYS A CA 1
ATOM 5818 C C . LYS A 1 696 ? 23.265 -3.485 -52.917 1.00 60.81 696 LYS A C 1
ATOM 5820 O O . LYS A 1 696 ? 23.824 -2.636 -53.596 1.00 60.81 696 LYS A O 1
ATOM 5825 N N . PHE A 1 697 ? 23.727 -3.888 -51.739 1.00 54.97 697 PHE A N 1
ATOM 5826 C CA . PHE A 1 697 ? 24.929 -3.397 -51.076 1.00 54.97 697 PHE A CA 1
ATOM 5827 C C . PHE A 1 697 ? 26.111 -4.379 -51.167 1.00 54.97 697 PHE A C 1
ATOM 5829 O O . PHE A 1 697 ? 26.959 -4.371 -50.283 1.00 54.97 697 PHE A O 1
ATOM 5836 N N . ILE A 1 698 ? 26.150 -5.250 -52.185 1.00 61.66 698 ILE A N 1
ATOM 5837 C CA . ILE A 1 698 ? 27.339 -6.071 -52.470 1.00 61.66 698 ILE A CA 1
ATOM 5838 C C . ILE A 1 698 ? 28.501 -5.157 -52.884 1.00 61.66 698 ILE A C 1
ATOM 5840 O O . ILE A 1 698 ? 28.315 -4.216 -53.654 1.00 61.66 698 ILE A O 1
ATOM 5844 N N . ASP A 1 699 ? 29.692 -5.460 -52.374 1.00 63.97 699 ASP A N 1
ATOM 5845 C CA . ASP A 1 699 ? 30.918 -4.725 -52.668 1.00 63.97 699 ASP A CA 1
ATOM 5846 C C . ASP A 1 699 ? 31.436 -4.960 -54.100 1.00 63.97 699 ASP A C 1
ATOM 5848 O O . ASP A 1 699 ? 31.229 -6.012 -54.712 1.00 63.97 699 ASP A O 1
ATOM 5852 N N . PHE A 1 700 ? 32.187 -3.993 -54.624 1.00 70.75 700 PHE A N 1
ATOM 5853 C CA . PHE A 1 700 ? 32.901 -4.085 -55.887 1.00 70.75 700 PHE A CA 1
ATOM 5854 C C . PHE A 1 700 ? 33.757 -5.351 -56.009 1.00 70.75 700 PHE A C 1
ATOM 5856 O O . PHE A 1 700 ? 33.769 -5.954 -57.081 1.00 70.75 700 PHE A O 1
ATOM 5863 N N . ASP A 1 701 ? 34.508 -5.762 -54.975 1.00 69.69 701 ASP A N 1
ATOM 5864 C CA . ASP A 1 701 ? 35.410 -6.913 -55.117 1.00 69.69 701 ASP A CA 1
ATOM 5865 C C . ASP A 1 701 ? 34.616 -8.226 -55.210 1.00 69.69 701 ASP A C 1
ATOM 5867 O O . ASP A 1 701 ? 35.002 -9.125 -55.966 1.00 69.69 701 ASP A O 1
ATOM 5871 N N . GLU A 1 702 ? 33.470 -8.307 -54.531 1.00 74.81 702 GLU A N 1
ATOM 5872 C CA . GLU A 1 702 ? 32.505 -9.396 -54.686 1.00 74.81 702 GLU A CA 1
ATOM 5873 C C . GLU A 1 702 ? 31.859 -9.381 -56.076 1.00 74.81 702 GLU A C 1
ATOM 5875 O O . GLU A 1 702 ? 31.826 -10.422 -56.735 1.00 74.81 702 GLU A O 1
ATOM 5880 N N . LEU A 1 703 ? 31.424 -8.217 -56.576 1.00 80.12 703 LEU A N 1
ATOM 5881 C CA . LEU A 1 703 ? 30.906 -8.069 -57.942 1.00 80.12 703 LEU A CA 1
ATOM 5882 C C . LEU A 1 703 ? 31.959 -8.447 -58.989 1.00 80.12 703 L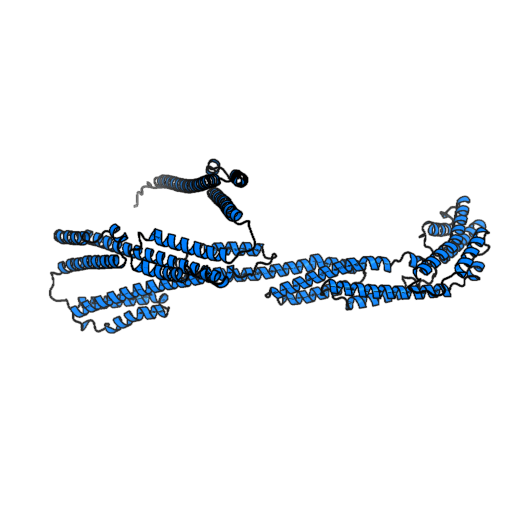EU A C 1
ATOM 5884 O O . LEU A 1 703 ? 31.656 -9.163 -59.935 1.00 80.12 703 LEU A O 1
ATOM 5888 N N . ARG A 1 704 ? 33.218 -8.053 -58.808 1.00 81.00 704 ARG A N 1
ATOM 5889 C CA . ARG A 1 704 ? 34.330 -8.419 -59.693 1.00 81.00 704 ARG A CA 1
ATOM 5890 C C . ARG A 1 704 ? 34.591 -9.917 -59.706 1.00 81.00 704 ARG A C 1
ATOM 5892 O O . ARG A 1 704 ? 34.806 -10.495 -60.771 1.00 81.00 704 ARG A O 1
ATOM 5899 N N . LEU A 1 705 ? 34.595 -10.557 -58.538 1.00 82.00 705 LEU A N 1
ATOM 5900 C CA . LEU A 1 705 ? 34.738 -12.010 -58.445 1.00 82.00 705 LEU A CA 1
ATOM 5901 C C . LEU A 1 705 ? 33.548 -12.718 -59.092 1.00 82.00 705 LEU A C 1
ATOM 5903 O O . LEU A 1 705 ? 33.741 -13.698 -59.810 1.00 82.00 705 LEU A O 1
ATOM 5907 N N . LEU A 1 706 ? 32.336 -12.209 -58.882 1.00 86.50 706 LEU A N 1
ATOM 5908 C CA . LEU A 1 706 ? 31.122 -12.759 -59.466 1.00 86.50 706 LEU A CA 1
ATOM 5909 C C . LEU A 1 706 ? 31.121 -12.622 -60.992 1.00 86.50 706 LEU A C 1
ATOM 5911 O O . LEU A 1 706 ? 30.877 -13.609 -61.681 1.00 86.50 706 LEU A O 1
ATOM 5915 N N . GLU A 1 707 ? 31.494 -11.455 -61.524 1.00 88.44 707 GLU A N 1
ATOM 5916 C CA . GLU A 1 707 ? 31.707 -11.233 -62.958 1.00 88.44 707 GLU A CA 1
ATOM 5917 C C . GLU A 1 707 ? 32.733 -12.224 -63.513 1.00 88.44 707 GLU A C 1
ATOM 5919 O O . GLU A 1 707 ? 32.480 -12.885 -64.519 1.00 88.44 707 GLU A O 1
ATOM 5924 N N . PHE A 1 708 ? 33.874 -12.382 -62.835 1.00 87.62 708 PHE A N 1
ATOM 5925 C CA . PHE A 1 708 ? 34.907 -13.335 -63.228 1.00 87.62 708 PHE A CA 1
ATOM 5926 C C . PHE A 1 708 ? 34.375 -14.774 -63.271 1.00 87.62 708 PHE A C 1
ATOM 5928 O O . PHE A 1 708 ? 34.655 -15.502 -64.225 1.00 87.62 708 PHE A O 1
ATOM 5935 N N . TYR A 1 709 ? 33.607 -15.202 -62.266 1.00 91.19 709 TYR A N 1
ATOM 5936 C CA . TYR A 1 709 ? 33.042 -16.549 -62.221 1.00 91.19 709 TYR A CA 1
ATOM 5937 C C . TYR A 1 709 ? 31.984 -16.780 -63.303 1.00 91.19 709 TYR A C 1
ATOM 5939 O O . TYR A 1 709 ? 32.030 -17.820 -63.966 1.00 91.19 709 TYR A O 1
ATOM 5947 N N . ILE A 1 710 ? 31.101 -15.806 -63.544 1.00 90.75 710 ILE A N 1
ATOM 5948 C CA . ILE A 1 710 ? 30.114 -15.854 -64.631 1.00 90.75 710 ILE A CA 1
ATOM 5949 C C . ILE A 1 710 ? 30.838 -15.950 -65.980 1.00 90.75 710 ILE A C 1
ATOM 5951 O O . ILE A 1 710 ? 30.616 -16.909 -66.720 1.00 90.75 710 ILE A O 1
ATOM 5955 N N . ASN A 1 711 ? 31.787 -15.048 -66.259 1.00 88.88 711 ASN A N 1
ATOM 5956 C CA . ASN A 1 711 ? 32.603 -15.061 -67.480 1.00 88.88 711 ASN A CA 1
ATOM 5957 C C . ASN A 1 711 ? 33.337 -16.390 -67.683 1.00 88.88 711 ASN A C 1
ATOM 5959 O O . ASN A 1 711 ? 33.379 -16.934 -68.790 1.00 88.88 711 ASN A O 1
ATOM 5963 N N . LYS A 1 712 ? 33.936 -16.929 -66.616 1.00 91.31 712 LYS A N 1
ATOM 5964 C CA . LYS A 1 712 ? 34.710 -18.173 -66.660 1.00 91.31 712 LYS A CA 1
ATOM 5965 C C . LYS A 1 712 ? 33.840 -19.378 -66.990 1.00 91.31 712 LYS A C 1
ATOM 5967 O O . LYS A 1 712 ? 34.284 -20.234 -67.755 1.00 91.31 712 LYS A O 1
ATOM 5972 N N . GLU A 1 713 ? 32.651 -19.485 -66.401 1.00 91.56 713 GLU A N 1
ATOM 5973 C CA . GLU A 1 713 ? 31.733 -20.585 -66.701 1.00 91.56 713 GLU A CA 1
ATOM 5974 C C . GLU A 1 713 ? 31.095 -20.412 -68.084 1.00 91.56 713 GLU A C 1
ATOM 5976 O O . GLU A 1 713 ? 31.089 -21.370 -68.856 1.00 91.56 713 GLU A O 1
ATOM 5981 N N . TYR A 1 714 ? 30.684 -19.197 -68.455 1.00 91.06 714 TYR A N 1
ATOM 5982 C CA . TYR A 1 714 ? 30.125 -18.891 -69.775 1.00 91.06 714 TYR A CA 1
ATOM 5983 C C . TYR A 1 714 ? 31.121 -19.163 -70.915 1.00 91.06 714 TYR A C 1
ATOM 5985 O O . TYR A 1 714 ? 30.801 -19.837 -71.892 1.00 91.06 714 TYR A O 1
ATOM 5993 N N . SER A 1 715 ? 32.394 -18.797 -70.739 1.00 87.19 715 SER A N 1
ATOM 5994 C CA . SER A 1 715 ? 33.460 -19.076 -71.715 1.00 87.19 715 SER A CA 1
ATOM 5995 C C . SER A 1 715 ? 33.695 -20.570 -71.980 1.00 87.19 715 SER A C 1
ATOM 5997 O O . SER A 1 715 ? 34.267 -20.927 -73.012 1.00 87.19 715 SER A O 1
ATOM 5999 N N . LYS A 1 716 ? 33.315 -21.471 -71.060 1.00 87.44 716 LYS A N 1
ATOM 6000 C CA . LYS A 1 716 ? 33.382 -22.927 -71.302 1.00 87.44 716 LYS A CA 1
ATOM 6001 C C . LYS A 1 716 ? 32.267 -23.403 -72.228 1.00 87.44 716 LYS A C 1
ATOM 6003 O O . LYS A 1 716 ? 32.416 -24.454 -72.847 1.00 87.44 716 LYS A O 1
ATOM 6008 N N . ILE A 1 717 ? 31.165 -22.662 -72.288 1.00 85.00 717 ILE A N 1
ATOM 6009 C CA . ILE A 1 717 ? 30.023 -22.945 -73.154 1.00 85.00 717 ILE A CA 1
ATOM 6010 C C . ILE A 1 717 ? 30.392 -22.563 -74.582 1.00 85.00 717 ILE A C 1
ATOM 6012 O O . ILE A 1 717 ? 30.368 -23.431 -75.438 1.00 85.00 717 ILE A O 1
ATOM 6016 N N . LEU A 1 718 ? 30.895 -21.342 -74.794 1.00 79.62 718 LEU A N 1
ATOM 6017 C CA . LEU A 1 718 ? 31.297 -20.824 -76.113 1.00 79.62 718 LEU A CA 1
ATOM 6018 C C . LEU A 1 718 ? 32.459 -21.585 -76.789 1.00 79.62 718 LEU A C 1
ATOM 6020 O O . LEU A 1 718 ? 32.727 -21.392 -77.973 1.00 79.62 718 LEU A O 1
ATOM 6024 N N . LYS A 1 719 ? 33.200 -22.413 -76.040 1.00 71.25 719 LYS A N 1
ATOM 6025 C CA . LYS A 1 719 ? 34.308 -23.243 -76.555 1.00 71.25 719 LYS A CA 1
ATOM 6026 C C . LYS A 1 719 ? 33.888 -24.662 -76.958 1.00 71.25 719 LYS A C 1
ATOM 6028 O O . LYS A 1 719 ? 34.734 -25.388 -77.482 1.00 71.25 719 LYS A O 1
ATOM 6033 N N . ASN A 1 720 ? 32.645 -25.057 -76.686 1.00 54.69 720 ASN A N 1
ATOM 6034 C CA . ASN A 1 720 ? 32.036 -26.317 -77.127 1.00 54.69 720 ASN A CA 1
ATOM 6035 C C . ASN A 1 720 ? 31.002 -26.039 -78.214 1.00 54.69 720 ASN A C 1
ATOM 6037 O O . ASN A 1 720 ? 30.789 -26.957 -79.036 1.00 54.69 720 ASN A O 1
#

pLDDT: mean 76.16, std 15.73, range [26.52, 96.81]

Radius of gyration: 53.91 Å; chains: 1; bounding box: 107×106×160 Å

Foldseek 3Di:
DDDDDDDPPDPVVVVVVVVVVVVVVVVVVVVVQLVLLVVLLVLLVVLVVVLVVVLVPDDDPVCPVLNVVLVVQCVPQDDSVRSSVDHPVNSVVSSVSSVVSSVVSVVVVVCVVVPDDPDPDLVNLLVVLVVLLVVVCCVCVVCVVQVPAPVLCVLCVVLVVLSVVPPPCSSVDDPVRSVVSVVVNVVSSVSSVVVVVVQVVVLVVLLVLLVVLVVVLVVVLVPDDDPVCVVLSVVLVVQVVPQDDSVRSVSDYSVNSVVSSVSSVVSSVVSVVVVVVVPDDDDPDDPLPVLLVVLVVVLVVVVVVCVVCVVVCPDPVLVVLCVVLVVLSVVCPPCSSVDDSVRSVVSVVVNVVSVVSSVVVVVVVQVVLQVVLVVVLVVLLVVLVPDPLQPPPLRVVLVVVLVVVSVVLVPDDDDGSVVSVVVSVVNVVVSVVSSLVVLVSLVVLLVCLVPVQQLVLLVVCCVQLVDPLLSVLLVVVSVVLVVVVVVVSNPVVSSVVSSLLSVLLSLLSVLCCVPPNVVCVCLLCVVLLQLLQLQDPPCCDGSPHPVNVVVSVVLVVVCSVPQDSSDHNVVNNVVSVVSSVVVVQVSLVVSQVVLLVVLVPCPQPPPLVVLDPPDDPVLVVLSVVLSVLNVVADNGGDPVCPVVSSVSSNVSFVSLLVRLLVLLVVLVVVVVVVVDDCVVQVQLVVLNVCSVPDDPSNTSVRSSVSSVSNCVSVVVVVVD